Protein AF-0000000085014571 (afdb_homodimer)

Structure (mmCIF, N/CA/C/O backbone):
data_AF-0000000085014571-model_v1
#
loop_
_entity.id
_entity.type
_entity.pdbx_description
1 polymer 'Zn-finger containing protein'
#
loop_
_atom_site.group_PDB
_atom_site.id
_atom_site.type_symbol
_atom_site.label_atom_id
_atom_site.label_alt_id
_atom_site.label_comp_id
_atom_site.label_asym_id
_atom_site.label_entity_id
_atom_site.label_seq_id
_atom_site.pdbx_PDB_ins_code
_atom_site.Cartn_x
_atom_site.Cartn_y
_atom_site.Cartn_z
_atom_site.occupancy
_atom_site.B_iso_or_equiv
_atom_site.auth_seq_id
_atom_site.auth_comp_id
_atom_site.auth_asym_id
_atom_site.auth_atom_id
_atom_site.pdbx_PDB_model_num
ATOM 1 N N . MET A 1 1 ? -4.617 31 4.676 1 80.19 1 MET A N 1
ATOM 2 C CA . MET A 1 1 ? -5.039 31.078 6.07 1 80.19 1 MET A CA 1
ATOM 3 C C . MET A 1 1 ? -3.904 31.578 6.957 1 80.19 1 MET A C 1
ATOM 5 O O . MET A 1 1 ? -2.738 31.266 6.723 1 80.19 1 MET A O 1
ATOM 9 N N . HIS A 1 2 ? -4.285 32.562 7.785 1 85.5 2 HIS A N 1
ATOM 10 C CA . HIS A 1 2 ? -3.314 33.125 8.703 1 85.5 2 HIS A CA 1
ATOM 11 C C . HIS A 1 2 ? -3.594 32.719 10.141 1 85.5 2 HIS A C 1
ATOM 13 O O . HIS A 1 2 ? -4.707 32.312 10.469 1 85.5 2 HIS A O 1
ATOM 19 N N . PHE A 1 3 ? -2.506 32.719 10.914 1 83.25 3 PHE A N 1
ATOM 20 C CA . PHE A 1 3 ? -2.652 32.531 12.359 1 83.25 3 PHE A CA 1
ATOM 21 C C . PHE A 1 3 ? -1.867 33.594 13.117 1 83.25 3 PHE A C 1
ATOM 23 O O . PHE A 1 3 ? -0.828 34.062 12.648 1 83.25 3 PHE A O 1
ATOM 30 N N . PRO A 1 4 ? -2.443 34 14.234 1 86.88 4 PRO A N 1
ATOM 31 C CA . PRO A 1 4 ? -1.786 35.031 15.008 1 86.88 4 PRO A CA 1
ATOM 32 C C . PRO A 1 4 ? -0.644 34.531 15.875 1 86.88 4 PRO A C 1
ATOM 34 O O . PRO A 1 4 ? -0.719 33.406 16.391 1 86.88 4 PRO A O 1
ATOM 37 N N . THR A 1 5 ? 0.357 35.281 15.883 1 88.62 5 THR A N 1
ATOM 38 C CA . THR A 1 5 ? 1.439 35.062 16.844 1 88.62 5 THR A CA 1
ATOM 39 C C . THR A 1 5 ? 1.825 36.375 17.516 1 88.62 5 THR A C 1
ATOM 41 O O . THR A 1 5 ? 1.489 37.469 17.047 1 88.62 5 THR A O 1
ATOM 44 N N . ILE A 1 6 ? 2.361 36.25 18.719 1 90.88 6 ILE A N 1
ATOM 45 C CA . ILE A 1 6 ? 2.801 37.406 19.438 1 90.88 6 ILE A CA 1
ATOM 46 C C . ILE A 1 6 ? 4.312 37.562 19.312 1 90.88 6 ILE A C 1
ATOM 48 O O . ILE A 1 6 ? 5.066 36.625 19.609 1 90.88 6 ILE A O 1
ATOM 52 N N . CYS A 1 7 ? 4.766 38.75 18.828 1 94.56 7 CYS A N 1
ATOM 53 C CA . CYS A 1 7 ? 6.195 39 18.719 1 94.56 7 CYS A CA 1
ATOM 54 C C . CYS A 1 7 ? 6.852 39.031 20.094 1 94.56 7 CYS A C 1
ATOM 56 O O . CYS A 1 7 ? 6.418 39.75 20.984 1 94.56 7 CYS A O 1
ATOM 58 N N . PRO A 1 8 ? 7.855 38.25 20.266 1 90 8 PRO A N 1
ATOM 59 C CA . PRO A 1 8 ? 8.5 38.219 21.578 1 90 8 PRO A CA 1
ATOM 60 C C . PRO A 1 8 ? 9.242 39.5 21.906 1 90 8 PRO A C 1
ATOM 62 O O . PRO A 1 8 ? 9.469 39.812 23.078 1 90 8 PRO A O 1
ATOM 65 N N . ALA A 1 9 ? 9.594 40.25 20.922 1 90.12 9 ALA A N 1
ATOM 66 C CA . ALA A 1 9 ? 10.391 41.469 21.125 1 90.12 9 ALA A CA 1
ATOM 67 C C . ALA A 1 9 ? 9.5 42.656 21.516 1 90.12 9 ALA A C 1
ATOM 69 O O . ALA A 1 9 ? 9.836 43.406 22.422 1 90.12 9 ALA A O 1
ATOM 70 N N . CYS A 1 10 ? 8.398 42.844 20.828 1 95.88 10 CYS A N 1
ATOM 71 C CA . CYS A 1 10 ? 7.613 44.062 21.062 1 95.88 10 CYS A CA 1
ATOM 72 C C . CYS A 1 10 ? 6.199 43.719 21.516 1 95.88 10 CYS A C 1
ATOM 74 O O . CYS A 1 10 ? 5.363 44.594 21.688 1 95.88 10 CYS A O 1
ATOM 76 N N . ALA A 1 11 ? 5.754 42.469 21.641 1 93.06 11 ALA A N 1
ATOM 77 C CA . ALA A 1 11 ? 4.5 41.969 22.172 1 93.06 11 ALA A CA 1
ATOM 78 C C . ALA A 1 11 ? 3.328 42.281 21.25 1 93.06 11 ALA A C 1
ATOM 80 O O . ALA A 1 11 ? 2.168 42.094 21.625 1 93.06 11 ALA A O 1
ATOM 81 N N . ARG A 1 12 ? 3.641 42.656 20.094 1 94.56 12 ARG A N 1
ATOM 82 C CA . ARG A 1 12 ? 2.576 42.906 19.125 1 94.56 12 ARG A CA 1
ATOM 83 C C . ARG A 1 12 ? 2.131 41.625 18.438 1 94.56 12 ARG A C 1
ATOM 85 O O . ARG A 1 12 ? 2.918 40.688 18.312 1 94.56 12 ARG A O 1
ATOM 92 N N . GLU A 1 13 ? 0.881 41.625 18.016 1 93.81 13 GLU A N 1
ATOM 93 C CA . GLU A 1 13 ? 0.346 40.5 17.266 1 93.81 13 GLU A CA 1
ATOM 94 C C . GLU A 1 13 ? 0.789 40.531 15.805 1 93.81 13 GLU A C 1
ATOM 96 O O . GLU A 1 13 ? 0.758 41.594 15.172 1 93.81 13 GLU A O 1
ATOM 101 N N . VAL A 1 14 ? 1.353 39.469 15.344 1 92.69 14 VAL A N 1
ATOM 102 C CA . VAL A 1 14 ? 1.786 39.312 13.953 1 92.69 14 VAL A CA 1
ATOM 103 C C . VAL A 1 14 ? 0.983 38.219 13.281 1 92.69 14 VAL A C 1
ATOM 105 O O . VAL A 1 14 ? 0.826 37.125 13.836 1 92.69 14 VAL A O 1
ATOM 108 N N . GLN A 1 15 ? 0.456 38.531 12.117 1 91.31 15 GLN A N 1
ATOM 109 C CA . GLN A 1 15 ? -0.26 37.531 11.352 1 91.31 15 GLN A CA 1
ATOM 110 C C . GLN A 1 15 ? 0.695 36.719 10.461 1 91.31 15 GLN A C 1
ATOM 112 O O . GLN A 1 15 ? 1.41 37.312 9.641 1 91.31 15 GLN A O 1
ATOM 117 N N . VAL A 1 16 ? 0.658 35.469 10.688 1 90.38 16 VAL A N 1
ATOM 118 C CA . VAL A 1 16 ? 1.544 34.594 9.922 1 90.38 16 VAL A CA 1
ATOM 119 C C . VAL A 1 16 ? 0.718 33.656 9.047 1 90.38 16 VAL A C 1
ATOM 121 O O . VAL A 1 16 ? -0.306 33.125 9.484 1 90.38 16 VAL A O 1
ATOM 124 N N . GLU A 1 17 ? 1.143 33.5 7.824 1 88.31 17 GLU A N 1
ATOM 125 C CA . GLU A 1 17 ? 0.46 32.594 6.906 1 88.31 17 GLU A CA 1
ATOM 126 C C . GLU A 1 17 ? 0.907 31.141 7.121 1 88.31 17 GLU A C 1
ATOM 128 O O . GLU A 1 17 ? 2.096 30.875 7.305 1 88.31 17 GLU A O 1
ATOM 133 N N . PHE A 1 18 ? -0.144 30.266 7.148 1 85.88 18 PHE A N 1
ATOM 134 C CA . PHE A 1 18 ? 0.221 28.844 7.207 1 85.88 18 PHE A CA 1
ATOM 135 C C . PHE A 1 18 ? 1.041 28.453 5.988 1 85.88 18 PHE A C 1
ATOM 137 O O . PHE A 1 18 ? 0.762 28.891 4.871 1 85.88 18 PHE A O 1
ATOM 144 N N . ALA A 1 19 ? 2.078 27.703 6.289 1 86.75 19 ALA A N 1
ATOM 145 C CA . ALA A 1 19 ? 2.924 27.156 5.234 1 86.75 19 ALA A CA 1
ATOM 146 C C . ALA A 1 19 ? 2.914 25.625 5.262 1 86.75 19 ALA A C 1
ATOM 148 O O . ALA A 1 19 ? 2.27 25.016 6.121 1 86.75 19 ALA A O 1
ATOM 149 N N . ASP A 1 20 ? 3.494 25.047 4.23 1 88.62 20 ASP A N 1
ATOM 150 C CA . ASP A 1 20 ? 3.619 23.594 4.191 1 88.62 20 ASP A CA 1
ATOM 151 C C . ASP A 1 20 ? 4.438 23.094 5.375 1 88.62 20 ASP A C 1
ATOM 153 O O . ASP A 1 20 ? 4.234 21.953 5.836 1 88.62 20 ASP A O 1
ATOM 157 N N . SER A 1 21 ? 5.219 23.953 5.855 1 89 21 SER A N 1
ATOM 158 C CA . SER A 1 21 ? 6.047 23.609 7.004 1 89 21 SER A CA 1
ATOM 159 C C . SER A 1 21 ? 5.383 24.031 8.312 1 89 21 SER A C 1
ATOM 161 O O . SER A 1 21 ? 4.652 25.016 8.359 1 89 21 SER A O 1
ATOM 163 N N . ALA A 1 22 ? 5.668 23.234 9.344 1 89.88 22 ALA A N 1
ATOM 164 C CA . ALA A 1 22 ? 5.219 23.578 10.688 1 89.88 22 ALA A CA 1
ATOM 165 C C . ALA A 1 22 ? 6.172 24.578 11.344 1 89.88 22 ALA A C 1
ATOM 167 O O . ALA A 1 22 ? 5.918 25.062 12.445 1 89.88 22 ALA A O 1
ATOM 168 N N . VAL A 1 23 ? 7.246 24.859 10.672 1 92.25 23 VAL A N 1
ATOM 169 C CA . VAL A 1 23 ? 8.242 25.812 11.141 1 92.25 23 VAL A CA 1
ATOM 170 C C . VAL A 1 23 ? 8.125 27.125 10.359 1 92.25 23 VAL A C 1
ATOM 172 O O . VAL A 1 23 ? 8.266 27.125 9.141 1 92.25 23 VAL A O 1
ATOM 175 N N . HIS A 1 24 ? 7.828 28.172 11.102 1 93.62 24 HIS A N 1
ATOM 176 C CA . HIS A 1 24 ? 7.621 29.469 10.469 1 93.62 24 HIS A CA 1
ATOM 177 C C . HIS A 1 24 ? 8.648 30.484 10.953 1 93.62 24 HIS A C 1
ATOM 179 O O . HIS A 1 24 ? 8.625 30.891 12.125 1 93.62 24 HIS A O 1
ATOM 185 N N . ASP A 1 25 ? 9.477 30.891 9.961 1 93.75 25 ASP A N 1
ATOM 186 C CA . ASP A 1 25 ? 10.367 32.031 10.25 1 93.75 25 ASP A CA 1
ATOM 187 C C . ASP A 1 25 ? 9.633 33.344 10.125 1 93.75 25 ASP A C 1
ATOM 189 O O . ASP A 1 25 ? 9.109 33.688 9.055 1 93.75 25 ASP A O 1
ATOM 193 N N . VAL A 1 26 ? 9.633 34.094 11.211 1 95 26 VAL A N 1
ATOM 194 C CA . VAL A 1 26 ? 8.797 35.312 11.227 1 95 26 VAL A CA 1
ATOM 195 C C . VAL A 1 26 ? 9.664 36.531 11.477 1 95 26 VAL A C 1
ATOM 197 O O . VAL A 1 26 ? 10.562 36.5 12.32 1 95 26 VAL A O 1
ATOM 200 N N . VAL A 1 27 ? 9.492 37.531 10.664 1 94.88 27 VAL A N 1
ATOM 201 C CA . VAL A 1 27 ? 10.023 38.875 10.922 1 94.88 27 VAL A CA 1
ATOM 202 C C . VAL A 1 27 ? 8.883 39.812 11.289 1 94.88 27 VAL A C 1
ATOM 204 O O . VAL A 1 27 ? 7.965 40.031 10.5 1 94.88 27 VAL A O 1
ATOM 207 N N . CYS A 1 28 ? 8.984 40.344 12.445 1 95.56 28 CYS A N 1
ATOM 208 C CA . CYS A 1 28 ? 7.941 41.25 12.898 1 95.56 28 CYS A CA 1
ATOM 209 C C . CYS A 1 28 ? 7.938 42.531 12.078 1 95.56 28 CYS A C 1
ATOM 211 O O . CYS A 1 28 ? 8.961 43.219 11.977 1 95.56 28 CYS A O 1
ATOM 213 N N . PRO A 1 29 ? 6.836 42.844 11.586 1 95.12 29 PRO A N 1
ATOM 214 C CA . PRO A 1 29 ? 6.789 44.062 10.789 1 95.12 29 PRO A CA 1
ATOM 215 C C . PRO A 1 29 ? 6.852 45.344 11.641 1 95.12 29 PRO A C 1
ATOM 217 O O . PRO A 1 29 ? 7.148 46.438 11.125 1 95.12 29 PRO A O 1
ATOM 220 N N . CYS A 1 30 ? 6.602 45.25 12.852 1 93.5 30 CYS A N 1
ATOM 221 C CA . CYS A 1 30 ? 6.559 46.375 13.742 1 93.5 30 CYS A CA 1
ATOM 222 C C . CYS A 1 30 ? 7.957 46.75 14.219 1 93.5 30 CYS A C 1
ATOM 224 O O . CYS A 1 30 ? 8.336 47.938 14.188 1 93.5 30 CYS A O 1
ATOM 226 N N . CYS A 1 31 ? 8.734 45.812 14.648 1 95.5 31 CYS A N 1
ATOM 227 C CA . CYS A 1 31 ? 10.008 46.125 15.281 1 95.5 31 CYS A CA 1
ATOM 228 C C . CYS A 1 31 ? 11.164 45.531 14.508 1 95.5 31 CYS A C 1
ATOM 230 O O . CYS A 1 31 ? 12.328 45.781 14.812 1 95.5 31 CYS A O 1
ATOM 232 N N . GLY A 1 32 ? 10.898 44.719 13.547 1 94.25 32 GLY A N 1
ATOM 233 C CA . GLY A 1 32 ? 11.953 44.062 12.781 1 94.25 32 GLY A CA 1
ATOM 234 C C . GLY A 1 32 ? 12.547 42.844 13.469 1 94.25 32 GLY A C 1
ATOM 235 O O . GLY A 1 32 ? 13.43 42.188 12.93 1 94.25 32 GLY A O 1
ATOM 236 N N . GLY A 1 33 ? 12 42.5 14.617 1 92.81 33 GLY A N 1
ATOM 237 C CA . GLY A 1 33 ? 12.477 41.344 15.359 1 92.81 33 GLY A CA 1
ATOM 238 C C . GLY A 1 33 ? 12.219 40.031 14.641 1 92.81 33 GLY A C 1
ATOM 239 O O . GLY A 1 33 ? 11.188 39.844 13.984 1 92.81 33 GLY A O 1
ATOM 240 N N . ARG A 1 34 ? 13.25 39.062 14.812 1 93.88 34 ARG A N 1
ATOM 241 C CA . ARG A 1 34 ? 13.141 37.75 14.18 1 93.88 34 ARG A CA 1
ATOM 242 C C . ARG A 1 34 ? 12.844 36.656 15.211 1 93.88 34 ARG A C 1
ATOM 244 O O . ARG A 1 34 ? 13.406 36.656 16.297 1 93.88 34 ARG A O 1
ATOM 251 N N . TYR A 1 35 ? 11.898 35.844 14.922 1 93.38 35 TYR A N 1
ATOM 252 C CA . TYR A 1 35 ? 11.602 34.688 15.758 1 93.38 35 TYR A CA 1
ATOM 253 C C . TYR A 1 35 ? 11.047 33.562 14.922 1 93.38 35 TYR A C 1
ATOM 255 O O . TYR A 1 35 ? 10.789 33.719 13.727 1 93.38 35 TYR A O 1
ATOM 263 N N . VAL A 1 36 ? 11.039 32.344 15.516 1 93.62 36 VAL A N 1
ATOM 264 C CA . VAL A 1 36 ? 10.547 31.156 14.836 1 93.62 36 VAL A CA 1
ATOM 265 C C . VAL A 1 36 ? 9.336 30.594 15.578 1 93.62 36 VAL A C 1
ATOM 267 O O . VAL A 1 36 ? 9.312 30.578 16.812 1 93.62 36 VAL A O 1
ATOM 270 N N . VAL A 1 37 ? 8.305 30.312 14.82 1 91.88 37 VAL A N 1
ATOM 271 C CA . VAL A 1 37 ? 7.117 29.703 15.414 1 91.88 37 VAL A CA 1
ATOM 272 C C . VAL A 1 37 ? 7.012 28.25 14.977 1 91.88 37 VAL A C 1
ATOM 274 O O . VAL A 1 37 ? 6.996 27.953 13.781 1 91.88 37 VAL A O 1
ATOM 277 N N . TYR A 1 38 ? 6.996 27.344 15.945 1 87.62 38 TYR A N 1
ATOM 278 C CA . TYR A 1 38 ? 6.715 25.938 15.727 1 87.62 38 TYR A CA 1
ATOM 279 C C . TYR A 1 38 ? 5.246 25.625 16 1 87.62 38 TYR A C 1
ATOM 281 O O . TYR A 1 38 ? 4.785 25.734 17.141 1 87.62 38 TYR A O 1
ATOM 289 N N . VAL A 1 39 ? 4.578 25.266 14.953 1 87.44 39 VAL A N 1
ATOM 290 C CA . VAL A 1 39 ? 3.154 25 15.117 1 87.44 39 VAL A CA 1
ATOM 291 C C . VAL A 1 39 ? 2.928 23.5 15.273 1 87.44 39 VAL A C 1
ATOM 293 O O . VAL A 1 39 ? 3.146 22.734 14.344 1 87.44 39 VAL A O 1
ATOM 296 N N . ARG A 1 40 ? 2.508 23.094 16.438 1 83.44 40 ARG A N 1
ATOM 297 C CA . ARG A 1 40 ? 2.186 21.688 16.672 1 83.44 40 ARG A CA 1
ATOM 298 C C . ARG A 1 40 ? 0.829 21.328 16.078 1 83.44 40 ARG A C 1
ATOM 300 O O . ARG A 1 40 ? -0.165 21.234 16.797 1 83.44 40 ARG A O 1
ATOM 307 N N . LYS A 1 41 ? 0.802 21.203 14.875 1 87.19 41 LYS A N 1
ATOM 308 C CA . LYS A 1 41 ? -0.356 20.828 14.062 1 87.19 41 LYS A CA 1
ATOM 309 C C . LYS A 1 41 ? 0.067 20.062 12.82 1 87.19 41 LYS A C 1
ATOM 311 O O . LYS A 1 41 ? 0.983 20.469 12.109 1 87.19 41 LYS A O 1
ATOM 316 N N . HIS A 1 42 ? -0.613 19.016 12.609 1 89.81 42 HIS A N 1
ATOM 317 C CA . HIS A 1 42 ? -0.255 18.188 11.453 1 89.81 42 HIS A CA 1
ATOM 318 C C . HIS A 1 42 ? -0.934 18.703 10.188 1 89.81 42 HIS A C 1
ATOM 320 O O . HIS A 1 42 ? -1.955 19.391 10.266 1 89.81 42 HIS A O 1
ATOM 326 N N . LYS A 1 43 ? -0.345 18.359 9.164 1 91.38 43 LYS A N 1
ATOM 327 C CA . LYS A 1 43 ? -0.789 18.875 7.875 1 91.38 43 LYS A CA 1
ATOM 328 C C . LYS A 1 43 ? -2.26 18.562 7.629 1 91.38 43 LYS A C 1
ATOM 330 O O . LYS A 1 43 ? -2.998 19.391 7.086 1 91.38 43 LYS A O 1
ATOM 335 N N . PHE A 1 44 ? -2.719 17.344 7.965 1 94.56 44 PHE A N 1
ATOM 336 C CA . PHE A 1 44 ? -4.109 16.984 7.711 1 94.56 44 PHE A CA 1
ATOM 337 C C . PHE A 1 44 ? -5.051 17.875 8.531 1 94.56 44 PHE A C 1
ATOM 339 O O . PHE A 1 44 ? -6.141 18.219 8.07 1 94.56 44 PHE A O 1
ATOM 346 N N . GLU A 1 45 ? -4.641 18.312 9.641 1 90.81 45 GLU A N 1
ATOM 347 C CA . GLU A 1 45 ? -5.434 19.203 10.484 1 90.81 45 GLU A CA 1
ATOM 348 C C . GLU A 1 45 ? -5.527 20.609 9.875 1 90.81 45 GLU A C 1
ATOM 350 O O . GLU A 1 45 ? -6.605 21.203 9.852 1 90.81 45 GLU A O 1
ATOM 355 N N . VAL A 1 46 ? -4.383 21.047 9.445 1 89.75 46 VAL A N 1
ATOM 356 C CA . VAL A 1 46 ? -4.34 22.359 8.812 1 89.75 46 VAL A CA 1
ATOM 357 C C . VAL A 1 46 ? -5.254 22.375 7.59 1 89.75 46 VAL A C 1
ATOM 359 O O . VAL A 1 46 ? -6.051 23.297 7.414 1 89.75 46 VAL A O 1
ATOM 362 N N . LEU A 1 47 ? -5.152 21.344 6.797 1 93.75 47 LEU A N 1
ATOM 363 C CA . LEU A 1 47 ? -5.953 21.25 5.578 1 93.75 47 LEU A CA 1
ATOM 364 C C . LEU A 1 47 ? -7.438 21.172 5.91 1 93.75 47 LEU A C 1
ATOM 366 O O . LEU A 1 47 ? -8.266 21.781 5.219 1 93.75 47 LEU A O 1
ATOM 370 N N . PHE A 1 48 ? -7.754 20.469 6.918 1 92.62 48 PHE A N 1
ATOM 371 C CA . PHE A 1 48 ? -9.156 20.375 7.297 1 92.62 48 PHE A CA 1
ATOM 372 C C . PHE A 1 48 ? -9.688 21.719 7.754 1 92.62 48 PHE A C 1
ATOM 374 O O . PHE A 1 48 ? -10.805 22.109 7.406 1 92.62 48 PHE A O 1
ATOM 381 N N . ASP A 1 49 ? -8.906 22.422 8.492 1 88 49 ASP A N 1
ATOM 382 C CA . ASP A 1 49 ? -9.281 23.766 8.922 1 88 49 ASP A CA 1
ATOM 383 C C . ASP A 1 49 ? -9.461 24.688 7.723 1 88 49 ASP A C 1
ATOM 385 O O . ASP A 1 49 ? -10.398 25.5 7.691 1 88 49 ASP A O 1
ATOM 389 N N . LEU A 1 50 ? -8.547 24.594 6.809 1 89.44 50 LEU A N 1
ATOM 390 C CA . LEU A 1 50 ? -8.641 25.391 5.59 1 89.44 50 LEU A CA 1
ATOM 391 C C . LEU A 1 50 ? -9.922 25.062 4.832 1 89.44 50 LEU A C 1
ATOM 393 O O . LEU A 1 50 ? -10.586 25.969 4.301 1 89.44 50 LEU A O 1
ATOM 397 N N . GLY A 1 51 ? -10.211 23.781 4.754 1 92.12 51 GLY A N 1
ATOM 398 C CA . GLY A 1 51 ? -11.469 23.391 4.141 1 92.12 51 GLY A CA 1
ATOM 399 C C . GLY A 1 51 ? -12.68 23.953 4.844 1 92.12 51 GLY A C 1
ATOM 400 O O . GLY A 1 51 ? -13.617 24.422 4.191 1 92.12 51 GLY A O 1
ATOM 401 N N . THR A 1 52 ? -12.641 23.938 6.109 1 89.44 52 THR A N 1
ATOM 402 C CA . THR A 1 52 ? -13.734 24.469 6.902 1 89.44 52 THR A CA 1
ATOM 403 C C . THR A 1 52 ? -13.891 25.969 6.668 1 89.44 52 THR A C 1
ATOM 405 O O . THR A 1 52 ?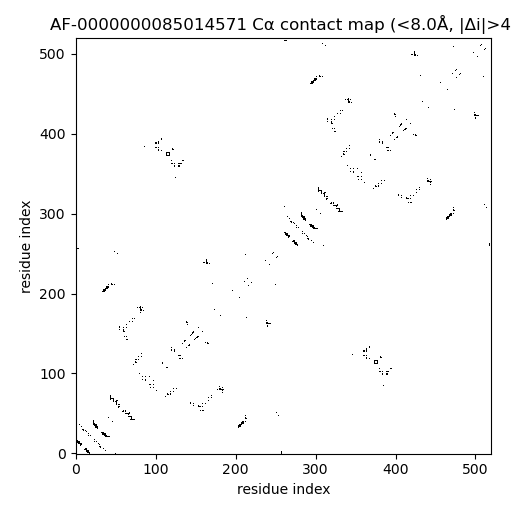 -15.008 26.469 6.492 1 89.44 52 THR A O 1
ATOM 408 N N . LYS A 1 53 ? -12.836 26.625 6.652 1 87.06 53 LYS A N 1
ATOM 409 C CA . LYS A 1 53 ? -12.867 28.062 6.375 1 87.06 53 LYS A CA 1
ATOM 410 C C . LYS A 1 53 ? -13.43 28.344 4.98 1 87.06 53 LYS A C 1
ATOM 412 O O . LYS A 1 53 ? -14.266 29.234 4.809 1 87.06 53 LYS A O 1
ATOM 417 N N . ALA A 1 54 ? -12.906 27.625 4.043 1 91.69 54 ALA A N 1
ATOM 418 C CA . ALA A 1 54 ? -13.391 27.781 2.674 1 91.69 54 ALA A CA 1
ATOM 419 C C . ALA A 1 54 ? -14.898 27.531 2.596 1 91.69 54 ALA A C 1
ATOM 421 O O . ALA A 1 54 ? -15.617 28.266 1.906 1 91.69 54 ALA A O 1
ATOM 422 N N . LEU A 1 55 ? -15.305 26.531 3.301 1 89.56 55 LEU A N 1
ATOM 423 C CA . LEU A 1 55 ? -16.734 26.203 3.332 1 89.56 55 LEU A CA 1
ATOM 424 C C . LEU A 1 55 ? -17.531 27.375 3.908 1 89.56 55 LEU A C 1
ATOM 426 O O . LEU A 1 55 ? -18.531 27.797 3.318 1 89.56 55 LEU A O 1
ATOM 430 N N . LEU A 1 56 ? -17.125 27.938 4.98 1 86.94 56 LEU A N 1
ATOM 431 C CA . LEU A 1 56 ? -17.797 29.047 5.656 1 86.94 56 LEU A CA 1
ATOM 432 C C . LEU A 1 56 ? -17.781 30.297 4.797 1 86.94 56 LEU A C 1
ATOM 434 O O . LEU A 1 56 ? -18.734 31.078 4.82 1 86.94 56 LEU A O 1
ATOM 438 N N . ASP A 1 57 ? -16.75 30.453 3.979 1 89.06 57 ASP A N 1
ATOM 439 C CA . ASP A 1 57 ? -16.594 31.641 3.135 1 89.06 57 ASP A CA 1
ATOM 440 C C . ASP A 1 57 ? -17.297 31.453 1.789 1 89.06 57 ASP A C 1
ATOM 442 O O . ASP A 1 57 ? -17.312 32.375 0.958 1 89.06 57 ASP A O 1
ATOM 446 N N . GLY A 1 58 ? -17.766 30.281 1.497 1 89.06 58 GLY A N 1
ATOM 447 C CA . GLY A 1 58 ? -18.578 30.047 0.307 1 89.06 58 GLY A CA 1
ATOM 448 C C . GLY A 1 58 ? -17.766 29.5 -0.854 1 89.06 58 GLY A C 1
ATOM 449 O O . GLY A 1 58 ? -18.25 29.453 -1.988 1 89.06 58 GLY A O 1
ATOM 450 N N . TYR A 1 59 ? -16.578 29.141 -0.577 1 93.81 59 TYR A N 1
ATOM 451 C CA . TYR A 1 59 ? -15.742 28.531 -1.607 1 93.81 59 TYR A CA 1
ATOM 452 C C . TYR A 1 59 ? -15.867 27.016 -1.605 1 93.81 59 TYR A C 1
ATOM 454 O O . TYR A 1 59 ? -14.992 26.312 -1.095 1 93.81 59 TYR A O 1
ATOM 462 N N . ALA A 1 60 ? -16.859 26.531 -2.299 1 94.75 60 ALA A N 1
ATOM 463 C CA . ALA A 1 60 ? -17.266 25.141 -2.211 1 94.75 60 ALA A CA 1
ATOM 464 C C . ALA A 1 60 ? -16.203 24.219 -2.797 1 94.75 60 ALA A C 1
ATOM 466 O O . ALA A 1 60 ? -15.836 23.219 -2.18 1 94.75 60 ALA A O 1
ATOM 467 N N . ARG A 1 61 ? -15.711 24.578 -3.957 1 97.06 61 ARG A N 1
ATOM 468 C CA . ARG A 1 61 ? -14.734 23.719 -4.613 1 97.06 61 ARG A CA 1
ATOM 469 C C . ARG A 1 61 ? -13.438 23.656 -3.816 1 97.06 61 ARG A C 1
ATOM 471 O O . ARG A 1 61 ? -12.852 22.578 -3.656 1 97.06 61 ARG A O 1
ATOM 478 N N . GLU A 1 62 ? -13.109 24.797 -3.352 1 95.69 62 GLU A N 1
ATOM 479 C CA . GLU A 1 62 ? -11.914 24.844 -2.516 1 95.69 62 GLU A CA 1
ATOM 480 C C . GLU A 1 62 ? -12.094 24.031 -1.24 1 95.69 62 GLU A C 1
ATOM 482 O O . GLU A 1 62 ? -11.164 23.359 -0.795 1 95.69 62 GLU A O 1
ATOM 487 N N . ALA A 1 63 ? -13.219 24.078 -0.656 1 96.25 63 ALA A N 1
ATOM 488 C CA . ALA A 1 63 ? -13.508 23.312 0.55 1 96.25 63 ALA A CA 1
ATOM 489 C C . ALA A 1 63 ? -13.367 21.812 0.291 1 96.25 63 ALA A C 1
ATOM 491 O O . ALA A 1 63 ? -12.664 21.109 1.023 1 96.25 63 ALA A O 1
ATOM 492 N N . VAL A 1 64 ? -13.961 21.391 -0.772 1 98.06 64 VAL A N 1
ATOM 493 C CA . VAL A 1 64 ? -13.938 19.969 -1.108 1 98.06 64 VAL A CA 1
ATOM 494 C C . VAL A 1 64 ? -12.492 19.531 -1.362 1 98.06 64 VAL A C 1
ATOM 496 O O . VAL A 1 64 ? -12.062 18.484 -0.865 1 98.06 64 VAL A O 1
ATOM 499 N N . ALA A 1 65 ? -11.781 20.359 -2.086 1 97.56 65 ALA A N 1
ATOM 500 C CA . ALA A 1 65 ? -10.391 20.047 -2.379 1 97.56 65 ALA A CA 1
ATOM 501 C C . ALA A 1 65 ? -9.57 19.938 -1.095 1 97.56 65 ALA A C 1
ATOM 503 O O . ALA A 1 65 ? -8.758 19.016 -0.943 1 97.56 65 ALA A O 1
ATOM 504 N N . SER A 1 66 ? -9.812 20.797 -0.192 1 96.81 66 SER A N 1
ATOM 505 C CA . SER A 1 66 ? -9.07 20.828 1.061 1 96.81 66 SER A CA 1
ATOM 506 C C . SER A 1 66 ? -9.43 19.641 1.944 1 96.81 66 SER A C 1
ATOM 508 O O . SER A 1 66 ? -8.547 19.031 2.557 1 96.81 66 SER A O 1
ATOM 510 N N . PHE A 1 67 ? -10.68 19.281 2.014 1 97.12 67 PHE A N 1
ATOM 511 C CA . PHE A 1 67 ? -11.094 18.141 2.805 1 97.12 67 PHE A CA 1
ATOM 512 C C . PHE A 1 67 ? -10.508 16.844 2.238 1 97.12 67 PHE A C 1
ATOM 514 O O . PHE A 1 67 ? -10.07 15.977 2.99 1 97.12 67 PHE A O 1
ATOM 521 N N . ALA A 1 68 ? -10.523 16.766 0.913 1 97.44 68 ALA A N 1
ATOM 522 C CA . ALA A 1 68 ? -9.93 15.602 0.263 1 97.44 68 ALA A CA 1
ATOM 523 C C . ALA A 1 68 ? -8.445 15.484 0.574 1 97.44 68 ALA A C 1
ATOM 525 O O . ALA A 1 68 ? -7.949 14.406 0.895 1 97.44 68 ALA A O 1
ATOM 526 N N . ALA A 1 69 ? -7.805 16.609 0.498 1 96.75 69 ALA A N 1
ATOM 527 C CA . ALA A 1 69 ? -6.375 16.641 0.8 1 96.75 69 ALA A CA 1
ATOM 528 C C . ALA A 1 69 ? -6.113 16.297 2.264 1 96.75 69 ALA A C 1
ATOM 530 O O . ALA A 1 69 ? -5.133 15.625 2.58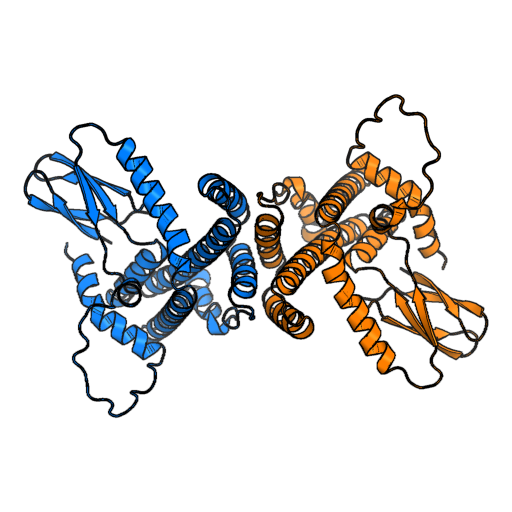2 1 96.75 69 ALA A O 1
ATOM 531 N N . ALA A 1 70 ? -6.945 16.734 3.135 1 96.44 70 ALA A N 1
ATOM 532 C CA . ALA A 1 70 ? -6.824 16.422 4.555 1 96.44 70 ALA A CA 1
ATOM 533 C C . ALA A 1 70 ? -6.898 14.914 4.797 1 96.44 70 ALA A C 1
ATOM 535 O O . ALA A 1 70 ? -6.094 14.359 5.555 1 96.44 70 ALA A O 1
ATOM 536 N N . LEU A 1 71 ? -7.816 14.289 4.137 1 97.19 71 LEU A N 1
ATOM 537 C CA . LEU A 1 71 ? -7.98 12.852 4.289 1 97.19 71 LEU A CA 1
ATOM 538 C C . LEU A 1 71 ? -6.746 12.102 3.793 1 97.19 71 LEU A C 1
ATOM 540 O O . LEU A 1 71 ? -6.27 11.18 4.449 1 97.19 71 LEU A O 1
ATOM 544 N N . GLU A 1 72 ? -6.219 12.516 2.695 1 96.62 72 GLU A N 1
ATOM 545 C CA . GLU A 1 72 ? -5.027 11.891 2.129 1 96.62 72 GLU A CA 1
ATOM 546 C C . GLU A 1 72 ? -3.826 12.047 3.059 1 96.62 72 GLU A C 1
ATOM 548 O O . GLU A 1 72 ? -3.082 11.094 3.285 1 96.62 72 GLU A O 1
ATOM 553 N N . ARG A 1 73 ? -3.684 13.227 3.58 1 96.81 73 ARG A N 1
ATOM 554 C CA . ARG A 1 73 ? -2.572 13.477 4.496 1 96.81 73 ARG A CA 1
ATOM 555 C C . ARG A 1 73 ? -2.754 12.703 5.797 1 96.81 73 ARG A C 1
ATOM 557 O O . ARG A 1 73 ? -1.775 12.266 6.41 1 96.81 73 ARG A O 1
ATOM 564 N N . PHE A 1 74 ? -3.98 12.516 6.18 1 97.19 74 PHE A N 1
ATOM 565 C CA . PHE A 1 74 ? -4.223 11.719 7.375 1 97.19 74 PHE A CA 1
ATOM 566 C C . PHE A 1 74 ? -3.834 10.266 7.145 1 97.19 74 PHE A C 1
ATOM 568 O O . PHE A 1 74 ? -3.285 9.609 8.031 1 97.19 74 PHE A O 1
ATOM 575 N N . PHE A 1 75 ? -4.137 9.734 5.996 1 97.75 75 PHE A N 1
ATOM 576 C CA . PHE A 1 75 ? -3.729 8.375 5.672 1 97.75 75 PHE A CA 1
ATOM 577 C C . PHE A 1 75 ? -2.213 8.227 5.75 1 97.75 75 PHE A C 1
ATOM 579 O O . PHE A 1 75 ? -1.706 7.23 6.266 1 97.75 75 PHE A O 1
ATOM 586 N N . GLU A 1 76 ? -1.519 9.219 5.25 1 97.25 76 GLU A N 1
ATOM 587 C CA . GLU A 1 76 ? -0.067 9.219 5.402 1 97.25 76 GLU A CA 1
ATOM 588 C C . GLU A 1 76 ? 0.334 9.211 6.875 1 97.25 76 GLU A C 1
ATOM 590 O O . GLU A 1 76 ? 1.215 8.445 7.277 1 97.25 76 GLU A O 1
ATOM 595 N N . PHE A 1 77 ? -0.29 10.07 7.68 1 96.81 77 PHE A N 1
ATOM 596 C CA . PHE A 1 77 ? -0.039 10.133 9.109 1 96.81 77 PHE A CA 1
ATOM 597 C C . PHE A 1 77 ? -0.262 8.773 9.766 1 96.81 77 PHE A C 1
ATOM 599 O O . PHE A 1 77 ? 0.548 8.336 10.586 1 96.81 77 PHE A O 1
ATOM 606 N N . TYR A 1 78 ? -1.366 8.125 9.383 1 97.94 78 TYR A N 1
ATOM 607 C CA . TYR A 1 78 ? -1.721 6.828 9.938 1 97.94 78 TYR A CA 1
ATOM 608 C C . TYR A 1 78 ? -0.649 5.789 9.625 1 97.94 78 TYR A C 1
ATOM 610 O O . TYR A 1 78 ? -0.194 5.07 10.516 1 97.94 78 TYR A O 1
ATOM 618 N N . VAL A 1 79 ? -0.198 5.715 8.398 1 98.38 79 VAL A N 1
ATOM 619 C CA . VAL A 1 79 ? 0.802 4.746 7.957 1 98.38 79 VAL A CA 1
ATOM 620 C C . VAL A 1 79 ? 2.119 4.996 8.688 1 98.38 79 VAL A C 1
ATOM 622 O O . VAL A 1 79 ? 2.756 4.055 9.172 1 98.38 79 VAL A O 1
ATOM 625 N N . ARG A 1 80 ? 2.463 6.277 8.805 1 97.19 80 ARG A N 1
ATOM 626 C CA . ARG A 1 80 ? 3.699 6.633 9.492 1 97.19 80 ARG A CA 1
ATOM 627 C C . ARG A 1 80 ? 3.643 6.234 10.961 1 97.19 80 ARG A C 1
ATOM 629 O O . ARG A 1 80 ? 4.602 5.676 11.5 1 97.19 80 ARG A O 1
ATOM 636 N N . ALA A 1 81 ? 2.51 6.527 11.57 1 96 81 ALA A N 1
ATOM 637 C CA . ALA A 1 81 ? 2.33 6.184 12.977 1 96 81 ALA A CA 1
ATOM 638 C C . ALA A 1 81 ? 2.488 4.68 13.195 1 96 81 ALA A C 1
ATOM 640 O O . ALA A 1 81 ? 3.211 4.25 14.102 1 96 81 ALA A O 1
ATOM 641 N N . TYR A 1 82 ? 1.853 3.916 12.367 1 97.62 82 TYR A N 1
ATOM 642 C CA . TYR A 1 82 ? 1.899 2.467 12.523 1 97.62 82 TYR A CA 1
ATOM 643 C C . TYR A 1 82 ? 3.303 1.934 12.258 1 97.62 82 TYR A C 1
ATOM 645 O O . TYR A 1 82 ? 3.805 1.091 13.008 1 97.62 82 TYR A O 1
ATOM 653 N N . ALA A 1 83 ? 3.943 2.402 11.156 1 97.44 83 ALA A N 1
ATOM 654 C CA . ALA A 1 83 ? 5.273 1.92 10.797 1 97.44 83 ALA A CA 1
ATOM 655 C C . ALA A 1 83 ? 6.277 2.199 11.914 1 97.44 83 ALA A C 1
ATOM 657 O O . ALA A 1 83 ? 7.074 1.326 12.273 1 97.44 83 ALA A O 1
ATOM 658 N N . LEU A 1 84 ? 6.207 3.346 12.453 1 94.75 84 LEU A N 1
ATOM 659 C CA . LEU A 1 84 ? 7.145 3.723 13.508 1 94.75 84 LEU A CA 1
ATOM 660 C C . LEU A 1 84 ? 6.805 3.027 14.82 1 94.75 84 LEU A C 1
ATOM 662 O O . LEU A 1 84 ? 7.695 2.686 15.594 1 94.75 84 LEU A O 1
ATOM 666 N N . GLU A 1 85 ? 5.488 2.869 15.07 1 93.06 85 GLU A N 1
ATOM 667 C CA . GLU A 1 85 ? 5.051 2.078 16.219 1 93.06 85 GLU A CA 1
ATOM 668 C C . GLU A 1 85 ? 5.637 0.67 16.172 1 93.06 85 GLU A C 1
ATOM 670 O O . GLU A 1 85 ? 6.145 0.171 17.172 1 93.06 85 GLU A O 1
ATOM 675 N N . ARG A 1 86 ? 5.57 0.103 15.023 1 93.56 86 ARG A N 1
ATOM 676 C CA . ARG A 1 86 ? 6.086 -1.249 14.836 1 93.56 86 ARG A CA 1
ATOM 677 C C . ARG A 1 86 ? 7.598 -1.292 15.039 1 93.56 86 ARG A C 1
ATOM 679 O O . ARG A 1 86 ? 8.117 -2.225 15.648 1 93.56 86 ARG A O 1
ATOM 686 N N . ALA A 1 87 ? 8.281 -0.316 14.492 1 91.62 87 ALA A N 1
ATOM 687 C CA . ALA A 1 87 ? 9.734 -0.245 14.656 1 91.62 87 ALA A CA 1
ATOM 688 C C . ALA A 1 87 ? 10.109 -0.111 16.125 1 91.62 87 ALA A C 1
ATOM 690 O O . ALA A 1 87 ? 11.055 -0.751 16.594 1 91.62 87 ALA A O 1
ATOM 691 N N . ALA A 1 88 ? 9.367 0.66 16.812 1 90.12 88 ALA A N 1
ATOM 692 C CA . ALA A 1 88 ? 9.625 0.858 18.234 1 90.12 88 ALA A CA 1
ATOM 693 C C . ALA A 1 88 ? 9.43 -0.441 19.016 1 90.12 88 ALA A C 1
ATOM 695 O O . ALA A 1 88 ? 10.227 -0.768 19.891 1 90.12 88 ALA A O 1
ATOM 696 N N . ARG A 1 89 ? 8.414 -1.16 18.672 1 87.62 89 ARG A N 1
ATOM 697 C CA . ARG A 1 89 ? 8.109 -2.414 19.359 1 87.62 89 ARG A CA 1
ATOM 698 C C . ARG A 1 89 ? 9.195 -3.449 19.109 1 87.62 89 ARG A C 1
ATOM 700 O O . ARG A 1 89 ? 9.453 -4.305 19.953 1 87.62 89 ARG A O 1
ATOM 707 N N . ARG A 1 90 ? 9.867 -3.312 18 1 88.12 90 ARG A N 1
ATOM 708 C CA . ARG A 1 90 ? 10.93 -4.254 17.656 1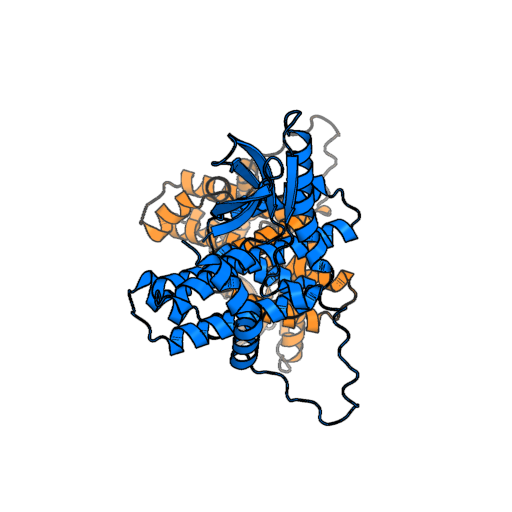 88.12 90 ARG A CA 1
ATOM 709 C C . ARG A 1 90 ? 12.266 -3.82 18.25 1 88.12 90 ARG A C 1
ATOM 711 O O . ARG A 1 90 ? 13.273 -4.504 18.078 1 88.12 90 ARG A O 1
ATOM 718 N N . GLY A 1 91 ? 12.305 -2.688 18.906 1 85.06 91 GLY A N 1
ATOM 719 C CA . GLY A 1 91 ? 13.516 -2.197 19.547 1 85.06 91 GLY A CA 1
ATOM 720 C C . GLY A 1 91 ? 14.492 -1.561 18.594 1 85.06 91 GLY A C 1
ATOM 721 O O . GLY A 1 91 ? 15.695 -1.541 18.844 1 85.06 91 GLY A O 1
ATOM 722 N N . GLY A 1 92 ? 14 -1.16 17.547 1 82.94 92 GLY A N 1
ATOM 723 C CA . GLY A 1 92 ? 14.867 -0.531 16.562 1 82.94 92 GLY A CA 1
ATOM 724 C C . GLY A 1 92 ? 15.172 0.92 16.875 1 82.94 92 GLY A C 1
ATOM 725 O O . GLY A 1 92 ? 14.523 1.524 17.734 1 82.94 92 GLY A O 1
ATOM 726 N N . ASP A 1 93 ? 16.234 1.4 16.188 1 88.44 93 ASP A N 1
ATOM 727 C CA . ASP A 1 93 ? 16.594 2.811 16.297 1 88.44 93 ASP A CA 1
ATOM 728 C C . ASP A 1 93 ? 15.578 3.693 15.57 1 88.44 93 ASP A C 1
ATOM 730 O O . ASP A 1 93 ? 15.234 3.432 14.414 1 88.44 93 ASP A O 1
ATOM 734 N N . PHE A 1 94 ? 15.148 4.703 16.219 1 89.25 94 PHE A N 1
ATOM 735 C CA . PHE A 1 94 ? 14.117 5.574 15.664 1 89.25 94 PHE A CA 1
ATOM 736 C C . PHE A 1 94 ? 14.594 6.242 14.383 1 89.25 94 PHE A C 1
ATOM 738 O O . PHE A 1 94 ? 13.859 6.297 13.391 1 89.25 94 PHE A O 1
ATOM 745 N N . GLY A 1 95 ? 15.758 6.801 14.406 1 88.06 95 GLY A N 1
ATOM 746 C CA . GLY A 1 95 ? 16.312 7.469 13.242 1 88.06 95 GLY A CA 1
ATOM 747 C C . GLY A 1 95 ? 16.422 6.566 12.031 1 88.06 95 GLY A C 1
ATOM 748 O O . GLY A 1 95 ? 16.109 6.977 10.914 1 88.06 95 GLY A O 1
ATOM 749 N N . GLU A 1 96 ? 16.875 5.355 12.289 1 92.56 96 GLU A N 1
ATOM 750 C CA . GLU A 1 96 ? 17 4.383 11.203 1 92.56 96 GLU A CA 1
ATOM 751 C C . GLU A 1 96 ? 15.625 4 10.648 1 92.56 96 GLU A C 1
ATOM 753 O O . GLU A 1 96 ? 15.453 3.895 9.43 1 92.56 96 GLU A O 1
ATOM 758 N N . ALA A 1 97 ? 14.695 3.826 11.586 1 93.25 97 ALA A N 1
ATOM 759 C CA . ALA A 1 97 ? 13.328 3.492 11.18 1 93.25 97 ALA A CA 1
ATOM 760 C C . ALA A 1 97 ? 12.711 4.613 10.352 1 93.25 97 ALA A C 1
ATOM 762 O O . ALA A 1 97 ? 12.078 4.359 9.328 1 93.25 97 ALA A O 1
ATOM 763 N N . LEU A 1 98 ? 12.938 5.805 10.773 1 93.81 98 LEU A N 1
ATOM 764 C CA . LEU A 1 98 ? 12.406 6.969 10.07 1 93.81 98 LEU A CA 1
ATOM 765 C C . LEU A 1 98 ? 13.031 7.094 8.68 1 93.81 98 LEU A C 1
ATOM 767 O O . LEU A 1 98 ? 12.336 7.383 7.707 1 93.81 98 LEU A O 1
ATOM 771 N N . ALA A 1 99 ? 14.312 6.91 8.578 1 95.69 99 ALA A N 1
ATOM 772 C CA . ALA A 1 99 ? 15.016 6.996 7.301 1 95.69 99 ALA A CA 1
ATOM 773 C C . ALA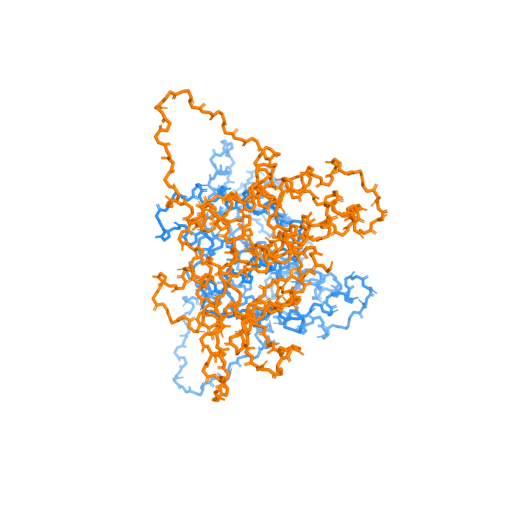 A 1 99 ? 14.484 5.961 6.312 1 95.69 99 ALA A C 1
ATOM 775 O O . ALA A 1 99 ? 14.258 6.27 5.141 1 95.69 99 ALA A O 1
ATOM 776 N N . ALA A 1 100 ? 14.328 4.758 6.801 1 97.31 100 ALA A N 1
ATOM 777 C CA . ALA A 1 100 ? 13.797 3.693 5.957 1 97.31 100 ALA A CA 1
ATOM 778 C C . ALA A 1 100 ? 12.367 4.012 5.512 1 97.31 100 ALA A C 1
ATOM 780 O O . ALA A 1 100 ? 12.008 3.781 4.355 1 97.31 100 ALA A O 1
ATOM 781 N N . LEU A 1 101 ? 11.578 4.496 6.438 1 97.62 101 LEU A N 1
ATOM 782 C CA . LEU A 1 101 ? 10.203 4.871 6.137 1 97.62 101 LEU A CA 1
ATOM 783 C C . LEU A 1 101 ? 10.156 5.988 5.102 1 97.62 101 LEU A C 1
ATOM 785 O O . LEU A 1 101 ? 9.375 5.93 4.148 1 97.62 101 LEU A O 1
ATOM 789 N N . ASP A 1 102 ? 10.977 7.016 5.25 1 96.81 102 ASP A N 1
ATOM 790 C CA . ASP A 1 102 ? 11.031 8.125 4.309 1 96.81 102 ASP A CA 1
ATOM 791 C C . ASP A 1 102 ? 11.453 7.652 2.918 1 96.81 102 ASP A C 1
ATOM 793 O O . ASP A 1 102 ? 10.891 8.094 1.911 1 96.81 102 ASP A O 1
ATOM 797 N N . ALA A 1 103 ? 12.461 6.812 2.918 1 97.75 103 ALA A N 1
ATOM 798 C CA . ALA A 1 103 ? 12.906 6.258 1.645 1 97.75 103 ALA A CA 1
ATOM 799 C C . ALA A 1 103 ? 11.797 5.449 0.975 1 97.75 103 ALA A C 1
ATOM 801 O O . ALA A 1 103 ? 11.625 5.512 -0.245 1 97.75 103 ALA A O 1
ATOM 802 N N . THR A 1 104 ? 11.07 4.711 1.736 1 98.31 104 THR A N 1
ATOM 803 C CA . THR A 1 104 ? 9.945 3.941 1.217 1 98.31 104 THR A CA 1
ATOM 804 C C . THR A 1 104 ? 8.844 4.867 0.697 1 98.31 104 THR A C 1
ATOM 806 O O . THR A 1 104 ? 8.297 4.641 -0.383 1 98.31 104 THR A O 1
ATOM 809 N N . TRP A 1 105 ? 8.562 5.906 1.446 1 97.56 105 TRP A N 1
ATOM 810 C CA . TRP A 1 105 ? 7.492 6.836 1.104 1 97.56 105 TRP A CA 1
ATOM 811 C C . TRP A 1 105 ? 7.77 7.52 -0.232 1 97.56 105 TRP A C 1
ATOM 813 O O . TRP A 1 105 ? 6.84 7.859 -0.967 1 97.56 105 TRP A O 1
ATOM 823 N N . ARG A 1 106 ? 9.016 7.711 -0.619 1 96.56 106 ARG A N 1
ATOM 824 C CA . ARG A 1 106 ? 9.383 8.344 -1.884 1 96.56 106 ARG A CA 1
ATOM 825 C C . ARG A 1 106 ? 8.828 7.555 -3.066 1 96.56 106 ARG A C 1
ATOM 827 O O . ARG A 1 106 ? 8.531 8.133 -4.117 1 96.56 106 ARG A O 1
ATOM 834 N N . HIS A 1 107 ? 8.641 6.254 -2.854 1 96.25 107 HIS A N 1
ATOM 835 C CA . HIS A 1 107 ? 8.141 5.41 -3.93 1 96.25 107 HIS A CA 1
ATOM 836 C C . HIS A 1 107 ? 6.633 5.566 -4.098 1 96.25 107 HIS A C 1
ATOM 838 O O . HIS A 1 107 ? 6.07 5.145 -5.109 1 96.25 107 HIS A O 1
ATOM 844 N N . VAL A 1 108 ? 5.949 6.203 -3.086 1 96.62 108 VAL A N 1
ATOM 845 C CA . VAL A 1 108 ? 4.488 6.199 -3.137 1 96.62 108 VAL A CA 1
ATOM 846 C C . VAL A 1 108 ? 3.967 7.633 -3.051 1 96.62 108 VAL A C 1
ATOM 848 O O . VAL A 1 108 ? 2.793 7.887 -3.33 1 96.62 108 VAL A O 1
ATOM 851 N N . ALA A 1 109 ? 4.742 8.609 -2.807 1 94.88 109 ALA A N 1
ATOM 852 C CA . ALA A 1 109 ? 4.352 9.969 -2.441 1 94.88 109 ALA A CA 1
ATOM 853 C C . ALA A 1 109 ? 3.541 10.625 -3.557 1 94.88 109 ALA A C 1
ATOM 855 O O . ALA A 1 109 ? 2.572 11.344 -3.289 1 94.88 109 ALA A O 1
ATOM 856 N N . SER A 1 110 ? 3.854 10.336 -4.777 1 92.69 110 SER A N 1
ATOM 857 C CA . SER A 1 110 ? 3.25 11.047 -5.898 1 92.69 110 SER A CA 1
ATOM 858 C C . SER A 1 110 ? 2.002 10.328 -6.402 1 92.69 110 SER A C 1
ATOM 860 O O . SER A 1 110 ? 1.312 10.82 -7.297 1 92.69 110 SER A O 1
ATOM 862 N N . GLN A 1 111 ? 1.706 9.18 -5.867 1 93.38 111 GLN A N 1
ATOM 863 C CA . GLN A 1 111 ? 0.594 8.367 -6.355 1 93.38 111 GLN A CA 1
ATOM 864 C C . GLN A 1 111 ? -0.391 8.055 -5.234 1 93.38 111 GLN A C 1
ATOM 866 O O . GLN A 1 111 ? -0.173 7.133 -4.449 1 93.38 111 GLN A O 1
ATOM 871 N N . SER A 1 112 ? -1.54 8.727 -5.273 1 94.19 112 SER A N 1
ATOM 872 C CA . SER A 1 112 ? -2.531 8.594 -4.211 1 94.19 112 SER A CA 1
ATOM 873 C C . SER A 1 112 ? -3.037 7.16 -4.098 1 94.19 112 SER A C 1
ATOM 875 O O . SER A 1 112 ? -3.289 6.672 -2.994 1 94.19 112 SER A O 1
ATOM 877 N N . GLU A 1 113 ? -3.131 6.445 -5.242 1 95.19 113 GLU A N 1
ATOM 878 C CA . GLU A 1 113 ? -3.584 5.055 -5.219 1 95.19 113 GLU A CA 1
ATOM 879 C C . GLU A 1 113 ? -2.592 4.164 -4.477 1 95.19 113 GLU A C 1
ATOM 881 O O . GLU A 1 113 ? -2.994 3.256 -3.746 1 95.19 113 GLU A O 1
ATOM 886 N N . ARG A 1 114 ? -1.291 4.391 -4.625 1 97.5 114 ARG A N 1
ATOM 887 C CA . ARG A 1 114 ? -0.284 3.637 -3.887 1 97.5 114 ARG A CA 1
ATOM 888 C C . ARG A 1 114 ? -0.387 3.908 -2.389 1 97.5 114 ARG A C 1
ATOM 890 O O . ARG A 1 114 ? -0.231 2.994 -1.575 1 97.5 114 ARG A O 1
ATOM 897 N N . GLN A 1 115 ? -0.667 5.125 -2.088 1 97.81 115 GLN A N 1
ATOM 898 C CA . GLN A 1 115 ? -0.824 5.484 -0.683 1 97.81 115 GLN A CA 1
ATOM 899 C C . GLN A 1 115 ? -2.012 4.758 -0.06 1 97.81 115 GLN A C 1
ATOM 901 O O . GLN A 1 115 ? -1.938 4.301 1.083 1 97.81 115 GLN A O 1
ATOM 906 N N . LEU A 1 116 ? -3.07 4.641 -0.796 1 97.38 116 LEU A N 1
ATOM 907 C CA . LEU A 1 116 ? -4.242 3.912 -0.319 1 97.38 116 LEU A CA 1
ATOM 908 C C . LEU A 1 116 ? -3.91 2.439 -0.094 1 97.38 116 LEU A C 1
ATOM 910 O O . LEU A 1 116 ? -4.395 1.83 0.862 1 97.38 116 LEU A O 1
ATOM 914 N N . GLY A 1 117 ? -3.08 1.89 -1.004 1 98.19 117 GLY A N 1
ATOM 915 C CA . GLY A 1 117 ? -2.629 0.522 -0.801 1 98.19 117 GLY A CA 1
ATOM 916 C C . GLY A 1 117 ? -1.832 0.341 0.477 1 98.19 117 GLY A C 1
ATOM 917 O O . GLY A 1 117 ? -2.045 -0.622 1.217 1 98.19 117 GLY A O 1
ATOM 918 N N . MET A 1 118 ? -0.958 1.275 0.706 1 98.5 118 MET A N 1
ATOM 919 C CA . MET A 1 118 ? -0.172 1.241 1.936 1 98.5 118 MET A CA 1
ATOM 920 C C . MET A 1 118 ? -1.077 1.29 3.162 1 98.5 118 MET A C 1
ATOM 922 O O . MET A 1 118 ? -0.872 0.543 4.121 1 98.5 118 MET A O 1
ATOM 926 N N . LEU A 1 119 ? -2.064 2.186 3.064 1 98.56 119 LEU A N 1
ATOM 927 C CA . LEU A 1 119 ? -2.992 2.34 4.18 1 98.56 119 LEU A CA 1
ATOM 928 C C . LEU A 1 119 ? -3.766 1.05 4.422 1 98.56 119 LEU A C 1
ATOM 930 O O . LEU A 1 119 ? -4.012 0.676 5.574 1 98.56 119 LEU A O 1
ATOM 934 N N . ALA A 1 120 ? -4.168 0.397 3.383 1 98.62 120 ALA A N 1
ATOM 935 C CA . ALA A 1 120 ? -4.934 -0.839 3.506 1 98.62 120 ALA A CA 1
ATOM 936 C C . ALA A 1 120 ? -4.168 -1.886 4.305 1 98.62 120 ALA A C 1
ATOM 938 O O . ALA A 1 120 ? -4.715 -2.5 5.223 1 98.62 120 ALA A O 1
ATOM 939 N N . LEU A 1 121 ? -2.91 -2.031 3.957 1 98.69 121 LEU A N 1
ATOM 940 C CA . LEU A 1 121 ? -2.115 -3.025 4.672 1 98.69 121 LEU A CA 1
ATOM 941 C C . LEU A 1 121 ? -1.839 -2.574 6.102 1 98.69 121 LEU A C 1
ATOM 943 O O . LEU A 1 121 ? -1.903 -3.377 7.035 1 98.69 121 LEU A O 1
ATOM 947 N N . ALA A 1 122 ? -1.506 -1.279 6.277 1 98.62 122 ALA A N 1
ATOM 948 C CA . ALA A 1 122 ? -1.231 -0.757 7.613 1 98.62 122 ALA A CA 1
ATOM 949 C C . ALA A 1 122 ? -2.412 -1.002 8.547 1 98.62 122 ALA A C 1
ATOM 951 O O . ALA A 1 122 ? -2.23 -1.465 9.68 1 98.62 122 ALA A O 1
ATOM 952 N N . TYR A 1 123 ? -3.568 -0.688 8.062 1 98.5 123 TYR A N 1
ATOM 953 C CA . TYR A 1 123 ? -4.766 -0.848 8.875 1 98.5 123 TYR A CA 1
ATOM 954 C C . TYR A 1 123 ? -5.008 -2.314 9.211 1 98.5 123 TYR A C 1
ATOM 956 O O . TYR A 1 123 ? -5.285 -2.658 10.359 1 98.5 123 TYR A O 1
ATOM 964 N N . LEU A 1 124 ? -4.91 -3.178 8.227 1 98.25 124 LEU A N 1
ATOM 965 C CA . LEU A 1 124 ? -5.109 -4.609 8.438 1 98.25 124 LEU A CA 1
ATOM 966 C C . LEU A 1 124 ? -4.156 -5.137 9.508 1 98.25 124 LEU A C 1
ATOM 968 O O . LEU A 1 124 ? -4.586 -5.809 10.453 1 98.25 124 LEU A O 1
ATOM 972 N N . LEU A 1 125 ? -2.904 -4.777 9.359 1 97.31 125 LEU A N 1
ATOM 973 C CA . LEU A 1 125 ? -1.889 -5.328 10.25 1 97.31 125 LEU A CA 1
ATOM 974 C C . LEU A 1 125 ? -2.035 -4.758 11.656 1 97.31 125 LEU A C 1
ATOM 976 O O . LEU A 1 125 ? -1.779 -5.457 12.641 1 97.31 125 LEU A O 1
ATOM 980 N N . ARG A 1 126 ? -2.436 -3.527 11.742 1 96.81 126 ARG A N 1
ATOM 981 C CA . ARG A 1 126 ? -2.506 -2.895 13.055 1 96.81 126 ARG A CA 1
ATOM 982 C C . ARG A 1 126 ? -3.775 -3.303 13.797 1 96.81 126 ARG A C 1
ATOM 984 O O . ARG A 1 126 ? -3.738 -3.588 14.992 1 96.81 126 ARG A O 1
ATOM 991 N N . GLU A 1 127 ? -4.891 -3.273 13.062 1 96.38 127 GLU A N 1
ATOM 992 C CA . GLU A 1 127 ? -6.188 -3.459 13.703 1 96.38 127 GLU A CA 1
ATOM 993 C C . GLU A 1 127 ? -6.641 -4.91 13.625 1 96.38 127 GLU A C 1
ATOM 995 O O . GLU A 1 127 ? -7.566 -5.32 14.328 1 96.38 127 GLU A O 1
ATOM 1000 N N . GLY A 1 128 ? -6.07 -5.691 12.734 1 94.75 128 GLY A N 1
ATOM 1001 C CA . GLY A 1 128 ? -6.449 -7.09 12.586 1 94.75 128 GLY A CA 1
ATOM 1002 C C . GLY A 1 128 ? -7.742 -7.277 11.82 1 94.75 128 GLY A C 1
ATOM 1003 O O . GLY A 1 128 ? -8.352 -8.352 11.867 1 94.75 128 GLY A O 1
ATOM 1004 N N . ARG A 1 129 ? -8.203 -6.25 11.195 1 96 129 ARG A N 1
ATOM 1005 C CA . ARG A 1 129 ? -9.422 -6.324 10.398 1 96 129 ARG A CA 1
ATOM 1006 C C . ARG A 1 129 ? -9.297 -5.512 9.117 1 96 129 ARG A C 1
ATOM 1008 O O . ARG A 1 129 ? -8.438 -4.637 9.016 1 96 129 ARG A O 1
ATOM 1015 N N . ALA A 1 130 ? -10.141 -5.773 8.125 1 97.75 130 ALA A N 1
ATOM 1016 C CA . ALA A 1 130 ? -10.117 -5.105 6.828 1 97.75 130 ALA A CA 1
ATOM 1017 C C . ALA A 1 130 ? -10.586 -3.658 6.945 1 97.75 130 ALA A C 1
ATOM 1019 O O . ALA A 1 130 ? -11.492 -3.357 7.73 1 97.75 130 ALA A O 1
ATOM 1020 N N . PRO A 1 131 ? -9.992 -2.805 6.195 1 97.94 131 PRO A N 1
ATOM 1021 C CA . PRO A 1 131 ? -10.484 -1.425 6.164 1 97.94 131 PRO A CA 1
ATOM 1022 C C . PRO A 1 131 ? -11.789 -1.278 5.383 1 97.94 131 PRO A C 1
ATOM 1024 O O . PRO A 1 131 ? -11.766 -0.948 4.195 1 97.94 131 PRO A O 1
ATOM 1027 N N . ASP A 1 132 ? -12.844 -1.305 6.023 1 95.38 132 ASP A N 1
ATOM 1028 C CA . ASP A 1 132 ? -14.172 -1.286 5.402 1 95.38 132 ASP A CA 1
ATOM 1029 C C . ASP A 1 132 ? -14.5 0.104 4.863 1 95.38 132 ASP A C 1
ATOM 1031 O O . ASP A 1 132 ? -15.469 0.269 4.113 1 95.38 132 ASP A O 1
ATOM 1035 N N . PHE A 1 133 ? -13.664 1.075 5.238 1 96.06 133 PHE A N 1
ATOM 1036 C CA . PHE A 1 133 ? -13.906 2.459 4.848 1 96.06 133 PHE A CA 1
ATOM 1037 C C . PHE A 1 133 ? -13.25 2.766 3.506 1 96.06 133 PHE A C 1
ATOM 1039 O O . PHE A 1 133 ? -13.406 3.865 2.971 1 96.06 133 PHE A O 1
ATOM 1046 N N . LEU A 1 134 ? -12.523 1.807 2.893 1 96.69 134 LEU A N 1
ATOM 1047 C CA . LEU A 1 134 ? -11.828 2.057 1.637 1 96.69 134 LEU A CA 1
ATOM 1048 C C . LEU A 1 134 ? -12.742 1.795 0.444 1 96.69 134 LEU A C 1
ATOM 1050 O O . LEU A 1 134 ? -12.289 1.292 -0.589 1 96.69 134 LEU A O 1
ATOM 1054 N N . THR A 1 135 ? -13.984 2.059 0.53 1 94.94 135 THR A N 1
ATOM 1055 C CA . THR A 1 135 ? -14.938 2.008 -0.58 1 94.94 135 THR A CA 1
ATOM 1056 C C . THR A 1 135 ? -15.195 3.404 -1.136 1 94.94 135 THR A C 1
ATOM 1058 O O . THR A 1 135 ? -15.078 4.398 -0.414 1 94.94 135 THR A O 1
ATOM 1061 N N . PRO A 1 136 ? -15.547 3.449 -2.439 1 92.69 136 PRO A N 1
ATOM 1062 C CA . PRO A 1 136 ? -15.875 4.758 -3.014 1 92.69 136 PRO A CA 1
ATOM 1063 C C . PRO A 1 136 ? -16.969 5.488 -2.234 1 92.69 136 PRO A C 1
ATOM 1065 O O . PRO A 1 136 ? -16.875 6.703 -2.031 1 92.69 136 PRO A O 1
ATOM 1068 N N . LYS A 1 137 ? -17.906 4.781 -1.758 1 92.69 137 LYS A N 1
ATOM 1069 C CA . LYS A 1 137 ? -19 5.363 -1.007 1 92.69 137 LYS A CA 1
ATOM 1070 C C . LYS A 1 137 ? -18.531 5.926 0.328 1 92.69 137 LYS A C 1
ATOM 1072 O O . LYS A 1 137 ? -18.859 7.062 0.682 1 92.69 137 LYS A O 1
ATOM 1077 N N . ALA A 1 138 ? -17.734 5.188 1.033 1 93.25 138 ALA A N 1
ATOM 1078 C CA . ALA A 1 138 ? -17.266 5.598 2.352 1 93.25 138 ALA A CA 1
ATOM 1079 C C . ALA A 1 138 ? -16.297 6.77 2.244 1 93.25 138 ALA A C 1
ATOM 1081 O O . ALA A 1 138 ? -16.281 7.656 3.102 1 93.25 138 ALA A O 1
ATOM 1082 N N . LEU A 1 139 ? -15.531 6.867 1.157 1 94.75 139 LEU A N 1
ATOM 1083 C CA . LEU A 1 139 ? -14.516 7.898 0.973 1 94.75 139 LEU A CA 1
ATOM 1084 C C . LEU A 1 139 ? -15.109 9.125 0.281 1 94.75 139 LEU A C 1
ATOM 1086 O O . LEU A 1 139 ? -14.5 10.195 0.278 1 94.75 139 LEU A O 1
ATOM 1090 N N . GLY A 1 140 ? -16.281 8.984 -0.296 1 94.06 140 GLY A N 1
ATOM 1091 C CA . GLY A 1 140 ? -16.875 10.055 -1.08 1 94.06 140 GLY A CA 1
ATOM 1092 C C . GLY A 1 140 ? -16.094 10.383 -2.334 1 94.06 140 GLY A C 1
ATOM 1093 O O . GLY A 1 140 ? -16.047 11.539 -2.766 1 94.06 140 GLY A O 1
ATOM 1094 N N . SER A 1 141 ? -15.438 9.391 -2.914 1 93.75 141 SER A N 1
ATOM 1095 C CA . SER A 1 141 ? -14.5 9.633 -4.008 1 93.75 141 SER A CA 1
ATOM 1096 C C . SER A 1 141 ? -15.227 10.086 -5.27 1 93.75 141 SER A C 1
ATOM 1098 O O . SER A 1 141 ? -14.711 10.898 -6.035 1 93.75 141 SER A O 1
ATOM 1100 N N . ASP A 1 142 ? -16.406 9.562 -5.5 1 94.56 142 ASP A N 1
ATOM 1101 C CA . ASP A 1 142 ? -17.172 9.984 -6.676 1 94.56 142 ASP A CA 1
ATOM 1102 C C . ASP A 1 142 ? -17.516 11.469 -6.602 1 94.56 142 ASP A C 1
ATOM 1104 O O . ASP A 1 142 ? -17.375 12.195 -7.586 1 94.56 142 ASP A O 1
ATOM 1108 N N . PHE A 1 143 ? -18.016 11.867 -5.461 1 96.88 143 PHE A N 1
ATOM 1109 C CA . PHE A 1 143 ? -18.359 13.273 -5.254 1 96.88 143 PHE A CA 1
ATOM 1110 C C . PHE A 1 143 ? -17.125 14.156 -5.438 1 96.88 143 PHE A C 1
ATOM 1112 O O . PHE A 1 143 ? -17.188 15.156 -6.16 1 96.88 143 PHE A O 1
ATOM 1119 N N . ARG A 1 144 ? -16.094 13.781 -4.836 1 96.25 144 ARG A N 1
ATOM 1120 C CA . ARG A 1 144 ? -14.836 14.531 -4.922 1 96.25 144 ARG A CA 1
ATOM 1121 C C . ARG A 1 144 ? -14.375 14.664 -6.371 1 96.25 144 ARG A C 1
ATOM 1123 O O . ARG A 1 144 ? -14.031 15.758 -6.82 1 96.25 144 ARG A O 1
ATOM 1130 N N . ASN A 1 145 ? -14.422 13.594 -7.113 1 94.62 145 ASN A N 1
ATOM 1131 C CA . ASN A 1 145 ? -13.992 13.594 -8.508 1 94.62 145 ASN A CA 1
ATOM 1132 C C . ASN A 1 145 ? -14.883 14.477 -9.375 1 94.62 145 ASN A C 1
ATOM 1134 O O . ASN A 1 145 ? -14.398 15.172 -10.273 1 94.62 145 ASN A O 1
ATOM 1138 N N . ARG A 1 146 ? -16.141 14.43 -9.109 1 96.44 146 ARG A N 1
ATOM 1139 C CA . ARG A 1 146 ? -17.062 15.281 -9.836 1 96.44 146 ARG A CA 1
ATOM 1140 C C . ARG A 1 146 ? -16.75 16.75 -9.609 1 96.44 146 ARG A C 1
ATOM 1142 O O . ARG A 1 146 ? -16.797 17.547 -10.555 1 96.44 146 ARG A O 1
ATOM 1149 N N . VAL A 1 147 ? -16.406 17.062 -8.422 1 97.19 147 VAL A N 1
ATOM 1150 C CA . VAL A 1 147 ? -16.203 18.453 -8.062 1 97.19 147 VAL A CA 1
ATOM 1151 C C . VAL A 1 147 ? -14.836 18.922 -8.57 1 97.19 147 VAL A C 1
ATOM 1153 O O . VAL A 1 147 ? -14.734 19.953 -9.242 1 97.19 147 VAL A O 1
ATOM 1156 N N . ILE A 1 148 ? -13.828 18.203 -8.352 1 95.31 148 ILE A N 1
ATOM 1157 C CA . ILE A 1 148 ? -12.445 18.625 -8.586 1 95.31 148 ILE A CA 1
ATOM 1158 C C . ILE A 1 148 ? -12.078 18.375 -10.047 1 95.31 148 ILE A C 1
ATOM 1160 O O . ILE A 1 148 ? -11.422 19.219 -10.672 1 95.31 148 ILE A O 1
ATOM 1164 N N . HIS A 1 149 ? -12.492 17.312 -10.688 1 92.75 149 HIS A N 1
ATOM 1165 C CA . HIS A 1 149 ? -12 16.906 -12.008 1 92.75 149 HIS A CA 1
ATOM 1166 C C . HIS A 1 149 ? -13.016 17.234 -13.094 1 92.75 149 HIS A C 1
ATOM 1168 O O . HIS A 1 149 ? -12.641 17.547 -14.227 1 92.75 149 HIS A O 1
ATOM 1174 N N . ARG A 1 150 ? -14.344 17.25 -12.734 1 94.88 150 ARG A N 1
ATOM 1175 C CA . ARG A 1 150 ? -15.359 17.406 -13.773 1 94.88 150 ARG A CA 1
ATOM 1176 C C . ARG A 1 150 ? -16.031 18.766 -13.688 1 94.88 150 ARG A C 1
ATOM 1178 O O . ARG A 1 150 ? -17 19.047 -14.398 1 94.88 150 ARG A O 1
ATOM 1185 N N . GLY A 1 151 ? -15.648 19.516 -12.695 1 94.31 151 GLY A N 1
ATOM 1186 C CA . GLY A 1 151 ? -16.078 20.906 -12.633 1 94.31 151 GLY A CA 1
ATOM 1187 C C . GLY A 1 151 ? -17.484 21.078 -12.062 1 94.31 151 GLY A C 1
ATOM 1188 O O . GLY A 1 151 ? -18.094 22.141 -12.188 1 94.31 151 GLY A O 1
ATOM 1189 N N . TYR A 1 152 ? -17.938 20.031 -11.406 1 96.44 152 TYR A N 1
ATOM 1190 C CA . TYR A 1 152 ? -19.25 20.109 -10.75 1 96.44 152 TYR A CA 1
ATOM 1191 C C . TYR A 1 152 ? -19.25 21.172 -9.656 1 96.44 152 TYR A C 1
ATOM 1193 O O . TYR A 1 152 ? -18.281 21.297 -8.898 1 96.44 152 TYR A O 1
ATOM 1201 N N . LEU A 1 153 ? -20.266 21.969 -9.664 1 96.62 153 LEU A N 1
ATOM 1202 C CA . LEU A 1 153 ? -20.469 22.984 -8.633 1 96.62 153 LEU A CA 1
ATOM 1203 C C . LEU A 1 153 ? -21.469 22.484 -7.586 1 96.62 153 LEU A C 1
ATOM 1205 O O . LEU A 1 153 ? -22.688 22.578 -7.793 1 96.62 153 LEU A O 1
ATOM 1209 N N . PRO A 1 154 ? -20.922 22.094 -6.465 1 97 154 PRO A N 1
ATOM 1210 C CA . PRO A 1 154 ? -21.812 21.484 -5.48 1 97 154 PRO A CA 1
ATOM 1211 C C . PRO A 1 154 ? -22.578 22.516 -4.652 1 97 154 PRO A C 1
ATOM 1213 O O . PRO A 1 154 ? -22.109 23.641 -4.48 1 97 154 PRO A O 1
ATOM 1216 N N . ARG A 1 155 ? -23.766 22.047 -4.227 1 94.12 155 ARG A N 1
ATOM 1217 C CA . ARG A 1 155 ? -24.484 22.812 -3.223 1 94.12 155 ARG A CA 1
ATOM 1218 C C . ARG A 1 155 ? -23.781 22.734 -1.869 1 94.12 155 ARG A C 1
ATOM 1220 O O . ARG A 1 155 ? -23.062 21.781 -1.587 1 94.12 155 ARG A O 1
ATOM 1227 N N . ARG A 1 156 ? -24.016 23.688 -1.021 1 91.56 156 ARG A N 1
ATOM 1228 C CA . ARG A 1 156 ? -23.391 23.766 0.297 1 91.56 156 ARG A CA 1
ATOM 1229 C C . ARG A 1 156 ? -23.672 22.516 1.108 1 91.56 156 ARG A C 1
ATOM 1231 O O . ARG A 1 156 ? -22.781 21.984 1.771 1 91.56 156 ARG A O 1
ATOM 1238 N N . GLU A 1 157 ? -24.844 22.016 1.055 1 91.88 157 GLU A N 1
ATOM 1239 C CA . GLU A 1 157 ? -25.234 20.844 1.833 1 91.88 157 GLU A CA 1
ATOM 1240 C C . GLU A 1 157 ? -24.438 19.625 1.429 1 91.88 157 GLU A C 1
ATOM 1242 O O . GLU A 1 157 ? -24.125 18.766 2.268 1 91.88 157 GLU A O 1
ATOM 1247 N N . GLU A 1 158 ? -24.125 19.547 0.181 1 95.69 158 GLU A N 1
ATOM 1248 C CA . GLU A 1 158 ? -23.312 18.453 -0.309 1 95.69 158 GLU A CA 1
ATOM 1249 C C . GLU A 1 158 ? -21.906 18.516 0.25 1 95.69 158 GLU A C 1
ATOM 1251 O O . GLU A 1 158 ? -21.328 17.5 0.631 1 95.69 158 GLU A O 1
ATOM 1256 N N . VAL A 1 159 ? -21.422 19.719 0.302 1 95.56 159 VAL A N 1
ATOM 1257 C CA . VAL A 1 159 ? -20.062 19.922 0.812 1 95.56 159 VAL A CA 1
ATOM 1258 C C . VAL A 1 159 ? -20.031 19.625 2.309 1 95.56 159 VAL A C 1
ATO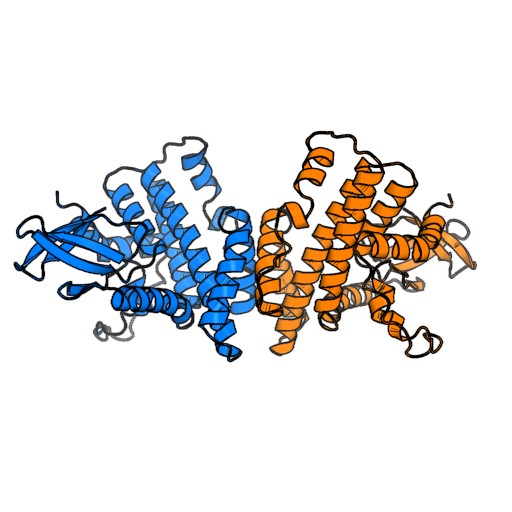M 1260 O O . VAL A 1 159 ? -19.094 18.984 2.799 1 95.56 159 VAL A O 1
ATOM 1263 N N . GLU A 1 160 ? -21.047 20.031 2.984 1 91.75 160 GLU A N 1
ATOM 1264 C CA . GLU A 1 160 ? -21.156 19.781 4.418 1 91.75 160 GLU A CA 1
ATOM 1265 C C . GLU A 1 160 ? -21.219 18.281 4.703 1 91.75 160 GLU A C 1
ATOM 1267 O O . GLU A 1 160 ? -20.609 17.781 5.648 1 91.75 160 GLU A O 1
ATOM 1272 N N . ALA A 1 161 ? -21.984 17.609 3.92 1 92.81 161 ALA A N 1
ATOM 1273 C CA . ALA A 1 161 ? -22.094 16.172 4.078 1 92.81 161 ALA A CA 1
ATOM 1274 C C . ALA A 1 161 ? -20.75 15.484 3.838 1 92.81 161 ALA A C 1
ATOM 1276 O O . ALA A 1 161 ? -20.391 14.547 4.555 1 92.81 161 ALA A O 1
ATOM 1277 N N . TYR A 1 162 ? -20.078 15.945 2.824 1 95.62 162 TYR A N 1
ATOM 1278 C CA . TYR A 1 162 ? -18.75 15.414 2.529 1 95.62 162 TYR A CA 1
ATOM 1279 C C . TYR A 1 162 ? -17.781 15.711 3.668 1 95.62 162 TYR A C 1
ATOM 1281 O O . TYR A 1 162 ? -17.031 14.828 4.098 1 95.62 162 TYR A O 1
ATOM 1289 N N . ALA A 1 163 ? -17.828 16.922 4.141 1 93 163 ALA A N 1
ATOM 1290 C CA . ALA A 1 163 ? -16.969 17.312 5.258 1 93 163 ALA A CA 1
ATOM 1291 C C . ALA A 1 163 ? -17.234 16.453 6.484 1 93 163 ALA A C 1
ATOM 1293 O O . ALA A 1 163 ? -16.297 16 7.145 1 93 163 ALA A O 1
ATOM 1294 N N . ALA A 1 164 ? -18.453 16.219 6.746 1 91.69 164 ALA A N 1
ATOM 1295 C CA . ALA A 1 164 ? -18.844 15.406 7.895 1 91.69 164 ALA A CA 1
ATOM 1296 C C . ALA A 1 164 ? -18.312 13.977 7.766 1 91.69 164 ALA A C 1
ATOM 1298 O O . ALA A 1 164 ? -17.859 13.383 8.75 1 91.69 164 ALA A O 1
ATOM 1299 N N . ARG A 1 165 ? -18.391 13.484 6.621 1 92.81 165 ARG A N 1
ATOM 1300 C CA . ARG A 1 165 ? -17.906 12.133 6.352 1 92.81 165 ARG A CA 1
ATOM 1301 C C . ARG A 1 165 ? -16.406 12.039 6.57 1 92.81 165 ARG A C 1
ATOM 1303 O O . ARG A 1 165 ? -15.922 11.109 7.219 1 92.81 165 ARG A O 1
ATOM 1310 N N . VAL A 1 166 ? -15.68 12.984 6 1 94.56 166 VAL A N 1
ATOM 1311 C CA . VAL A 1 166 ? -14.227 13.008 6.133 1 94.56 166 VAL A CA 1
ATOM 1312 C C . VAL A 1 166 ? -13.836 13.18 7.602 1 94.56 166 VAL A C 1
ATOM 1314 O O . VAL A 1 166 ? -12.969 12.477 8.109 1 94.56 166 VAL A O 1
ATOM 1317 N N . PHE A 1 167 ? -14.539 14.047 8.273 1 91.31 167 PHE A N 1
ATOM 1318 C CA . PHE A 1 167 ? -14.281 14.305 9.68 1 91.31 167 PHE A CA 1
ATOM 1319 C C . PHE A 1 167 ? -14.492 13.039 10.508 1 91.31 167 PHE A C 1
ATOM 1321 O O . PHE A 1 167 ? -13.641 12.672 11.32 1 91.31 167 PHE A O 1
ATOM 1328 N N . ALA A 1 168 ? -15.578 12.422 10.312 1 90.56 168 ALA A N 1
ATOM 1329 C CA . ALA A 1 168 ? -15.922 11.227 11.086 1 90.56 168 ALA A CA 1
ATOM 1330 C C . ALA A 1 168 ? -14.898 10.117 10.867 1 90.56 168 ALA A C 1
ATOM 1332 O O . ALA A 1 168 ? -14.523 9.414 11.812 1 90.56 168 ALA A O 1
ATOM 1333 N N . LEU A 1 169 ? -14.484 9.977 9.695 1 94.19 169 LEU A N 1
ATOM 1334 C CA . LEU A 1 169 ? -13.516 8.93 9.383 1 94.19 169 LEU A CA 1
ATOM 1335 C C . LEU A 1 169 ? -12.172 9.211 10.047 1 94.19 169 LEU A C 1
ATOM 1337 O O . LEU A 1 169 ? -11.586 8.328 10.68 1 94.19 169 LEU A O 1
ATOM 1341 N N . ILE A 1 170 ? -11.68 10.438 9.898 1 94.31 170 ILE A N 1
ATOM 1342 C CA . ILE A 1 170 ? -10.406 10.812 10.516 1 94.31 170 ILE A CA 1
ATOM 1343 C C . ILE A 1 170 ? -10.492 10.641 12.031 1 94.31 170 ILE A C 1
ATOM 1345 O O . ILE A 1 170 ? -9.586 10.086 12.648 1 94.31 170 ILE A O 1
ATOM 1349 N N . ASP A 1 171 ? -11.609 11.039 12.531 1 90 171 ASP A N 1
ATOM 1350 C CA . ASP A 1 171 ? -11.812 10.938 13.977 1 90 171 ASP A CA 1
ATOM 1351 C C . ASP A 1 171 ? -11.805 9.484 14.438 1 90 171 ASP A C 1
ATOM 1353 O O . ASP A 1 171 ? -11.164 9.148 15.43 1 90 171 ASP A O 1
ATOM 1357 N N . ARG A 1 172 ? -12.5 8.711 13.789 1 91.38 172 ARG A N 1
ATOM 1358 C CA . ARG A 1 172 ? -12.547 7.285 14.102 1 91.38 172 ARG A CA 1
ATOM 1359 C C . ARG A 1 172 ? -11.148 6.672 14.062 1 91.38 172 ARG A C 1
ATOM 1361 O O . ARG A 1 172 ? -10.734 5.996 15.008 1 91.38 172 ARG A O 1
ATOM 1368 N N . LEU A 1 173 ? -10.438 6.898 13.039 1 95.75 173 LEU A N 1
ATOM 1369 C CA . LEU A 1 173 ? -9.133 6.277 12.844 1 95.75 173 LEU A CA 1
ATOM 1370 C C . LEU A 1 173 ? -8.117 6.824 13.836 1 95.75 173 LEU A C 1
ATOM 1372 O O . LEU A 1 173 ? -7.227 6.098 14.281 1 95.75 173 LEU A O 1
ATOM 1376 N N . LEU A 1 174 ? -8.25 8.086 14.164 1 91.75 174 LEU A N 1
ATOM 1377 C CA . LEU A 1 174 ? -7.406 8.648 15.219 1 91.75 174 LEU A CA 1
ATOM 1378 C C . LEU A 1 174 ? -7.684 7.973 16.547 1 91.75 174 LEU A C 1
ATOM 1380 O O . LEU A 1 174 ? -6.754 7.688 17.312 1 91.75 174 LEU A O 1
ATOM 1384 N N . GLY A 1 175 ? -8.977 7.805 16.766 1 90.31 175 GLY A N 1
ATOM 1385 C CA . GLY A 1 175 ? -9.352 7.086 17.984 1 90.31 175 GLY A CA 1
ATOM 1386 C C . GLY A 1 175 ? -8.781 5.68 18.031 1 90.31 175 GLY A C 1
ATOM 1387 O O . GLY A 1 175 ? -8.273 5.258 19.078 1 90.31 175 GLY A O 1
ATOM 1388 N N . GLU A 1 176 ? -8.812 5.008 16.969 1 93.75 176 GLU A N 1
ATOM 1389 C CA . GLU A 1 176 ? -8.273 3.654 16.891 1 93.75 176 GLU A CA 1
ATOM 1390 C C . GLU A 1 176 ? -6.758 3.65 17.062 1 93.75 176 GLU A C 1
ATOM 1392 O O . GLU A 1 176 ? -6.207 2.75 17.703 1 93.75 176 GLU A O 1
ATOM 1397 N N . LEU A 1 177 ? -6.055 4.613 16.516 1 93.75 177 LEU A N 1
ATOM 1398 C CA . LEU A 1 177 ? -4.605 4.727 16.641 1 93.75 177 LEU A CA 1
ATOM 1399 C C . LEU A 1 177 ? -4.195 4.922 18.094 1 93.75 177 LEU A C 1
ATOM 1401 O O . LEU A 1 177 ? -3.172 4.391 18.547 1 93.75 177 LEU A O 1
ATOM 1405 N N . GLY A 1 178 ? -5.012 5.766 18.828 1 89.94 178 GLY A N 1
ATOM 1406 C CA . GLY A 1 178 ? -4.73 6.012 20.234 1 89.94 178 GLY A CA 1
ATOM 1407 C C . GLY A 1 178 ? -3.311 6.488 20.484 1 89.94 178 GLY A C 1
ATOM 1408 O O . GLY A 1 178 ? -2.855 7.449 19.859 1 89.94 178 GLY A O 1
ATOM 1409 N N . GLU A 1 179 ? -2.568 5.77 21.281 1 85.44 179 GLU A N 1
ATOM 1410 C CA . GLU A 1 179 ? -1.207 6.141 21.656 1 85.44 179 GLU A CA 1
ATOM 1411 C C . GLU A 1 179 ? -0.243 5.949 20.484 1 85.44 179 GLU A C 1
ATOM 1413 O O . GLU A 1 179 ? 0.848 6.523 20.469 1 85.44 179 GLU A O 1
ATOM 1418 N N . GLY A 1 180 ? -0.714 5.199 19.516 1 89.81 180 GLY A N 1
ATOM 1419 C CA . GLY A 1 180 ? 0.13 4.984 18.359 1 89.81 180 GLY A CA 1
ATOM 1420 C C . GLY A 1 180 ? 0.414 6.254 17.578 1 89.81 180 GLY A C 1
ATOM 1421 O O . GLY A 1 180 ? 1.423 6.348 16.875 1 89.81 180 GLY A O 1
ATOM 1422 N N . ALA A 1 181 ? -0.469 7.246 17.75 1 90.88 181 ALA A N 1
ATOM 1423 C CA . ALA A 1 181 ? -0.319 8.523 17.062 1 90.88 181 ALA A CA 1
ATOM 1424 C C . ALA A 1 181 ? 0.953 9.242 17.5 1 90.88 181 ALA A C 1
ATOM 1426 O O . ALA A 1 181 ? 1.536 10.008 16.734 1 90.88 181 ALA A O 1
ATOM 1427 N N . ALA A 1 182 ? 1.434 8.914 18.672 1 86.44 182 ALA A N 1
ATOM 1428 C CA . ALA A 1 182 ? 2.594 9.586 19.25 1 86.44 182 ALA A CA 1
ATOM 1429 C C . ALA A 1 182 ? 3.85 9.312 18.422 1 86.44 182 ALA A C 1
ATOM 1431 O O . ALA A 1 182 ? 4.754 10.156 18.375 1 86.44 182 ALA A O 1
ATOM 1432 N N . HIS A 1 183 ? 3.863 8.195 17.797 1 88.62 183 HIS A N 1
ATOM 1433 C CA . HIS A 1 183 ? 5.039 7.824 17.016 1 88.62 183 HIS A CA 1
ATOM 1434 C C . HIS A 1 183 ? 5.211 8.734 15.812 1 88.62 183 HIS A C 1
ATOM 1436 O O . HIS A 1 183 ? 6.336 9.094 15.453 1 88.62 183 HIS A O 1
ATOM 1442 N N . ALA A 1 184 ? 4.113 9.094 15.227 1 90.12 184 ALA A N 1
ATOM 1443 C CA . ALA A 1 184 ? 4.168 10.055 14.133 1 90.12 184 ALA A CA 1
ATOM 1444 C C . ALA A 1 184 ? 4.414 11.469 14.656 1 90.12 184 ALA A C 1
ATOM 1446 O O . ALA A 1 184 ? 5.098 12.266 14.016 1 90.12 184 ALA A O 1
ATOM 1447 N N . GLU A 1 185 ? 3.898 11.734 15.812 1 86.38 185 GLU A N 1
ATOM 1448 C CA . GLU A 1 185 ? 4.074 13.047 16.422 1 86.38 185 GLU A CA 1
ATOM 1449 C C . GLU A 1 185 ? 5.531 13.281 16.812 1 86.38 185 GLU A C 1
ATOM 1451 O O . GLU A 1 185 ? 6.023 14.406 16.75 1 86.38 185 GLU A O 1
ATOM 1456 N N . LEU A 1 186 ? 6.188 12.211 17.172 1 87.06 186 LEU A N 1
ATOM 1457 C CA . LEU A 1 186 ? 7.594 12.297 17.562 1 87.06 186 LEU A CA 1
ATOM 1458 C C . LEU A 1 186 ? 8.445 12.766 16.391 1 87.06 186 LEU A C 1
ATOM 1460 O O . LEU A 1 186 ? 9.445 13.461 16.578 1 87.06 186 LEU A O 1
ATOM 1464 N N . VAL A 1 187 ? 8.047 12.422 15.219 1 89.12 187 VAL A N 1
ATOM 1465 C CA . VAL A 1 187 ? 8.773 12.852 14.031 1 89.12 187 VAL A CA 1
ATOM 1466 C C . VAL A 1 187 ? 8.781 14.375 13.953 1 89.12 187 VAL A C 1
ATOM 1468 O O . VAL A 1 187 ? 9.82 14.984 13.672 1 89.12 187 VAL A O 1
ATOM 1471 N N . GLN A 1 188 ? 7.637 14.984 14.18 1 87 188 GLN A N 1
ATOM 1472 C CA . GLN A 1 188 ? 7.523 16.438 14.164 1 87 188 GLN A CA 1
ATOM 1473 C C . GLN A 1 188 ? 8.391 17.062 15.25 1 87 188 GLN A C 1
ATOM 1475 O O . GLN A 1 188 ? 9.086 18.062 14.992 1 87 188 GLN A O 1
ATOM 1480 N N . GLU A 1 189 ? 8.367 16.438 16.391 1 83.81 189 GLU A N 1
ATOM 1481 C CA . GLU A 1 189 ? 9.172 16.953 17.5 1 83.81 189 GLU A CA 1
ATOM 1482 C C . GLU A 1 189 ? 10.656 16.891 17.172 1 83.81 189 GLU A C 1
ATOM 1484 O O . GLU A 1 189 ? 11.414 17.797 17.516 1 83.81 189 GLU A O 1
ATOM 1489 N N . GLU A 1 190 ? 11.023 15.828 16.547 1 82.19 190 GLU A N 1
ATOM 1490 C CA . GLU A 1 190 ? 12.422 15.695 16.141 1 82.19 190 GLU A CA 1
ATOM 1491 C C . GLU A 1 190 ? 12.805 16.766 15.117 1 82.19 190 GLU A C 1
ATOM 1493 O O . GLU A 1 190 ? 13.914 17.281 15.148 1 82.19 190 GLU A O 1
ATOM 1498 N N . THR A 1 191 ? 11.906 17.016 14.219 1 87.25 191 THR A N 1
ATOM 1499 C CA . THR A 1 191 ? 12.141 18.062 13.234 1 87.25 191 THR A CA 1
ATOM 1500 C C . THR A 1 191 ? 12.297 19.422 13.914 1 87.25 191 THR A C 1
ATOM 1502 O O . THR A 1 191 ? 13.172 20.219 13.539 1 87.25 191 THR A O 1
ATOM 1505 N N . PHE A 1 192 ? 11.445 19.672 14.891 1 85.94 192 PHE A N 1
ATOM 1506 C CA . PHE A 1 192 ? 11.531 20.906 15.656 1 85.94 192 PHE A CA 1
ATOM 1507 C C . PHE A 1 192 ? 12.875 21 16.375 1 85.94 192 PHE A C 1
ATOM 1509 O O . PHE A 1 192 ? 13.539 22.047 16.312 1 85.94 192 PHE A O 1
ATOM 1516 N N . ALA A 1 193 ? 13.25 19.891 16.953 1 84.56 193 ALA A N 1
ATOM 1517 C CA . ALA A 1 193 ? 14.5 19.859 17.719 1 84.56 193 ALA A CA 1
ATOM 1518 C C . ALA A 1 193 ? 15.695 20.125 16.812 1 84.56 193 ALA A C 1
ATOM 1520 O O . ALA A 1 193 ? 16.609 20.875 17.172 1 84.56 193 ALA A O 1
ATOM 1521 N N . ALA A 1 194 ? 15.672 19.516 15.719 1 86.56 194 ALA A N 1
ATOM 1522 C CA . ALA A 1 194 ? 16.766 19.688 14.766 1 86.56 194 ALA A CA 1
ATOM 1523 C C . ALA A 1 194 ? 16.859 21.125 14.289 1 86.56 194 ALA A C 1
ATOM 1525 O O . ALA A 1 194 ? 17.969 21.672 14.164 1 86.56 194 ALA A O 1
ATOM 1526 N N . HIS A 1 195 ? 15.734 21.734 14.023 1 90.38 195 HIS A N 1
ATOM 1527 C CA . HIS A 1 195 ? 15.727 23.125 13.586 1 90.38 195 HIS A CA 1
ATOM 1528 C C . HIS A 1 195 ? 16.156 24.062 14.711 1 90.38 195 HIS A C 1
ATOM 1530 O O . HIS A 1 195 ? 16.906 25.016 14.484 1 90.38 195 HIS A O 1
ATOM 1536 N N . LEU A 1 196 ? 15.656 23.766 15.852 1 86.38 196 LEU A N 1
ATOM 1537 C CA . LEU A 1 196 ? 15.984 24.562 17.031 1 86.38 196 LEU A CA 1
ATOM 1538 C C . LEU A 1 196 ? 17.484 24.625 17.25 1 86.38 196 LEU A C 1
ATOM 1540 O O . LEU A 1 196 ? 18.031 25.672 17.625 1 86.38 196 LEU A O 1
ATOM 1544 N N . ALA A 1 197 ? 18.141 23.531 16.969 1 87 197 ALA A N 1
ATOM 1545 C CA . ALA A 1 197 ? 19.578 23.406 17.172 1 87 197 ALA A CA 1
ATOM 1546 C C . ALA A 1 197 ? 20.344 24.297 16.188 1 87 197 ALA A C 1
ATOM 1548 O O . ALA A 1 197 ? 21.5 24.641 16.438 1 87 197 ALA A O 1
ATOM 1549 N N . THR A 1 198 ? 19.703 24.688 15.133 1 90.56 198 THR A N 1
ATOM 1550 C CA . THR A 1 198 ? 20.391 25.438 14.102 1 90.56 198 THR A CA 1
ATOM 1551 C C . THR A 1 198 ? 20.094 26.938 14.227 1 90.56 198 THR A C 1
ATOM 1553 O O . THR A 1 198 ? 20.656 27.75 13.492 1 90.56 198 THR A O 1
ATOM 1556 N N . LEU A 1 199 ? 19.203 27.297 15.156 1 88.69 199 LEU A N 1
ATOM 1557 C CA . LEU A 1 199 ? 18.766 28.672 15.258 1 88.69 199 LEU A CA 1
ATOM 1558 C C . LEU A 1 199 ? 19.922 29.578 15.68 1 88.69 199 LEU A C 1
ATOM 1560 O O . LEU A 1 199 ? 20.688 29.234 16.594 1 88.69 199 LEU A O 1
ATOM 1564 N N . PRO A 1 200 ? 20.141 30.641 14.891 1 88.25 200 PRO A N 1
ATOM 1565 C CA . PRO A 1 200 ? 21.172 31.594 15.32 1 88.25 200 PRO A CA 1
ATOM 1566 C C . PRO A 1 200 ? 20.906 32.156 16.719 1 88.25 200 PRO A C 1
ATOM 1568 O O . PRO A 1 200 ? 19.781 32.062 17.219 1 88.25 200 PRO A O 1
ATOM 1571 N N . GLU A 1 201 ? 22.016 32.656 17.266 1 82.94 201 GLU A N 1
ATOM 1572 C CA . GLU A 1 201 ? 21.875 33.312 18.562 1 82.94 201 GLU A CA 1
ATOM 1573 C C . GLU A 1 201 ? 20.938 34.531 18.484 1 82.94 201 GLU A C 1
ATOM 1575 O O . GLU A 1 201 ? 20.938 35.25 17.484 1 82.94 201 GLU A O 1
ATOM 1580 N N . GLY A 1 202 ? 20.047 34.719 19.438 1 79.75 202 GLY A N 1
ATOM 1581 C CA . GLY A 1 202 ? 19.203 35.906 19.5 1 79.75 202 GLY A CA 1
ATOM 1582 C C . GLY A 1 202 ? 17.812 35.656 18.938 1 79.75 202 GLY A C 1
ATOM 1583 O O . GLY A 1 202 ? 16.906 36.5 19.109 1 79.75 202 GLY A O 1
ATOM 1584 N N . VAL A 1 203 ? 17.688 34.562 18.125 1 89.19 203 VAL A N 1
ATOM 1585 C CA . VAL A 1 203 ? 16.375 34.25 17.578 1 89.19 203 VAL A CA 1
ATOM 1586 C C . VAL A 1 203 ? 15.555 33.469 18.594 1 89.19 203 VAL A C 1
ATOM 1588 O O . VAL A 1 203 ? 16.016 32.438 19.094 1 89.19 203 VAL A O 1
ATOM 1591 N N . THR A 1 204 ? 14.375 33.969 18.922 1 90.75 204 THR A N 1
ATOM 1592 C CA . THR A 1 204 ? 13.5 33.344 19.891 1 90.75 204 THR A CA 1
ATOM 1593 C C . THR A 1 204 ? 12.625 32.281 19.219 1 90.75 204 THR A C 1
ATOM 1595 O O . THR A 1 204 ? 12.109 32.5 18.125 1 90.75 204 THR A O 1
ATOM 1598 N N . ALA A 1 205 ? 12.531 31.109 19.859 1 90.5 205 ALA A N 1
ATOM 1599 C CA . ALA A 1 205 ? 11.648 30.031 19.391 1 90.5 205 ALA A CA 1
ATOM 1600 C C . ALA A 1 205 ? 10.352 30.016 20.188 1 90.5 205 ALA A C 1
ATOM 1602 O O . ALA A 1 205 ? 10.367 30.109 21.422 1 90.5 205 ALA A O 1
ATOM 1603 N N . ILE A 1 206 ? 9.242 30 19.422 1 89.25 206 ILE A N 1
ATOM 1604 C CA . ILE A 1 206 ? 7.926 29.938 20.047 1 89.25 206 ILE A CA 1
ATOM 1605 C C . ILE A 1 206 ? 7.211 28.656 19.594 1 89.25 206 ILE A C 1
ATOM 1607 O O . ILE A 1 206 ? 7.207 28.328 18.406 1 89.25 206 ILE A O 1
ATOM 1611 N N . PHE A 1 207 ? 6.691 27.906 20.609 1 85.12 207 PHE A N 1
ATOM 1612 C CA . PHE A 1 207 ? 5.887 26.734 20.312 1 85.12 207 PHE A CA 1
ATOM 1613 C C . PHE A 1 207 ? 4.402 27.031 20.5 1 85.12 207 PHE A C 1
ATOM 1615 O O . PHE A 1 207 ? 4.004 27.562 21.531 1 85.12 207 PHE A O 1
ATOM 1622 N N . GLU A 1 208 ? 3.713 26.797 19.484 1 79.12 208 GLU A N 1
ATOM 1623 C CA . GLU A 1 208 ? 2.271 27.016 19.531 1 79.12 208 GLU A CA 1
ATOM 1624 C C . GLU A 1 208 ? 1.504 25.703 19.406 1 79.12 208 GLU A C 1
ATOM 1626 O O . GLU A 1 208 ? 1.764 24.922 18.484 1 79.12 208 GLU A O 1
ATOM 1631 N N . GLU A 1 209 ? 0.688 25.453 20.469 1 73.12 209 GLU A N 1
ATOM 1632 C CA . GLU A 1 209 ? -0.241 24.328 20.375 1 73.12 209 GLU A CA 1
ATOM 1633 C C . GLU A 1 209 ? -1.556 24.75 19.734 1 73.12 209 GLU A C 1
ATOM 1635 O O . GLU A 1 209 ? -2.188 25.719 20.172 1 73.12 209 GLU A O 1
ATOM 1640 N N . HIS A 1 210 ? -1.737 24.375 18.609 1 61.94 210 HIS A N 1
ATOM 1641 C CA . HIS A 1 210 ? -2.973 24.797 17.953 1 61.94 210 HIS A CA 1
ATOM 1642 C C . HIS A 1 210 ? -4.105 23.812 18.234 1 61.94 210 HIS A C 1
ATOM 1644 O O . HIS A 1 210 ? -3.949 22.609 18.031 1 61.94 210 HIS A O 1
ATOM 1650 N N . PRO A 1 211 ? -5.168 24.438 18.969 1 57 211 PRO A N 1
ATOM 1651 C CA . PRO A 1 211 ? -6.328 23.578 19.188 1 57 211 PRO A CA 1
ATOM 1652 C C . PRO A 1 211 ? -6.965 23.078 17.891 1 57 211 PRO A C 1
ATOM 1654 O O . PRO A 1 211 ? -7.086 23.859 16.922 1 57 211 PRO A O 1
ATOM 1657 N N . GLY A 1 212 ? -6.613 21.984 17.375 1 57.91 212 GLY A N 1
ATOM 1658 C CA . GLY A 1 212 ? -7.262 21.562 16.141 1 57.91 212 GLY A CA 1
ATOM 1659 C C . GLY A 1 212 ? -8.492 20.703 16.375 1 57.91 212 GLY A C 1
ATOM 1660 O O . GLY A 1 212 ? -8.82 20.391 17.531 1 57.91 212 GLY A O 1
ATOM 1661 N N . MET A 1 213 ? -9.344 20.672 15.297 1 55.66 213 MET A N 1
ATOM 1662 C CA . MET A 1 213 ? -10.602 19.938 15.352 1 55.66 213 MET A CA 1
ATOM 1663 C C . MET A 1 213 ? -10.391 18.531 15.898 1 55.66 213 MET A C 1
ATOM 1665 O O . MET A 1 213 ? -11.273 17.984 16.562 1 55.66 213 MET A O 1
ATOM 1669 N N . PHE A 1 214 ? -9.219 18.031 15.734 1 65.38 214 PHE A N 1
ATOM 1670 C CA . PHE A 1 214 ? -9 16.625 16.094 1 65.38 214 PHE A CA 1
ATOM 1671 C C . PHE A 1 214 ? -8.266 16.516 17.422 1 65.38 214 PHE A C 1
ATOM 1673 O O . PHE A 1 214 ? -8.367 15.492 18.109 1 65.38 214 PHE A O 1
ATOM 1680 N N . ARG A 1 215 ? -7.445 17.453 17.844 1 54.91 215 ARG A N 1
ATOM 1681 C CA . ARG A 1 215 ? -6.578 17.359 19.016 1 54.91 215 ARG A CA 1
ATOM 1682 C C . ARG A 1 215 ? -7.395 17.328 20.312 1 54.91 215 ARG A C 1
ATOM 1684 O O . ARG A 1 215 ? -7.008 16.672 21.281 1 54.91 215 ARG A O 1
ATOM 1691 N N . ALA A 1 216 ? -8.516 18.078 20.391 1 45.06 216 ALA A N 1
ATOM 1692 C CA . ALA A 1 216 ? -9.195 18.172 21.672 1 45.06 216 ALA A CA 1
ATOM 1693 C C . ALA A 1 216 ? -9.562 16.797 22.203 1 45.06 216 ALA A C 1
ATOM 1695 O O . ALA A 1 216 ? -9.547 16.578 23.422 1 45.06 216 ALA A O 1
ATOM 1696 N N . ARG A 1 217 ? -9.93 15.992 21.344 1 43.91 217 ARG A N 1
ATOM 1697 C CA . ARG A 1 217 ? -10.359 14.695 21.859 1 43.91 217 ARG A CA 1
ATOM 1698 C C . ARG A 1 217 ? -9.188 13.906 22.438 1 43.91 217 ARG A C 1
ATOM 1700 O O . ARG A 1 217 ? -9.344 13.172 23.406 1 43.91 217 ARG A O 1
ATOM 1707 N N . ARG A 1 218 ? -8.133 14.016 21.812 1 43.88 218 ARG A N 1
ATOM 1708 C CA . ARG A 1 218 ? -7.012 13.195 22.25 1 43.88 218 ARG A CA 1
ATOM 1709 C C . ARG A 1 218 ? -6.434 13.711 23.562 1 43.88 218 ARG A C 1
ATOM 1711 O O . ARG A 1 218 ? -5.984 12.922 24.391 1 43.88 218 ARG A O 1
ATOM 1718 N N . PHE A 1 219 ? -6.383 15.094 23.656 1 41 219 PHE A N 1
ATOM 1719 C CA . PHE A 1 219 ? -5.816 15.68 24.859 1 41 219 PHE A CA 1
ATOM 1720 C C . PHE A 1 219 ? -6.918 16.203 25.781 1 41 219 PHE A C 1
ATOM 1722 O O . PHE A 1 219 ? -6.641 16.688 26.875 1 41 219 PHE A O 1
ATOM 1729 N N . GLY A 1 220 ? -8.109 16.328 25.266 1 38.38 220 GLY A N 1
ATOM 1730 C CA . GLY A 1 220 ? -9.18 16.875 26.078 1 38.38 220 GLY A CA 1
ATOM 1731 C C . GLY A 1 220 ? -9.562 15.992 27.25 1 38.38 220 GLY A C 1
ATOM 1732 O O . GLY A 1 220 ? -10.703 15.539 27.344 1 38.38 220 GLY A O 1
ATOM 1733 N N . GLY A 1 221 ? -8.82 15.164 27.703 1 34.97 221 GLY A N 1
ATOM 1734 C CA . GLY A 1 221 ? -9.188 14.594 29 1 34.97 221 GLY A CA 1
ATOM 1735 C C . GLY A 1 221 ? -9.594 15.633 30.016 1 34.97 221 GLY A C 1
ATOM 1736 O O . GLY A 1 221 ? -10.398 15.359 30.906 1 34.97 221 GLY A O 1
ATOM 1737 N N . THR A 1 222 ? -8.781 16.688 30.234 1 33.19 222 THR A N 1
ATOM 1738 C CA . THR A 1 222 ? -8.961 17.344 31.516 1 33.19 222 THR A CA 1
ATOM 1739 C C . THR A 1 222 ? -10.156 18.297 31.484 1 33.19 222 THR A C 1
ATOM 1741 O O . THR A 1 222 ? -10.297 19.156 32.375 1 33.19 222 THR A O 1
ATOM 1744 N N . LEU A 1 223 ? -10.82 18.703 30.438 1 31.7 223 LEU A N 1
ATOM 1745 C CA . LEU A 1 223 ? -12 19.453 30.859 1 31.7 223 LEU A CA 1
ATOM 1746 C C . LEU A 1 223 ? -12.898 18.594 31.75 1 31.7 223 LEU A C 1
ATOM 1748 O O . LEU A 1 223 ? -13.211 17.453 31.391 1 31.7 223 LEU A O 1
ATOM 1752 N N . LYS A 1 224 ? -12.914 18.828 33 1 31.78 224 LYS A N 1
ATOM 1753 C CA . LYS A 1 224 ? -13.859 18.375 34.031 1 31.78 224 LYS A CA 1
ATOM 1754 C C . LYS A 1 224 ? -15.242 18.156 33.438 1 31.78 224 LYS A C 1
ATOM 1756 O O . LYS A 1 224 ? -15.938 19.109 33.094 1 31.78 224 LYS A O 1
ATOM 1761 N N . GLU A 1 225 ? -15.562 17.266 32.656 1 30.95 225 GLU A N 1
ATOM 1762 C CA . GLU A 1 225 ? -16.984 16.969 32.562 1 30.95 225 GLU A CA 1
ATOM 1763 C C . GLU A 1 225 ? -17.672 17.078 33.938 1 30.95 225 GLU A C 1
ATOM 1765 O O . GLU A 1 225 ? -17.297 16.391 34.875 1 30.95 225 GLU A O 1
ATOM 1770 N N . LYS A 1 226 ? -18.125 18.203 34.281 1 32.84 226 LYS A N 1
ATOM 1771 C CA . LYS A 1 226 ? -19.141 18.094 35.344 1 32.84 226 LYS A CA 1
ATOM 1772 C C . LYS A 1 226 ? -19.844 16.75 35.281 1 32.84 226 LYS A C 1
ATOM 1774 O O . LYS A 1 226 ? -20.188 16.266 34.219 1 32.84 226 LYS A O 1
ATOM 1779 N N . ALA A 1 227 ? -19.812 15.891 36.25 1 31.92 227 ALA A N 1
ATOM 1780 C CA . ALA A 1 227 ? -20.578 14.688 36.562 1 31.92 227 ALA A CA 1
ATOM 1781 C C . ALA A 1 227 ? -22 14.773 36.031 1 31.92 227 ALA A C 1
ATOM 1783 O O . ALA A 1 227 ? -22.844 15.477 36.594 1 31.92 227 ALA A O 1
ATOM 1784 N N . VAL A 1 228 ? -22.203 14.992 34.75 1 32.03 228 VAL A N 1
ATOM 1785 C CA . VAL A 1 228 ? -23.641 14.797 34.562 1 32.03 228 VAL A CA 1
ATOM 1786 C C . VAL A 1 228 ? -24.047 13.445 35.156 1 32.03 228 VAL A C 1
ATOM 1788 O O . VAL A 1 228 ? -23.344 12.453 35 1 32.03 228 VAL A O 1
ATOM 1791 N N . PRO A 1 229 ? -24.938 13.414 36.062 1 33.16 229 PRO A N 1
ATOM 1792 C CA . PRO A 1 229 ? -25.438 12.172 36.625 1 33.16 229 PRO A CA 1
ATOM 1793 C C . PRO A 1 229 ? -25.641 11.07 35.594 1 33.16 229 PRO A C 1
ATOM 1795 O O . PRO A 1 229 ? -25.844 11.367 34.406 1 33.16 229 PRO A O 1
ATOM 1798 N N . PRO A 1 230 ? -25.328 9.773 35.812 1 34.66 230 PRO A N 1
ATOM 1799 C CA . PRO A 1 230 ? -25.516 8.539 35.062 1 34.66 230 PRO A CA 1
ATOM 1800 C C . PRO A 1 230 ? -26.781 8.555 34.219 1 34.66 230 PRO A C 1
ATOM 1802 O O . PRO A 1 230 ? -27.219 7.508 33.719 1 34.66 230 PRO A O 1
ATOM 1805 N N . GLY A 1 231 ? -27.547 9.633 34.125 1 32.44 231 GLY A N 1
ATOM 1806 C CA . GLY A 1 231 ? -28.781 9.281 33.438 1 32.44 231 GLY A CA 1
ATOM 1807 C C . GLY A 1 231 ? -28.562 8.766 32.031 1 32.44 231 GLY A C 1
ATOM 1808 O O . GLY A 1 231 ? -27.438 8.5 31.641 1 32.44 231 GLY A O 1
ATOM 1809 N N . LYS A 1 232 ? -29.516 9.266 30.922 1 35.03 232 LYS A N 1
ATOM 1810 C CA . LYS A 1 232 ? -29.859 8.68 29.625 1 35.03 232 LYS A CA 1
ATOM 1811 C C . LYS A 1 232 ? -28.703 8.766 28.656 1 35.03 232 LYS A C 1
ATOM 1813 O O . LYS A 1 232 ? -28.031 9.797 28.562 1 35.03 232 LYS A O 1
ATOM 1818 N N . THR A 1 233 ? -27.953 7.652 28.266 1 36.28 233 THR A N 1
ATOM 1819 C CA . THR A 1 233 ? -27 7.281 27.219 1 36.28 233 THR A CA 1
ATOM 1820 C C . THR A 1 233 ? -27.203 8.133 25.969 1 36.28 233 THR A C 1
ATOM 1822 O O . THR A 1 233 ? -28.203 7.996 25.281 1 36.28 233 THR A O 1
ATOM 1825 N N . ALA A 1 234 ? -26.844 9.352 25.953 1 42.25 234 ALA A N 1
ATOM 1826 C CA . ALA A 1 234 ? -27.047 10.141 24.734 1 42.25 234 ALA A CA 1
ATOM 1827 C C . ALA A 1 234 ? -26.625 9.359 23.5 1 42.25 234 ALA A C 1
ATOM 1829 O O . ALA A 1 234 ? -25.625 8.641 23.531 1 42.25 234 ALA A O 1
ATOM 1830 N N . PRO A 1 235 ? -27.516 9.07 22.516 1 49.28 235 PRO A N 1
ATOM 1831 C CA . PRO A 1 235 ? -27.203 8.32 21.312 1 49.28 235 PRO A CA 1
ATOM 1832 C C . PRO A 1 235 ? -25.953 8.828 20.594 1 49.28 235 PRO A C 1
ATOM 1834 O O . PRO A 1 235 ? -25.609 10.008 20.703 1 49.28 235 PRO A O 1
ATOM 1837 N N . PRO A 1 236 ? -25.031 7.969 20.266 1 55.53 236 PRO A N 1
ATOM 1838 C CA . PRO A 1 236 ? -23.812 8.312 19.516 1 55.53 236 PRO A CA 1
ATOM 1839 C C . PRO A 1 236 ? -24.062 9.273 18.359 1 55.53 236 PRO A C 1
ATOM 1841 O O . PRO A 1 236 ? -25.078 9.148 17.672 1 55.53 236 PRO A O 1
ATOM 1844 N N . LEU A 1 237 ? -23.438 10.422 18.406 1 59.25 237 LEU A N 1
ATOM 1845 C CA . LEU A 1 237 ? -23.594 11.414 17.359 1 59.25 237 LEU A CA 1
ATOM 1846 C C . LEU A 1 237 ? -23.312 10.805 15.984 1 59.25 237 LEU A C 1
ATOM 1848 O O . LEU A 1 237 ? -22.406 9.992 15.836 1 59.25 237 LEU A O 1
ATOM 1852 N N . ASN A 1 238 ? -24.266 11.008 15 1 61.78 238 ASN A N 1
ATOM 1853 C CA . ASN A 1 238 ? -23.922 10.641 13.633 1 61.78 238 ASN A CA 1
ATOM 1854 C C . ASN A 1 238 ? -22.828 11.555 13.062 1 61.78 238 ASN A C 1
ATOM 1856 O O . ASN A 1 238 ? -22.406 12.5 13.727 1 61.78 238 ASN A O 1
ATOM 1860 N N . ASP A 1 239 ? -22.344 11.336 11.953 1 59.41 239 ASP A N 1
ATOM 1861 C CA . ASP A 1 239 ? -21.219 12.047 11.352 1 59.41 239 ASP A CA 1
ATOM 1862 C C . ASP A 1 239 ? -21.516 13.547 11.242 1 59.41 239 ASP A C 1
ATOM 1864 O O . ASP A 1 239 ? -20.656 14.367 11.555 1 59.41 239 ASP A O 1
ATOM 1868 N N . ALA A 1 240 ? -22.656 13.859 10.812 1 63.25 240 ALA A N 1
ATOM 1869 C CA . ALA A 1 240 ? -23.047 15.25 10.633 1 63.25 240 ALA A CA 1
ATOM 1870 C C . ALA A 1 240 ? -23.062 15.992 11.961 1 63.25 240 ALA A C 1
ATOM 1872 O O . ALA A 1 240 ? -22.594 17.125 12.055 1 63.25 240 ALA A O 1
ATOM 1873 N N . GLN A 1 241 ? -23.578 15.328 12.883 1 61.31 241 GLN A N 1
ATOM 1874 C CA . GLN A 1 241 ? -23.672 15.922 14.219 1 61.31 241 GLN A CA 1
ATOM 1875 C C . GLN A 1 241 ? -22.281 16.125 14.828 1 61.31 241 GLN A C 1
ATOM 1877 O O . GLN A 1 241 ? -22.016 17.172 15.422 1 61.31 241 GLN A O 1
ATOM 1882 N N . ALA A 1 242 ? -21.531 15.156 14.594 1 58.66 242 ALA A N 1
ATOM 1883 C CA . ALA A 1 242 ? -20.172 15.242 15.117 1 58.66 242 ALA A CA 1
ATOM 1884 C C . ALA A 1 242 ? -19.406 16.391 14.469 1 58.66 242 ALA A C 1
ATOM 1886 O O . ALA A 1 242 ? -18.719 17.156 15.156 1 58.66 242 ALA A O 1
ATOM 1887 N N . PHE A 1 243 ? -19.578 16.531 13.234 1 61.91 243 PHE A N 1
ATOM 1888 C CA . PHE A 1 243 ? -18.938 17.625 12.523 1 61.91 243 PHE A CA 1
ATOM 1889 C C . PHE A 1 243 ? -19.5 18.969 12.953 1 61.91 243 PHE A C 1
ATOM 1891 O O . PHE A 1 243 ? -18.766 19.922 13.172 1 61.91 243 PHE A O 1
ATOM 1898 N N . ALA A 1 244 ? -20.797 18.984 13 1 66.31 244 ALA A N 1
ATOM 1899 C CA . ALA A 1 244 ? -21.453 20.219 13.406 1 66.31 244 ALA A CA 1
ATOM 1900 C C . ALA A 1 244 ? -20.969 20.672 14.789 1 66.31 244 ALA A C 1
ATOM 1902 O O . ALA A 1 244 ? -20.719 21.859 15.016 1 66.31 244 ALA A O 1
ATOM 1903 N N . ARG A 1 245 ? -20.844 19.719 15.617 1 60.91 245 ARG A N 1
ATOM 1904 C CA . ARG A 1 245 ? -20.344 20.016 16.953 1 60.91 245 ARG A CA 1
ATOM 1905 C C . ARG A 1 245 ? -18.906 20.531 16.906 1 60.91 245 ARG A C 1
ATOM 1907 O O . ARG A 1 245 ? -18.578 21.516 17.562 1 60.91 245 ARG A O 1
ATOM 1914 N N . ALA A 1 246 ? -18.172 19.875 16.141 1 58.53 246 ALA A N 1
ATOM 1915 C CA . ALA A 1 246 ? -16.781 20.312 15.984 1 58.53 246 ALA A CA 1
ATOM 1916 C C . ALA A 1 246 ? -16.703 21.719 15.391 1 58.53 246 ALA A C 1
ATOM 1918 O O . ALA A 1 246 ? -15.906 22.531 15.82 1 58.53 246 ALA A O 1
ATOM 1919 N N . LEU A 1 247 ? -17.531 21.938 14.484 1 63.19 247 LEU A N 1
ATOM 1920 C CA . LEU A 1 247 ? -17.609 23.25 13.867 1 63.19 247 LEU A CA 1
ATOM 1921 C C . LEU A 1 247 ? -18.016 24.312 14.883 1 63.19 247 LEU A C 1
ATOM 1923 O O . LEU A 1 247 ? -17.453 25.422 14.898 1 63.19 247 LEU A O 1
ATOM 1927 N N . ALA A 1 248 ? -19.016 23.938 15.609 1 60.81 248 ALA A N 1
ATOM 1928 C CA . ALA A 1 248 ? -19.5 24.875 16.625 1 60.81 248 ALA A CA 1
ATOM 1929 C C . ALA A 1 248 ? -18.422 25.172 17.656 1 60.81 248 ALA A C 1
ATOM 1931 O O . ALA A 1 248 ? -18.297 26.297 18.125 1 60.81 248 ALA A O 1
ATOM 1932 N N . GLU A 1 249 ? -17.688 24.141 18.016 1 55.19 249 GLU A N 1
ATOM 1933 C CA . GLU A 1 249 ? -16.672 24.25 19.047 1 55.19 249 GLU A CA 1
ATOM 1934 C C . GLU A 1 249 ? -15.422 24.969 18.531 1 55.19 249 GLU A C 1
ATOM 1936 O O . GLU A 1 249 ? -14.812 25.766 19.234 1 55.19 249 GLU A O 1
ATOM 1941 N N . ARG A 1 250 ? -15.211 24.734 17.359 1 54.19 250 ARG A N 1
ATOM 1942 C CA . ARG A 1 250 ? -13.891 25.188 16.922 1 54.19 250 ARG A CA 1
ATOM 1943 C C . ARG A 1 250 ? -14.008 26.172 15.773 1 54.19 250 ARG A C 1
ATOM 1945 O O . ARG A 1 250 ? -13.016 26.812 15.398 1 54.19 250 ARG A O 1
ATOM 1952 N N . GLY A 1 251 ? -15.195 26.312 15.203 1 52.34 251 GLY A N 1
ATOM 1953 C CA . GLY A 1 251 ? -15.461 27.266 14.141 1 52.34 251 GLY A CA 1
ATOM 1954 C C . GLY A 1 251 ? -15.031 28.672 14.484 1 52.34 251 GLY A C 1
ATOM 1955 O O . GLY A 1 251 ? -14.305 29.312 13.719 1 52.34 251 GLY A O 1
ATOM 1956 N N . PRO A 1 252 ? -15.516 29.062 15.656 1 52.12 252 PRO A N 1
ATOM 1957 C CA . PRO A 1 252 ? -15.133 30.422 16.031 1 52.12 252 PRO A CA 1
ATOM 1958 C C . PRO A 1 252 ? -13.617 30.625 16.062 1 52.12 252 PRO A C 1
ATOM 1960 O O . PRO A 1 252 ? -13.125 31.703 15.742 1 52.12 252 PRO A O 1
ATOM 1963 N N . GLY A 1 253 ? -12.938 29.609 16.453 1 49.97 253 GLY A N 1
ATOM 1964 C CA . GLY A 1 253 ? -11.492 29.703 16.438 1 49.97 253 GLY A CA 1
ATOM 1965 C C . GLY A 1 253 ? -10.914 29.844 15.039 1 49.97 253 GLY A C 1
ATOM 1966 O O . GLY A 1 253 ? -9.836 30.406 14.852 1 49.97 253 GLY A O 1
ATOM 1967 N N . LEU A 1 254 ? -11.664 29.328 14.141 1 52.38 254 LEU A N 1
ATOM 1968 C CA . LEU A 1 254 ? -11.25 29.453 12.75 1 52.38 254 LEU A CA 1
ATOM 1969 C C . LEU A 1 254 ? -11.5 30.859 12.227 1 52.38 254 LEU A C 1
ATOM 1971 O O . LEU A 1 254 ? -10.852 31.297 11.273 1 52.38 254 LEU A O 1
ATOM 1975 N N . GLU A 1 255 ? -12.523 31.516 12.797 1 50.34 255 GLU A N 1
ATOM 1976 C CA . GLU A 1 255 ? -12.781 32.906 12.438 1 50.34 255 GLU A CA 1
ATOM 1977 C C . GLU A 1 255 ? -11.586 33.781 12.773 1 50.34 255 GLU A C 1
ATOM 1979 O O . GLU A 1 255 ? -11.352 34.812 12.117 1 50.34 255 GLU A O 1
ATOM 1984 N N . LEU A 1 256 ? -10.984 33.375 13.812 1 45.22 256 LEU A N 1
ATOM 1985 C CA . LEU A 1 256 ? -9.797 34.125 14.172 1 45.22 256 LEU A CA 1
ATOM 1986 C C . LEU A 1 256 ? -8.758 34.094 13.055 1 45.22 256 LEU A C 1
ATOM 1988 O O . LEU A 1 256 ? -7.859 34.938 12.992 1 45.22 256 LEU A O 1
ATOM 1992 N N . PHE A 1 257 ? -8.953 33.094 12.258 1 43.31 257 PHE A N 1
ATOM 1993 C CA . PHE A 1 257 ? -8.062 33.031 11.109 1 43.31 257 PHE A CA 1
ATOM 1994 C C . PHE A 1 257 ? -8.492 34 10.023 1 43.31 257 PHE A C 1
ATOM 1996 O O . PHE A 1 257 ? -7.797 34.188 9.016 1 43.31 257 PHE A O 1
ATOM 2003 N N . ARG A 1 258 ? -9.758 34.688 10.117 1 40.16 258 ARG A N 1
ATOM 2004 C CA . ARG A 1 258 ? -10.297 35.656 9.172 1 40.16 258 ARG A CA 1
ATOM 2005 C C . ARG A 1 258 ? -9.688 37.031 9.383 1 40.16 258 ARG A C 1
ATOM 2007 O O . ARG A 1 258 ? -9.758 37.875 8.508 1 40.16 258 ARG A O 1
ATOM 2014 N N . ARG A 1 259 ? -9.289 37.375 10.539 1 36.75 259 ARG A N 1
ATOM 2015 C CA . ARG A 1 259 ? -9.055 38.812 10.664 1 36.75 259 ARG A CA 1
ATOM 2016 C C . ARG A 1 259 ? -7.926 39.281 9.734 1 36.75 259 ARG A C 1
ATOM 2018 O O . ARG A 1 259 ? -6.824 38.719 9.773 1 36.75 259 ARG A O 1
ATOM 2025 N N . ARG A 1 260 ? -8.375 40.062 8.547 1 32.56 260 ARG A N 1
ATOM 2026 C CA . ARG A 1 260 ? -7.59 41.062 7.84 1 32.56 260 ARG A CA 1
ATOM 2027 C C . ARG A 1 260 ? -6.883 42 8.82 1 32.56 260 ARG A C 1
ATOM 2029 O O . ARG A 1 260 ? -7.469 42.406 9.828 1 32.56 260 ARG A O 1
ATOM 2036 N N . MET B 1 1 ? -1.241 -23.016 -22.406 1 80.19 1 MET B N 1
ATOM 2037 C CA . MET B 1 1 ? -0.213 -23.953 -21.984 1 80.19 1 MET B CA 1
ATOM 2038 C C . MET B 1 1 ? -0.841 -25.188 -21.344 1 80.19 1 MET B C 1
ATOM 2040 O O . MET B 1 1 ? -1.86 -25.094 -20.656 1 80.19 1 MET B O 1
ATOM 2044 N N . HIS B 1 2 ? -0.319 -26.328 -21.812 1 85.62 2 HIS B N 1
ATOM 2045 C CA . HIS B 1 2 ? -0.805 -27.594 -21.281 1 85.62 2 HIS B CA 1
ATOM 2046 C C . HIS B 1 2 ? 0.249 -28.281 -20.422 1 85.62 2 HIS B C 1
ATOM 2048 O O . HIS B 1 2 ? 1.437 -27.953 -20.516 1 85.62 2 HIS B O 1
ATOM 2054 N N . PHE B 1 3 ? -0.271 -29.094 -19.484 1 83.19 3 PHE B N 1
ATOM 2055 C CA . PHE B 1 3 ? 0.618 -29.953 -18.719 1 83.19 3 PHE B CA 1
ATOM 2056 C C . PHE B 1 3 ? 0.095 -31.391 -18.719 1 83.19 3 PHE B C 1
ATOM 2058 O O . PHE B 1 3 ? -1.116 -31.609 -18.75 1 83.19 3 PHE B O 1
ATOM 2065 N N . PRO B 1 4 ? 1.048 -32.312 -18.734 1 86.94 4 PRO B N 1
ATOM 2066 C CA . PRO B 1 4 ? 0.636 -33.719 -18.781 1 86.94 4 PRO B CA 1
ATOM 2067 C C . PRO B 1 4 ? 0.243 -34.25 -17.422 1 86.94 4 PRO B C 1
ATOM 2069 O O . PRO B 1 4 ? 0.831 -33.875 -16.406 1 86.94 4 PRO B O 1
ATOM 2072 N N . THR B 1 5 ? -0.779 -35 -17.469 1 88.75 5 THR B N 1
ATOM 2073 C CA . THR B 1 5 ? -1.15 -35.812 -16.297 1 88.75 5 THR B CA 1
ATOM 2074 C C . THR B 1 5 ? -1.429 -37.25 -16.703 1 88.75 5 THR B C 1
ATOM 2076 O O . THR B 1 5 ? -1.636 -37.531 -17.891 1 88.75 5 THR B O 1
ATOM 2079 N N . ILE B 1 6 ? -1.223 -38.125 -15.75 1 91.19 6 ILE B N 1
ATOM 2080 C CA . ILE B 1 6 ? -1.501 -39.531 -16.016 1 91.19 6 ILE B CA 1
ATOM 2081 C C . ILE B 1 6 ? -2.861 -39.906 -15.438 1 91.19 6 ILE B C 1
ATOM 2083 O O . ILE B 1 6 ? -3.125 -39.688 -14.258 1 91.19 6 ILE B O 1
ATOM 2087 N N . CYS B 1 7 ? -3.773 -40.469 -16.297 1 94.81 7 CYS B N 1
ATOM 2088 C CA . CYS B 1 7 ? -5.078 -40.906 -15.836 1 94.81 7 CYS B CA 1
ATOM 2089 C C . CYS B 1 7 ? -4.938 -42.062 -14.844 1 94.81 7 CYS B C 1
ATOM 2091 O O . CYS B 1 7 ? -4.305 -43.062 -15.148 1 94.81 7 CYS B O 1
ATOM 2093 N N . PRO B 1 8 ? -5.504 -41.938 -13.695 1 90.5 8 PRO B N 1
ATOM 2094 C CA . PRO B 1 8 ? -5.371 -43 -12.703 1 90.5 8 PRO B CA 1
ATOM 2095 C C . PRO B 1 8 ? -6.133 -44.25 -13.094 1 90.5 8 PRO B C 1
ATOM 2097 O O . PRO B 1 8 ? -5.805 -45.344 -12.625 1 90.5 8 PRO B O 1
ATOM 2100 N N . ALA B 1 9 ? -7.094 -44.156 -13.938 1 90.62 9 ALA B N 1
ATOM 2101 C CA . ALA B 1 9 ? -7.938 -45.281 -14.305 1 90.62 9 ALA B CA 1
ATOM 2102 C C . ALA B 1 9 ? -7.289 -46.125 -15.406 1 90.62 9 ALA B C 1
ATOM 2104 O O . ALA B 1 9 ? -7.297 -47.344 -15.344 1 90.62 9 ALA B O 1
ATOM 2105 N N . CYS B 1 10 ? -6.762 -45.469 -16.422 1 96.12 10 CYS B N 1
ATOM 2106 C CA . CYS B 1 10 ? -6.281 -46.25 -17.562 1 96.12 10 CYS B CA 1
ATOM 2107 C C . CYS B 1 10 ? -4.797 -46 -17.797 1 96.12 10 CYS B C 1
ATOM 2109 O O . CYS B 1 10 ? -4.223 -46.5 -18.766 1 96.12 10 CYS B O 1
ATOM 2111 N N . ALA B 1 11 ? -4.07 -45.156 -17.078 1 93.31 11 ALA B N 1
ATOM 2112 C CA . ALA B 1 11 ? -2.633 -44.906 -17.078 1 93.31 11 ALA B CA 1
ATOM 2113 C C . ALA B 1 11 ? -2.199 -44.188 -18.328 1 93.31 11 ALA B C 1
ATOM 2115 O O . ALA B 1 11 ? -1.003 -44.062 -18.609 1 93.31 11 ALA B O 1
ATOM 2116 N N . ARG B 1 12 ? -3.127 -43.656 -19.016 1 94.56 12 ARG B N 1
ATOM 2117 C CA . ARG B 1 12 ? -2.785 -42.875 -20.203 1 94.56 12 ARG B CA 1
ATOM 2118 C C . ARG B 1 12 ? -2.451 -41.438 -19.828 1 94.56 12 ARG B C 1
ATOM 2120 O O . ARG B 1 12 ? -2.957 -40.906 -18.844 1 94.56 12 ARG B O 1
ATOM 2127 N N . GLU B 1 13 ? -1.631 -40.844 -20.672 1 93.94 13 GLU B N 1
ATOM 2128 C CA . GLU B 1 13 ? -1.295 -39.438 -20.5 1 93.94 13 GLU B CA 1
ATOM 2129 C C . GLU B 1 13 ? -2.402 -38.531 -21.031 1 93.94 13 GLU B C 1
ATOM 2131 O O . GLU B 1 13 ? -2.936 -38.781 -22.109 1 93.94 13 GLU B O 1
ATOM 2136 N N . VAL B 1 14 ? -2.852 -37.625 -20.219 1 92.81 14 VAL B N 1
ATOM 2137 C CA . VAL B 1 14 ? -3.873 -36.656 -20.578 1 92.81 14 VAL B CA 1
ATOM 2138 C C . VAL B 1 14 ? -3.285 -35.25 -20.516 1 92.81 14 VAL B C 1
ATOM 2140 O O . VAL B 1 14 ? -2.613 -34.875 -19.547 1 92.81 14 VAL B O 1
ATOM 2143 N N . GLN B 1 15 ? -3.498 -34.5 -21.578 1 91.44 15 GLN B N 1
ATOM 2144 C CA . GLN B 1 15 ? -3.051 -33.125 -21.594 1 91.44 15 GLN B CA 1
ATOM 2145 C C . GLN B 1 15 ? -4.105 -32.188 -21 1 91.44 15 GLN B C 1
ATOM 2147 O O . GLN B 1 15 ? -5.25 -32.156 -21.453 1 91.44 15 GLN B O 1
ATOM 2152 N N . VAL B 1 16 ? -3.662 -31.5 -19.984 1 90.56 16 VAL B N 1
ATOM 2153 C CA . VAL B 1 16 ? -4.578 -30.609 -19.297 1 90.56 16 VAL B CA 1
ATOM 2154 C C . VAL B 1 16 ? -4.113 -29.156 -19.484 1 90.56 16 VAL B C 1
ATOM 2156 O O . VAL B 1 16 ? -2.92 -28.875 -19.391 1 90.56 16 VAL B O 1
ATOM 2159 N N . GLU B 1 17 ? -5.039 -28.297 -19.75 1 88.5 17 GLU B N 1
ATOM 2160 C CA . GLU B 1 17 ? -4.719 -26.875 -19.891 1 88.5 17 GLU B CA 1
ATOM 2161 C C . GLU B 1 17 ? -4.633 -26.188 -18.531 1 88.5 17 GLU B C 1
ATOM 2163 O O . GLU B 1 17 ? -5.465 -26.438 -17.656 1 88.5 17 GLU B O 1
ATOM 2168 N N . PHE B 1 18 ? -3.535 -25.375 -18.422 1 86.25 18 PHE B N 1
ATOM 2169 C CA . PHE B 1 18 ? -3.469 -24.578 -17.203 1 86.25 18 PHE B CA 1
ATOM 2170 C C . PHE B 1 18 ? -4.664 -23.641 -17.109 1 86.25 18 PHE B C 1
ATOM 2172 O O . PHE B 1 18 ? -5.098 -23.078 -18.109 1 86.25 18 PHE B O 1
ATOM 2179 N N . ALA B 1 19 ? -5.191 -23.609 -15.898 1 87.25 19 ALA B N 1
ATOM 2180 C CA . ALA B 1 19 ? -6.289 -22.688 -15.602 1 87.25 19 ALA B CA 1
ATOM 2181 C C . ALA B 1 19 ? -5.898 -21.719 -14.492 1 87.25 19 ALA B C 1
ATOM 2183 O O . ALA B 1 19 ? -4.785 -21.766 -13.969 1 87.25 19 ALA B O 1
ATOM 2184 N N . ASP B 1 20 ? -6.754 -20.734 -14.297 1 89.12 20 ASP B N 1
ATOM 2185 C CA . ASP B 1 20 ? -6.523 -19.781 -13.211 1 89.12 20 ASP B CA 1
ATOM 2186 C C . ASP B 1 20 ? -6.492 -20.484 -11.859 1 89.12 20 ASP B C 1
ATOM 2188 O O . ASP B 1 20 ? -5.82 -20.031 -10.93 1 89.12 20 ASP B O 1
ATOM 2192 N N . SER B 1 21 ? -7.113 -21.594 -11.852 1 89.38 21 SER B N 1
ATOM 2193 C CA . SER B 1 21 ? -7.148 -22.391 -10.625 1 89.38 21 SER B CA 1
ATOM 2194 C C . SER B 1 21 ? -6.039 -23.438 -10.617 1 89.38 21 SER B C 1
ATOM 2196 O O . SER B 1 21 ? -5.648 -23.953 -11.664 1 89.38 21 SER B O 1
ATOM 2198 N N . ALA B 1 22 ? -5.578 -23.719 -9.398 1 90.25 22 ALA B N 1
ATOM 2199 C CA . ALA B 1 22 ? -4.617 -24.812 -9.219 1 90.25 22 ALA B CA 1
ATOM 2200 C C . ALA B 1 22 ? -5.324 -26.156 -9.133 1 90.25 22 ALA B C 1
ATOM 2202 O O . ALA B 1 22 ? -4.672 -27.203 -9.062 1 90.25 22 ALA B O 1
ATOM 2203 N N . VAL B 1 23 ? -6.621 -26.125 -9.117 1 92.75 23 VAL B N 1
ATOM 2204 C CA . VAL B 1 23 ? -7.441 -27.328 -9.07 1 92.75 23 VAL B CA 1
ATOM 2205 C C . VAL B 1 23 ? -8.039 -27.594 -10.453 1 92.75 23 VAL B C 1
ATOM 2207 O O . VAL B 1 23 ? -8.781 -26.766 -10.984 1 92.75 23 VAL B O 1
ATOM 2210 N N . HIS B 1 24 ? -7.684 -28.75 -10.984 1 93.81 24 HIS B N 1
ATOM 2211 C CA . HIS B 1 24 ? -8.141 -29.094 -12.328 1 93.81 24 HIS B CA 1
ATOM 2212 C C . HIS B 1 24 ? -8.992 -30.359 -12.305 1 93.81 24 HIS B C 1
ATOM 2214 O O . HIS B 1 24 ? -8.484 -31.453 -12.031 1 93.81 24 HIS B O 1
ATOM 2220 N N . ASP B 1 25 ? -10.273 -30.109 -12.672 1 93.94 25 ASP B N 1
ATOM 2221 C CA . ASP B 1 25 ? -11.133 -31.281 -12.891 1 93.94 25 ASP B CA 1
ATOM 2222 C C . ASP B 1 25 ? -10.898 -31.875 -14.273 1 93.94 25 ASP B C 1
ATOM 2224 O O . ASP B 1 25 ? -11.086 -31.203 -15.289 1 93.94 25 ASP B O 1
ATOM 2228 N N . VAL B 1 26 ? -10.531 -33.156 -14.273 1 95.06 26 VAL B N 1
ATOM 2229 C CA . VAL B 1 26 ? -10.117 -33.75 -15.539 1 95.06 26 VAL B CA 1
ATOM 2230 C C . VAL B 1 26 ? -11 -34.969 -15.859 1 95.06 26 VAL B C 1
ATOM 2232 O O . VAL B 1 26 ? -11.312 -35.75 -14.984 1 95.06 26 VAL B O 1
ATOM 2235 N N . VAL B 1 27 ? -11.508 -35 -17.078 1 94.94 27 VAL B N 1
ATOM 2236 C CA . VAL B 1 27 ? -12.141 -36.188 -17.641 1 94.94 27 VAL B CA 1
ATOM 2237 C C . VAL B 1 27 ? -11.234 -36.781 -18.703 1 94.94 27 VAL B C 1
ATOM 2239 O O . VAL B 1 27 ? -10.914 -36.156 -19.703 1 94.94 27 VAL B O 1
ATOM 2242 N N . CYS B 1 28 ? -10.867 -38 -18.438 1 95.69 28 CYS B N 1
ATOM 2243 C CA . CYS B 1 28 ? -9.992 -38.656 -19.391 1 95.69 28 CYS B CA 1
ATOM 2244 C C . CYS B 1 28 ? -10.703 -38.906 -20.719 1 95.69 28 CYS B C 1
ATOM 2246 O O . CYS B 1 28 ? -11.766 -39.531 -20.734 1 95.69 28 CYS B O 1
ATOM 2248 N N . PRO B 1 29 ? -10.117 -38.5 -21.734 1 95.12 29 PRO B N 1
ATOM 2249 C CA . PRO B 1 29 ? -10.773 -38.719 -23.031 1 95.12 29 PRO B CA 1
ATOM 2250 C C . PRO B 1 29 ? -10.703 -40.188 -23.484 1 95.12 29 PRO B C 1
ATOM 2252 O O . PRO B 1 29 ? -11.461 -40.594 -24.359 1 95.12 29 PRO B O 1
ATOM 2255 N N . CYS B 1 30 ? -9.852 -40.906 -22.938 1 93.56 30 CYS B N 1
ATOM 2256 C CA . CYS B 1 30 ? -9.641 -42.281 -23.359 1 93.56 30 CYS B CA 1
ATOM 2257 C C . CYS B 1 30 ? -10.656 -43.219 -22.688 1 93.56 30 CYS B C 1
ATOM 2259 O O . CYS B 1 30 ? -11.266 -44.062 -23.359 1 93.56 30 CYS B O 1
ATOM 2261 N N . CYS B 1 31 ? -10.852 -43.094 -21.422 1 95.62 31 CYS B N 1
ATOM 2262 C CA . CYS B 1 31 ? -11.672 -44.062 -20.703 1 95.62 31 CYS B CA 1
ATOM 2263 C C . CYS B 1 31 ? -12.875 -43.406 -20.062 1 95.62 31 CYS B C 1
ATOM 2265 O O . CYS B 1 31 ? -13.75 -44.062 -19.516 1 95.62 31 CYS B O 1
ATOM 2267 N N . GLY B 1 32 ? -12.945 -42.094 -20.078 1 94.25 32 GLY B N 1
ATOM 2268 C CA . GLY B 1 32 ? -14.055 -41.406 -19.469 1 94.25 32 GLY B CA 1
ATOM 2269 C C . GLY B 1 32 ? -13.906 -41.219 -17.969 1 94.25 32 GLY B C 1
ATOM 2270 O O . GLY B 1 32 ? -14.758 -40.625 -17.312 1 94.25 32 GLY B O 1
ATOM 2271 N N . GLY B 1 33 ? -12.797 -41.688 -17.422 1 93 33 GLY B N 1
ATOM 2272 C CA . GLY B 1 33 ? -12.539 -41.562 -16 1 93 33 GLY B CA 1
ATOM 2273 C C . GLY B 1 33 ? -12.375 -40.125 -15.539 1 93 33 GLY B C 1
ATOM 2274 O O . GLY B 1 33 ? -11.812 -39.312 -16.25 1 93 33 GLY B O 1
ATOM 2275 N N . ARG B 1 34 ? -12.914 -39.875 -14.25 1 94.06 34 ARG B N 1
ATOM 2276 C CA . ARG B 1 34 ? -12.828 -38.531 -13.672 1 94.06 34 ARG B CA 1
ATOM 2277 C C . ARG B 1 34 ? -11.805 -38.469 -12.547 1 94.06 34 ARG B C 1
ATOM 2279 O O . ARG B 1 34 ? -11.727 -39.406 -11.734 1 94.06 34 ARG B O 1
ATOM 2286 N N . TYR B 1 35 ? -10.969 -37.5 -12.578 1 93.75 35 TYR B N 1
ATOM 2287 C CA . TYR B 1 35 ? -10.031 -37.25 -11.484 1 93.75 35 TYR B CA 1
ATOM 2288 C C . TYR B 1 35 ? -9.719 -35.781 -11.352 1 93.75 35 TYR B C 1
ATOM 2290 O O . TYR B 1 35 ? -10.133 -34.969 -12.18 1 93.75 35 TYR B O 1
ATOM 2298 N N . VAL B 1 36 ? -9.125 -35.406 -10.203 1 94.38 36 VAL B N 1
ATOM 2299 C CA . VAL B 1 36 ? -8.773 -34 -9.93 1 94.38 36 VAL B CA 1
ATOM 2300 C C . VAL B 1 36 ? -7.258 -33.875 -9.773 1 94.38 36 VAL B C 1
ATOM 2302 O O . VAL B 1 36 ? -6.617 -34.75 -9.164 1 94.38 36 VAL B O 1
ATOM 2305 N N . VAL B 1 37 ? -6.719 -32.906 -10.461 1 92.38 37 VAL B N 1
ATOM 2306 C CA . VAL B 1 37 ? -5.289 -32.656 -10.328 1 92.38 37 VAL B CA 1
ATOM 2307 C C . VAL B 1 37 ? -5.07 -31.359 -9.555 1 92.38 37 VAL B C 1
ATOM 2309 O O . VAL B 1 37 ? -5.59 -30.297 -9.93 1 92.38 37 VAL B O 1
ATOM 2312 N N . TYR B 1 38 ? -4.359 -31.453 -8.438 1 88.62 38 TYR B N 1
ATOM 2313 C CA . TYR B 1 38 ? -3.895 -30.297 -7.676 1 88.62 38 TYR B CA 1
ATOM 2314 C C . TYR B 1 38 ? -2.465 -29.938 -8.055 1 88.62 38 TYR B C 1
ATOM 2316 O O . TYR B 1 38 ? -1.534 -30.703 -7.801 1 88.62 38 TYR B O 1
ATOM 2324 N N . VAL B 1 39 ? -2.35 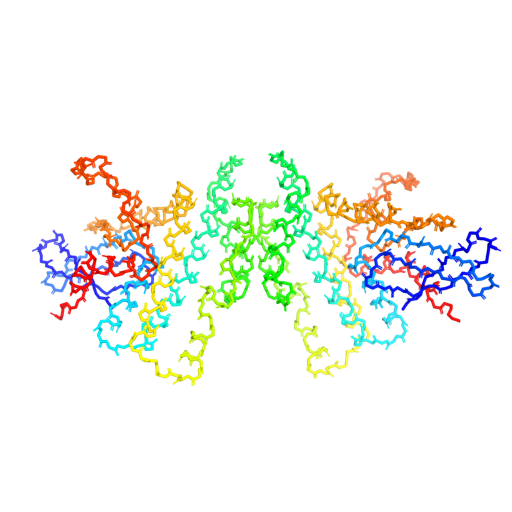-28.797 -8.664 1 87.88 39 VAL B N 1
ATOM 2325 C CA . VAL B 1 39 ? -1.021 -28.391 -9.102 1 87.88 39 VAL B CA 1
ATOM 2326 C C . VAL B 1 39 ? -0.395 -27.469 -8.062 1 87.88 39 VAL B C 1
ATOM 2328 O O . VAL B 1 39 ? -0.863 -26.344 -7.859 1 87.88 39 VAL B O 1
ATOM 2331 N N . ARG B 1 40 ? 0.63 -27.922 -7.406 1 84.25 40 ARG B N 1
ATOM 2332 C CA . ARG B 1 40 ? 1.354 -27.094 -6.445 1 84.25 40 ARG B CA 1
ATOM 2333 C C . ARG B 1 40 ? 2.271 -26.109 -7.152 1 84.25 40 ARG B C 1
ATOM 2335 O O . ARG B 1 40 ? 3.484 -26.312 -7.219 1 84.25 40 ARG B O 1
ATOM 2342 N N . LYS B 1 41 ? 1.73 -25.141 -7.672 1 87.38 41 LYS B N 1
ATOM 2343 C CA . LYS B 1 41 ? 2.377 -24.047 -8.383 1 87.38 41 LYS B CA 1
ATOM 2344 C C . LYS B 1 41 ? 1.582 -22.75 -8.234 1 87.38 41 LYS B C 1
ATOM 2346 O O . LYS B 1 41 ? 0.365 -22.75 -8.43 1 87.38 41 LYS B O 1
ATOM 2351 N N . HIS B 1 42 ? 2.285 -21.75 -7.926 1 90.12 42 HIS B N 1
ATOM 2352 C CA . HIS B 1 42 ? 1.601 -20.484 -7.73 1 90.12 42 HIS B CA 1
ATOM 2353 C C . HIS B 1 42 ? 1.405 -19.75 -9.055 1 90.12 42 HIS B C 1
ATOM 2355 O O . HIS B 1 42 ? 2.125 -20.016 -10.023 1 90.12 42 HIS B O 1
ATOM 2361 N N . LYS B 1 43 ? 0.489 -18.938 -9.023 1 91.56 43 LYS B N 1
ATOM 2362 C CA . LYS B 1 43 ? 0.087 -18.266 -10.25 1 91.56 43 LYS B CA 1
ATOM 2363 C C . LYS B 1 43 ? 1.264 -17.516 -10.875 1 91.56 43 LYS B C 1
ATOM 2365 O O . LYS B 1 43 ? 1.413 -17.5 -12.102 1 91.56 43 LYS B O 1
ATOM 2370 N N . PHE B 1 44 ? 2.1 -16.844 -10.062 1 94.62 44 PHE B N 1
ATOM 2371 C CA . PHE B 1 44 ? 3.215 -16.078 -10.625 1 94.62 44 PHE B CA 1
ATOM 2372 C C . PHE B 1 44 ? 4.199 -17.016 -11.32 1 94.62 44 PHE B C 1
ATOM 2374 O O . PHE B 1 44 ? 4.797 -16.656 -12.336 1 94.62 44 PHE B O 1
ATOM 2381 N N . GLU B 1 45 ? 4.309 -18.203 -10.891 1 90.94 45 GLU B N 1
ATOM 2382 C CA . GLU B 1 45 ? 5.18 -19.188 -11.508 1 90.94 45 GLU B CA 1
ATOM 2383 C C . GLU B 1 45 ? 4.621 -19.656 -12.852 1 90.94 45 GLU B C 1
ATOM 2385 O O . GLU B 1 45 ? 5.359 -19.766 -13.836 1 90.94 45 GLU B O 1
ATOM 2390 N N . VAL B 1 46 ? 3.344 -19.922 -12.805 1 89.81 46 VAL B N 1
ATOM 2391 C CA . VAL B 1 46 ? 2.68 -20.344 -14.031 1 89.81 46 VAL B CA 1
ATOM 2392 C C . VAL B 1 46 ? 2.822 -19.266 -15.102 1 89.81 46 VAL B C 1
ATOM 2394 O O . VAL B 1 46 ? 3.18 -19.547 -16.25 1 89.81 46 VAL B O 1
ATOM 2397 N N . LEU B 1 47 ? 2.582 -18.047 -14.703 1 93.75 47 LEU B N 1
ATOM 2398 C CA . LEU B 1 47 ? 2.662 -16.922 -15.625 1 93.75 47 LEU B CA 1
ATOM 2399 C C . LEU B 1 47 ? 4.082 -16.75 -16.156 1 93.75 47 LEU B C 1
ATOM 2401 O O . LEU B 1 47 ? 4.277 -16.453 -17.344 1 93.75 47 LEU B O 1
ATOM 2405 N N . PHE B 1 48 ? 5.02 -16.922 -15.312 1 92.56 48 PHE B N 1
ATOM 2406 C CA . PHE B 1 48 ? 6.402 -16.797 -15.758 1 92.56 48 PHE B CA 1
ATOM 2407 C C . PHE B 1 48 ? 6.75 -17.875 -16.766 1 92.56 48 PHE B C 1
ATOM 2409 O O . PHE B 1 48 ? 7.414 -17.609 -17.781 1 92.56 48 PHE B O 1
ATOM 2416 N N . ASP B 1 49 ? 6.297 -19.047 -16.516 1 88 49 ASP B N 1
ATOM 2417 C CA . ASP B 1 49 ? 6.496 -20.156 -17.453 1 88 49 ASP B CA 1
ATOM 2418 C C . ASP B 1 49 ? 5.828 -19.859 -18.797 1 88 49 ASP B C 1
ATOM 2420 O O . ASP B 1 49 ? 6.398 -20.141 -19.859 1 88 49 ASP B O 1
ATOM 2424 N N . LEU B 1 50 ? 4.633 -19.359 -18.719 1 89.31 50 LEU B N 1
ATOM 2425 C CA . LEU B 1 50 ? 3.914 -18.984 -19.938 1 89.31 50 LEU B CA 1
ATOM 2426 C C . LEU B 1 50 ? 4.676 -17.922 -20.703 1 89.31 50 LEU B C 1
ATOM 2428 O O . LEU B 1 50 ? 4.746 -17.984 -21.938 1 89.31 50 LEU B O 1
ATOM 2432 N N . GLY B 1 51 ? 5.18 -16.969 -19.969 1 92.06 51 GLY B N 1
ATOM 2433 C CA . GLY B 1 51 ? 6.012 -15.953 -20.609 1 92.06 51 GLY B CA 1
ATOM 2434 C C . GLY B 1 51 ? 7.238 -16.547 -21.297 1 92.06 51 GLY B C 1
ATOM 2435 O O . GLY B 1 51 ? 7.578 -16.156 -22.406 1 92.06 51 GLY B O 1
ATOM 2436 N N . THR B 1 52 ? 7.84 -17.438 -20.625 1 89.44 52 THR B N 1
ATOM 2437 C CA . THR B 1 52 ? 9.023 -18.094 -21.172 1 89.44 52 THR B CA 1
ATOM 2438 C C . THR B 1 52 ? 8.68 -18.875 -22.438 1 89.44 52 THR B C 1
ATOM 2440 O O . THR B 1 52 ? 9.398 -18.797 -23.438 1 89.44 52 THR B O 1
ATOM 2443 N N . LYS B 1 53 ? 7.637 -19.547 -22.391 1 87 53 LYS B N 1
ATOM 2444 C CA . LYS B 1 53 ? 7.18 -20.281 -23.578 1 87 53 LYS B CA 1
ATOM 2445 C C . LYS B 1 53 ? 6.879 -19.328 -24.734 1 87 53 LYS B C 1
ATOM 2447 O O . LYS B 1 53 ? 7.273 -19.594 -25.875 1 87 53 LYS B O 1
ATOM 2452 N N . ALA B 1 54 ? 6.148 -18.328 -24.422 1 91.62 54 ALA B N 1
ATOM 2453 C CA . ALA B 1 54 ? 5.828 -17.328 -25.453 1 91.62 54 ALA B CA 1
ATOM 2454 C C . ALA B 1 54 ? 7.098 -16.75 -26.062 1 91.62 54 ALA B C 1
ATOM 2456 O O . ALA B 1 54 ? 7.176 -16.562 -27.281 1 91.62 54 ALA B O 1
ATOM 2457 N N . LEU B 1 55 ? 8.039 -16.484 -25.203 1 89.56 55 LEU B N 1
ATOM 2458 C CA . LEU B 1 55 ? 9.312 -15.945 -25.672 1 89.56 55 LEU B CA 1
ATOM 2459 C C . LEU B 1 55 ? 9.992 -16.922 -26.625 1 89.56 55 LEU B C 1
ATOM 2461 O O . LEU B 1 55 ? 10.422 -16.531 -27.703 1 89.56 55 LEU B O 1
ATOM 2465 N N . LEU B 1 56 ? 10.039 -18.172 -26.297 1 86.81 56 LEU B N 1
ATOM 2466 C CA . LEU B 1 56 ? 10.688 -19.203 -27.094 1 86.81 56 LEU B CA 1
ATOM 2467 C C . LEU B 1 56 ? 9.938 -19.422 -28.406 1 86.81 56 LEU B C 1
ATOM 2469 O O . LEU B 1 56 ? 10.555 -19.734 -29.438 1 86.81 56 LEU B O 1
ATOM 2473 N N . ASP B 1 57 ? 8.617 -19.188 -28.406 1 89 57 ASP B N 1
ATOM 2474 C CA . ASP B 1 57 ? 7.789 -19.406 -29.578 1 89 57 ASP B CA 1
ATOM 2475 C C . ASP B 1 57 ? 7.738 -18.156 -30.453 1 89 57 ASP B C 1
ATOM 2477 O O . ASP B 1 57 ? 7.121 -18.156 -31.516 1 89 57 ASP B O 1
ATOM 2481 N N . GLY B 1 58 ? 8.281 -17.062 -30 1 89.19 58 GLY B N 1
ATOM 2482 C CA . GLY B 1 58 ? 8.406 -15.859 -30.812 1 89.19 58 GLY B CA 1
ATOM 2483 C C . GLY B 1 58 ? 7.285 -14.867 -30.594 1 89.19 58 GLY B C 1
ATOM 2484 O O . GLY B 1 58 ? 7.125 -13.914 -31.359 1 89.19 58 GLY B O 1
ATOM 2485 N N . TYR B 1 59 ? 6.531 -15.109 -29.594 1 93.75 59 TYR B N 1
ATOM 2486 C CA . TYR B 1 59 ? 5.457 -14.188 -29.25 1 93.75 59 TYR B CA 1
ATOM 2487 C C . TYR B 1 59 ? 5.926 -13.156 -28.234 1 93.75 59 TYR B C 1
ATOM 2489 O O . TYR B 1 59 ? 5.613 -13.273 -27.047 1 93.75 59 TYR B O 1
ATOM 2497 N N . ALA B 1 60 ? 6.531 -12.109 -28.719 1 94.56 60 ALA B N 1
ATOM 2498 C CA . ALA B 1 60 ? 7.25 -11.156 -27.875 1 94.56 60 ALA B CA 1
ATOM 2499 C C . ALA B 1 60 ? 6.289 -10.391 -26.969 1 94.56 60 ALA B C 1
ATOM 2501 O O . ALA B 1 60 ? 6.527 -10.258 -25.766 1 94.56 60 ALA B O 1
ATOM 2502 N N . ARG B 1 61 ? 5.207 -9.914 -27.547 1 96.94 61 ARG B N 1
ATOM 2503 C CA . ARG B 1 61 ? 4.27 -9.117 -26.766 1 96.94 61 ARG B CA 1
ATOM 2504 C C . ARG B 1 61 ? 3.6 -9.961 -25.688 1 96.94 61 ARG B C 1
ATOM 2506 O O . ARG B 1 61 ? 3.449 -9.508 -24.547 1 96.94 61 ARG B O 1
ATOM 2513 N N . GLU B 1 62 ? 3.293 -11.117 -26.109 1 95.62 62 GLU B N 1
ATOM 2514 C CA . GLU B 1 62 ? 2.699 -12.039 -25.141 1 95.62 62 GLU B CA 1
ATOM 2515 C C . GLU B 1 62 ? 3.682 -12.367 -24.016 1 95.62 62 GLU B C 1
ATOM 2517 O O . GLU B 1 62 ? 3.293 -12.461 -22.859 1 95.62 62 GLU B O 1
ATOM 2522 N N . ALA B 1 63 ? 4.887 -12.555 -24.344 1 96.12 63 ALA B N 1
ATOM 2523 C CA . ALA B 1 63 ? 5.914 -12.836 -23.344 1 96.12 63 ALA B CA 1
ATOM 2524 C C . ALA B 1 63 ? 6.023 -11.703 -22.328 1 96.12 63 ALA B C 1
ATOM 2526 O O . ALA B 1 63 ? 5.973 -11.938 -21.109 1 96.12 63 ALA B O 1
ATOM 2527 N N . VAL B 1 64 ? 6.094 -10.516 -22.844 1 98 64 VAL B N 1
ATOM 2528 C CA . VAL B 1 64 ? 6.242 -9.352 -21.969 1 98 64 VAL B CA 1
ATOM 2529 C C . VAL B 1 64 ? 5.023 -9.227 -21.062 1 98 64 VAL B C 1
ATOM 2531 O O . VAL B 1 64 ? 5.164 -9 -19.859 1 98 64 VAL B O 1
ATOM 2534 N N . ALA B 1 65 ? 3.877 -9.438 -21.656 1 97.56 65 ALA B N 1
ATOM 2535 C CA . ALA B 1 65 ? 2.648 -9.352 -20.875 1 97.56 65 ALA B CA 1
ATOM 2536 C C . ALA B 1 65 ? 2.639 -10.398 -19.75 1 97.56 65 ALA B C 1
ATOM 2538 O O . ALA B 1 65 ? 2.266 -10.102 -18.625 1 97.56 65 ALA B O 1
ATOM 2539 N N . SER B 1 66 ? 3.08 -11.555 -20.062 1 96.81 66 SER B N 1
ATOM 2540 C CA . SER B 1 66 ? 3.078 -12.648 -19.094 1 96.81 66 SER B CA 1
ATOM 2541 C C . SER B 1 66 ? 4.105 -12.414 -17.984 1 96.81 66 SER B C 1
ATOM 2543 O O . SER B 1 66 ? 3.832 -12.656 -16.812 1 96.81 66 SER B O 1
ATOM 2545 N N . PHE B 1 67 ? 5.27 -11.93 -18.328 1 97.06 67 PHE B N 1
ATOM 2546 C CA . PHE B 1 67 ? 6.289 -11.641 -17.328 1 97.06 67 PHE B CA 1
ATOM 2547 C C . PHE B 1 67 ? 5.828 -10.523 -16.391 1 97.06 67 PHE B C 1
ATOM 2549 O O . PHE B 1 67 ? 6.055 -10.594 -15.18 1 97.06 67 PHE B O 1
ATOM 2556 N N . ALA B 1 68 ? 5.188 -9.531 -17 1 97.38 68 ALA B N 1
ATOM 2557 C CA . ALA B 1 68 ? 4.656 -8.445 -16.188 1 97.38 68 ALA B CA 1
ATOM 2558 C C . ALA B 1 68 ? 3.6 -8.953 -15.211 1 97.38 68 ALA B C 1
ATOM 2560 O O . ALA B 1 68 ? 3.607 -8.586 -14.031 1 97.38 68 ALA B O 1
ATOM 2561 N N . ALA B 1 69 ? 2.766 -9.781 -15.727 1 96.81 69 ALA B N 1
ATOM 2562 C CA . ALA B 1 69 ? 1.721 -10.367 -14.891 1 96.81 69 ALA B CA 1
ATOM 2563 C C . ALA B 1 69 ? 2.32 -11.242 -13.797 1 96.81 69 ALA B C 1
ATOM 2565 O O . ALA B 1 69 ? 1.823 -11.266 -12.672 1 96.81 69 ALA B O 1
ATOM 2566 N N . ALA B 1 70 ? 3.34 -11.953 -14.086 1 96.38 70 ALA B N 1
ATOM 2567 C CA . ALA B 1 70 ? 4.027 -12.797 -13.109 1 96.38 70 ALA B CA 1
ATOM 2568 C C . ALA B 1 70 ? 4.566 -11.961 -11.953 1 96.38 70 ALA B C 1
ATOM 2570 O O . ALA B 1 70 ? 4.414 -12.328 -10.789 1 96.38 70 ALA B O 1
ATOM 2571 N N . LEU B 1 71 ? 5.156 -10.859 -12.297 1 97.12 71 LEU B N 1
ATOM 2572 C CA . LEU B 1 71 ? 5.715 -9.984 -11.273 1 97.12 71 LEU B CA 1
ATOM 2573 C C . LEU B 1 71 ? 4.617 -9.438 -10.367 1 97.12 71 LEU B C 1
ATOM 2575 O O . LEU B 1 71 ? 4.77 -9.414 -9.148 1 97.12 71 LEU B O 1
ATOM 2579 N N . GLU B 1 72 ? 3.535 -9.055 -10.93 1 96.62 72 GLU B N 1
ATOM 2580 C CA . GLU B 1 72 ? 2.408 -8.523 -10.172 1 96.62 72 GLU B CA 1
ATOM 2581 C C . GLU B 1 72 ? 1.837 -9.578 -9.227 1 96.62 72 GLU B C 1
ATOM 2583 O O . GLU B 1 72 ? 1.562 -9.297 -8.062 1 96.62 72 GLU B O 1
ATOM 2588 N N . ARG B 1 73 ? 1.699 -10.766 -9.734 1 96.81 73 ARG B N 1
ATOM 2589 C CA . ARG B 1 73 ? 1.174 -11.844 -8.914 1 96.81 73 ARG B CA 1
ATOM 2590 C C . ARG B 1 73 ? 2.162 -12.227 -7.816 1 96.81 73 ARG B C 1
ATOM 2592 O O . ARG B 1 73 ? 1.761 -12.617 -6.719 1 96.81 73 ARG B O 1
ATOM 2599 N N . PHE B 1 74 ? 3.424 -12.078 -8.117 1 97.19 74 PHE B N 1
ATOM 2600 C CA . PHE B 1 74 ? 4.414 -12.352 -7.086 1 97.19 74 PHE B CA 1
ATOM 2601 C C . PHE B 1 74 ? 4.324 -11.328 -5.961 1 97.19 74 PHE B C 1
ATOM 2603 O O . PHE B 1 74 ? 4.469 -11.672 -4.789 1 97.19 74 PHE B O 1
ATOM 2610 N N . PHE B 1 75 ? 4.109 -10.094 -6.305 1 97.75 75 PHE B N 1
ATOM 2611 C CA . PHE B 1 75 ? 3.936 -9.062 -5.285 1 97.75 75 PHE B CA 1
ATOM 2612 C C . PHE B 1 75 ? 2.748 -9.391 -4.383 1 97.75 75 PHE B C 1
ATOM 2614 O O . PHE B 1 75 ? 2.824 -9.227 -3.164 1 97.75 75 PHE B O 1
ATOM 2621 N N . GLU B 1 76 ? 1.692 -9.852 -4.984 1 97.25 76 GLU B N 1
ATOM 2622 C CA . GLU B 1 76 ? 0.561 -10.305 -4.184 1 97.25 76 GLU B CA 1
ATOM 2623 C C . GLU B 1 76 ? 0.965 -11.445 -3.256 1 97.25 76 GLU B C 1
ATOM 2625 O O . GLU B 1 76 ? 0.617 -11.445 -2.074 1 97.25 76 GLU B O 1
ATOM 2630 N N . PHE B 1 77 ? 1.678 -12.43 -3.793 1 96.88 77 PHE B N 1
ATOM 2631 C CA . PHE B 1 77 ? 2.17 -13.562 -3.016 1 96.88 77 PHE B CA 1
ATOM 2632 C C . PHE B 1 77 ? 3.008 -13.086 -1.835 1 96.88 77 PHE B C 1
ATOM 2634 O O . PHE B 1 77 ? 2.85 -13.578 -0.716 1 96.88 77 PHE B O 1
ATOM 2641 N N . TYR B 1 78 ? 3.895 -12.125 -2.109 1 98 78 TYR B N 1
ATOM 2642 C CA . TYR B 1 78 ? 4.777 -11.586 -1.082 1 98 78 TYR B CA 1
ATOM 2643 C C . TYR B 1 78 ? 3.98 -10.938 0.042 1 98 78 TYR B C 1
ATOM 2645 O O . TYR B 1 78 ? 4.219 -11.211 1.221 1 98 78 TYR B O 1
ATOM 2653 N N . VAL B 1 79 ? 3.006 -10.109 -0.284 1 98.38 79 VAL B N 1
ATOM 2654 C CA . VAL B 1 79 ? 2.184 -9.406 0.692 1 98.38 79 VAL B CA 1
ATOM 2655 C C . VAL B 1 79 ? 1.395 -10.406 1.529 1 98.38 79 VAL B C 1
ATOM 2657 O O . VAL B 1 79 ? 1.328 -10.289 2.756 1 98.38 79 VAL B O 1
ATOM 2660 N N . ARG B 1 80 ? 0.862 -11.406 0.849 1 97.38 80 ARG B N 1
ATOM 2661 C CA . ARG B 1 80 ? 0.09 -12.43 1.548 1 97.38 80 ARG B CA 1
ATOM 2662 C C . ARG B 1 80 ? 0.967 -13.211 2.521 1 97.38 80 ARG B C 1
ATOM 2664 O O . ARG B 1 80 ? 0.57 -13.453 3.662 1 97.38 80 ARG B O 1
ATOM 2671 N N . ALA B 1 81 ? 2.145 -13.562 2.041 1 96.25 81 ALA B N 1
ATOM 2672 C CA . ALA B 1 81 ? 3.08 -14.297 2.887 1 96.25 81 ALA B CA 1
ATOM 2673 C C . ALA B 1 81 ? 3.42 -13.508 4.148 1 96.25 81 ALA B C 1
ATOM 2675 O O . ALA B 1 81 ? 3.371 -14.047 5.258 1 96.25 81 ALA B O 1
ATOM 2676 N N . TYR B 1 82 ? 3.709 -12.258 3.971 1 97.69 82 TYR B N 1
ATOM 2677 C CA . TYR B 1 82 ? 4.094 -11.43 5.105 1 97.69 82 TYR B CA 1
ATOM 2678 C C . TYR B 1 82 ? 2.922 -11.227 6.059 1 97.69 82 TYR B C 1
ATOM 2680 O O . TYR B 1 82 ? 3.08 -11.328 7.277 1 97.69 82 TYR B O 1
ATOM 2688 N N . ALA B 1 83 ? 1.734 -10.898 5.504 1 97.5 83 ALA B N 1
ATOM 2689 C CA . ALA B 1 83 ? 0.563 -10.641 6.336 1 97.5 83 ALA B CA 1
ATOM 2690 C C . ALA B 1 83 ? 0.218 -11.867 7.188 1 97.5 83 ALA B C 1
ATOM 2692 O O . ALA B 1 83 ? -0.052 -11.742 8.383 1 97.5 83 ALA B O 1
ATOM 2693 N N . LEU B 1 84 ? 0.275 -12.992 6.605 1 95.25 84 LEU B N 1
ATOM 2694 C CA . LEU B 1 84 ? -0.069 -14.219 7.316 1 95.25 84 LEU B CA 1
ATOM 2695 C C . LEU B 1 84 ? 1.04 -14.609 8.289 1 95.25 84 LEU B C 1
ATOM 2697 O O . LEU B 1 84 ? 0.768 -15.156 9.359 1 95.25 84 LEU B O 1
ATOM 2701 N N . GLU B 1 85 ? 2.297 -14.375 7.867 1 93.5 85 GLU B N 1
ATOM 2702 C CA . GLU B 1 85 ? 3.426 -14.57 8.773 1 93.5 85 GLU B CA 1
ATOM 2703 C C . GLU B 1 85 ? 3.256 -13.75 10.047 1 93.5 85 GLU B C 1
ATOM 2705 O O . GLU B 1 85 ? 3.459 -14.266 11.148 1 93.5 85 GLU B O 1
ATOM 2710 N N . ARG B 1 86 ? 2.859 -12.547 9.859 1 93.81 86 ARG B N 1
ATOM 2711 C CA . ARG B 1 86 ? 2.66 -11.648 10.992 1 93.81 86 ARG B CA 1
ATOM 2712 C C . ARG B 1 86 ? 1.516 -12.133 11.875 1 93.81 86 ARG B C 1
ATOM 2714 O O . ARG B 1 86 ? 1.611 -12.078 13.109 1 93.81 86 ARG B O 1
ATOM 2721 N N . ALA B 1 87 ? 0.442 -12.539 11.258 1 92.19 87 ALA B N 1
ATOM 2722 C CA . ALA B 1 87 ? -0.698 -13.055 12.016 1 92.19 87 ALA B CA 1
ATOM 2723 C C . ALA B 1 87 ? -0.308 -14.289 12.828 1 92.19 87 ALA B C 1
ATOM 2725 O O . ALA B 1 87 ? -0.71 -14.43 13.984 1 92.19 87 ALA B O 1
ATOM 2726 N N . ALA B 1 88 ? 0.471 -15.102 12.234 1 90.69 88 ALA B N 1
ATOM 2727 C CA . ALA B 1 88 ? 0.925 -16.312 12.914 1 90.69 88 ALA B CA 1
ATOM 2728 C C . ALA B 1 88 ? 1.784 -15.969 14.125 1 90.69 88 ALA B C 1
ATOM 2730 O O . ALA B 1 88 ? 1.64 -16.578 15.188 1 90.69 88 ALA B O 1
ATOM 2731 N N . ARG B 1 89 ? 2.639 -15.016 13.969 1 87.88 89 ARG B N 1
ATOM 2732 C CA . ARG B 1 89 ? 3.529 -14.602 15.047 1 87.88 89 ARG B CA 1
ATOM 2733 C C . ARG B 1 89 ? 2.744 -14.016 16.219 1 87.88 89 ARG B C 1
ATOM 2735 O O . ARG B 1 89 ? 3.162 -14.125 17.375 1 87.88 89 ARG B O 1
ATOM 2742 N N . ARG B 1 90 ? 1.588 -13.477 15.922 1 88.56 90 ARG B N 1
ATOM 2743 C CA . ARG B 1 90 ? 0.756 -12.867 16.953 1 88.56 90 ARG B CA 1
ATOM 2744 C C . ARG B 1 90 ? -0.162 -13.898 17.594 1 88.56 90 ARG B C 1
ATOM 2746 O O . ARG B 1 90 ? -0.927 -13.578 18.5 1 88.56 90 ARG B O 1
ATOM 2753 N N . GLY B 1 91 ? -0.131 -15.125 17.125 1 85.62 91 GLY B N 1
ATOM 2754 C CA . GLY B 1 91 ? -0.929 -16.203 17.688 1 85.62 91 GLY B CA 1
ATOM 2755 C C . GLY B 1 91 ? -2.381 -16.156 17.25 1 85.62 91 GLY B C 1
ATOM 2756 O O . GLY B 1 91 ? -3.264 -16.641 17.969 1 85.62 91 GLY B O 1
ATOM 2757 N N . GLY B 1 92 ? -2.576 -15.555 16.203 1 83.75 92 GLY B N 1
ATOM 2758 C CA . GLY B 1 92 ? -3.941 -15.477 15.703 1 83.75 92 GLY B CA 1
ATOM 2759 C C . GLY B 1 92 ? -4.391 -16.734 14.977 1 83.75 92 GLY B C 1
ATOM 2760 O O . GLY B 1 92 ? -3.57 -17.578 14.641 1 83.75 92 GLY 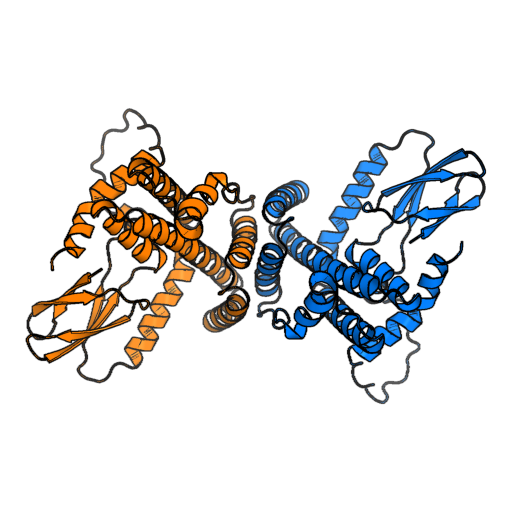B O 1
ATOM 2761 N N . ASP B 1 93 ? -5.727 -16.797 14.82 1 89.31 93 ASP B N 1
ATOM 2762 C CA . ASP B 1 93 ? -6.32 -17.891 14.047 1 89.31 93 ASP B CA 1
ATOM 2763 C C . ASP B 1 93 ? -6.055 -17.703 12.555 1 89.31 93 ASP B C 1
ATOM 2765 O O . ASP B 1 93 ? -6.281 -16.625 12 1 89.31 93 ASP B O 1
ATOM 2769 N N . PHE B 1 94 ? -5.617 -18.734 11.93 1 89.94 94 PHE B N 1
ATOM 2770 C CA . PHE B 1 94 ? -5.242 -18.672 10.523 1 89.94 94 PHE B CA 1
ATOM 2771 C C . PHE B 1 94 ? -6.441 -18.297 9.664 1 89.94 94 PHE B C 1
ATOM 2773 O O . PHE B 1 94 ? -6.336 -17.453 8.773 1 89.94 94 PHE B O 1
ATOM 2780 N N . GLY B 1 95 ? -7.535 -18.953 9.859 1 88.94 95 GLY B N 1
ATOM 2781 C CA . GLY B 1 95 ? -8.742 -18.703 9.086 1 88.94 95 GLY B CA 1
ATOM 2782 C C . GLY B 1 95 ? -9.219 -17.266 9.195 1 88.94 95 GLY B C 1
ATOM 2783 O O . GLY B 1 95 ? -9.617 -16.656 8.203 1 88.94 95 GLY B O 1
ATOM 2784 N N . GLU B 1 96 ? -9.172 -16.75 10.406 1 93.38 96 GLU B N 1
ATOM 2785 C CA . GLU B 1 96 ? -9.578 -15.367 10.641 1 93.38 96 GLU B CA 1
ATOM 2786 C C . GLU B 1 96 ? -8.633 -14.391 9.953 1 93.38 96 GLU B C 1
ATOM 2788 O O . GLU B 1 96 ? -9.07 -13.414 9.352 1 93.38 96 GLU B O 1
ATOM 2793 N N . ALA B 1 97 ? -7.34 -14.727 10.07 1 93.62 97 ALA B N 1
ATOM 2794 C CA . ALA B 1 97 ? -6.324 -13.891 9.43 1 93.62 97 ALA B CA 1
ATOM 2795 C C . ALA B 1 97 ? -6.496 -13.883 7.914 1 93.62 97 ALA B C 1
ATOM 2797 O O . ALA B 1 97 ? -6.418 -12.828 7.277 1 93.62 97 ALA B O 1
ATOM 2798 N N . LEU B 1 98 ? -6.758 -15.023 7.379 1 94.31 98 LEU B N 1
ATOM 2799 C CA . LEU B 1 98 ? -6.949 -15.156 5.941 1 94.31 98 LEU B CA 1
ATOM 2800 C C . LEU B 1 98 ? -8.195 -14.398 5.484 1 94.31 98 LEU B C 1
ATOM 2802 O O . LEU B 1 98 ? -8.172 -13.727 4.453 1 94.31 98 LEU B O 1
ATOM 2806 N N . ALA B 1 99 ? -9.258 -14.516 6.211 1 95.94 99 ALA B N 1
ATOM 2807 C CA . ALA B 1 99 ? -10.508 -13.82 5.879 1 95.94 99 ALA B CA 1
ATOM 2808 C C . ALA B 1 99 ? -10.305 -12.312 5.871 1 95.94 99 ALA B C 1
ATOM 2810 O O . ALA B 1 99 ? -10.773 -11.625 4.961 1 95.94 99 ALA B O 1
ATOM 2811 N N . ALA B 1 100 ? -9.648 -11.828 6.883 1 97.44 100 ALA B N 1
ATOM 2812 C CA . ALA B 1 100 ? -9.367 -10.398 6.965 1 97.44 100 ALA B CA 1
ATOM 2813 C C . ALA B 1 100 ? -8.477 -9.945 5.809 1 97.44 100 ALA B C 1
ATOM 2815 O O . ALA B 1 100 ? -8.695 -8.883 5.227 1 97.44 100 ALA B O 1
ATOM 2816 N N . LEU B 1 101 ? -7.484 -10.742 5.516 1 97.69 101 LEU B N 1
ATOM 2817 C CA . LEU B 1 101 ? -6.578 -10.445 4.41 1 97.69 101 LEU B CA 1
ATOM 2818 C C . LEU B 1 101 ? -7.328 -10.422 3.082 1 97.69 101 LEU B C 1
ATOM 2820 O O . LEU B 1 101 ? -7.141 -9.516 2.271 1 97.69 101 LEU B O 1
ATOM 2824 N N . ASP B 1 102 ? -8.188 -11.391 2.84 1 96.88 102 ASP B N 1
ATOM 2825 C CA . ASP B 1 102 ? -8.961 -11.461 1.607 1 96.88 102 ASP B CA 1
ATOM 2826 C C . ASP B 1 102 ? -9.898 -10.258 1.48 1 96.88 102 ASP B C 1
ATOM 2828 O O . ASP B 1 102 ? -10.039 -9.688 0.396 1 96.88 102 ASP B O 1
ATOM 2832 N N . ALA B 1 103 ? -10.539 -9.945 2.582 1 97.81 103 ALA B N 1
ATOM 2833 C CA . ALA B 1 103 ? -11.414 -8.781 2.584 1 97.81 103 ALA B CA 1
ATOM 2834 C C . ALA B 1 103 ? -10.633 -7.504 2.279 1 97.81 103 ALA B C 1
ATOM 2836 O O . ALA B 1 103 ? -11.117 -6.629 1.559 1 97.81 103 ALA B O 1
ATOM 2837 N N . THR B 1 104 ? -9.453 -7.391 2.82 1 98.31 104 THR B N 1
ATOM 2838 C CA . THR B 1 104 ? -8.594 -6.242 2.555 1 98.31 104 THR B CA 1
ATOM 2839 C C . THR B 1 104 ? -8.164 -6.215 1.091 1 98.31 104 THR B C 1
ATOM 2841 O O . THR B 1 104 ? -8.195 -5.16 0.451 1 98.31 104 THR B O 1
ATOM 2844 N N . TRP B 1 105 ? -7.809 -7.367 0.569 1 97.56 105 TRP B N 1
ATOM 2845 C CA . TRP B 1 105 ? -7.312 -7.473 -0.799 1 97.56 105 TRP B CA 1
ATOM 2846 C C . TRP B 1 105 ? -8.375 -7.031 -1.8 1 97.56 105 TRP B C 1
ATOM 2848 O O . TRP B 1 105 ? -8.047 -6.508 -2.867 1 97.56 105 TRP B O 1
ATOM 2858 N N . ARG B 1 106 ? -9.648 -7.176 -1.501 1 96.62 106 ARG B N 1
ATOM 2859 C CA . ARG B 1 106 ? -10.734 -6.77 -2.383 1 96.62 106 ARG B CA 1
ATOM 2860 C C . ARG B 1 106 ? -10.672 -5.277 -2.68 1 96.62 106 ARG B C 1
ATOM 2862 O O . ARG B 1 106 ? -11.094 -4.832 -3.75 1 96.62 106 ARG B O 1
ATOM 2869 N N . HIS B 1 107 ? -10.102 -4.535 -1.741 1 96.31 107 HIS B N 1
ATOM 2870 C CA . HIS B 1 107 ? -10.016 -3.088 -1.916 1 96.31 107 HIS B CA 1
ATOM 2871 C C . HIS B 1 107 ? -8.883 -2.713 -2.863 1 96.31 107 HIS B C 1
ATOM 2873 O O . HIS B 1 107 ? -8.812 -1.576 -3.34 1 96.31 107 HIS B O 1
ATOM 2879 N N . VAL B 1 108 ? -7.965 -3.691 -3.174 1 96.62 108 VAL B N 1
ATOM 2880 C CA . VAL B 1 108 ? -6.777 -3.307 -3.932 1 96.62 108 VAL B CA 1
ATOM 2881 C C . VAL B 1 108 ? -6.648 -4.188 -5.172 1 96.62 108 VAL B C 1
ATOM 2883 O O . VAL B 1 108 ? -5.871 -3.885 -6.078 1 96.62 108 VAL B O 1
ATOM 2886 N N . ALA B 1 109 ? -7.418 -5.184 -5.359 1 94.81 109 ALA B N 1
ATOM 2887 C CA . ALA B 1 109 ? -7.246 -6.25 -6.344 1 94.81 109 ALA B CA 1
ATOM 2888 C C . ALA B 1 109 ? -7.277 -5.695 -7.766 1 94.81 109 ALA B C 1
ATOM 2890 O O . ALA B 1 109 ? -6.516 -6.133 -8.625 1 94.81 109 ALA B O 1
ATOM 2891 N N . SER B 1 110 ? -8.062 -4.707 -8.008 1 92.69 110 SER B N 1
ATOM 2892 C CA . SER B 1 110 ? -8.289 -4.227 -9.367 1 92.69 110 SER B CA 1
ATOM 2893 C C . SER B 1 110 ? -7.32 -3.096 -9.719 1 92.69 110 SER B C 1
ATOM 2895 O O . SER B 1 110 ? -7.301 -2.617 -10.852 1 92.69 110 SER B O 1
ATOM 2897 N N . GLN B 1 111 ? -6.543 -2.643 -8.781 1 93.31 111 GLN B N 1
ATOM 2898 C CA . GLN B 1 111 ? -5.664 -1.496 -8.992 1 93.31 111 GLN B CA 1
ATOM 2899 C C . GLN B 1 111 ? -4.207 -1.86 -8.711 1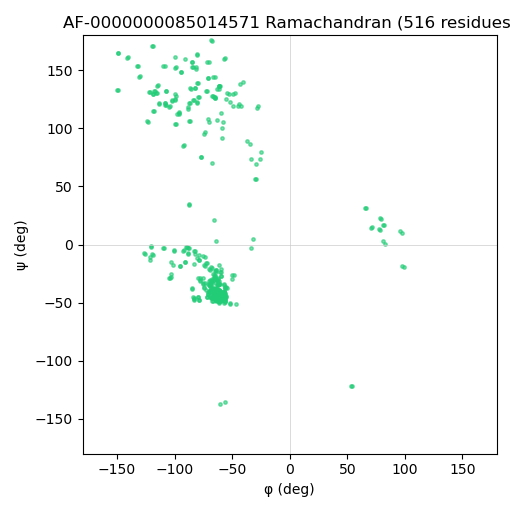 93.31 111 GLN B C 1
ATOM 2901 O O . GLN B 1 111 ? -3.771 -1.867 -7.562 1 93.31 111 GLN B O 1
ATOM 2906 N N . SER B 1 112 ? -3.428 -2.002 -9.789 1 94.12 112 SER B N 1
ATOM 2907 C CA . SER B 1 112 ? -2.041 -2.438 -9.68 1 94.12 112 SER B CA 1
ATOM 2908 C C . SER B 1 112 ? -1.218 -1.459 -8.852 1 94.12 112 SER B C 1
ATOM 2910 O O . SER B 1 112 ? -0.338 -1.869 -8.094 1 94.12 112 SER B O 1
ATOM 2912 N N . GLU B 1 113 ? -1.537 -0.138 -8.938 1 95.19 113 GLU B N 1
ATOM 2913 C CA . GLU B 1 113 ? -0.814 0.864 -8.164 1 95.19 113 GLU B CA 1
ATOM 2914 C C . GLU B 1 113 ? -1.058 0.684 -6.668 1 95.19 113 GLU B C 1
ATOM 2916 O O . GLU B 1 113 ? -0.142 0.851 -5.859 1 95.19 113 GLU B O 1
ATOM 2921 N N . ARG B 1 114 ? -2.277 0.328 -6.238 1 97.5 114 ARG B N 1
ATOM 2922 C CA . ARG B 1 114 ? -2.564 0.052 -4.832 1 97.5 114 ARG B CA 1
ATOM 2923 C C . ARG B 1 114 ? -1.797 -1.173 -4.348 1 97.5 114 ARG B C 1
ATOM 2925 O O . ARG B 1 114 ? -1.296 -1.192 -3.223 1 97.5 114 ARG B O 1
ATOM 2932 N N . GLN B 1 115 ? -1.714 -2.119 -5.219 1 97.88 115 GLN B N 1
ATOM 2933 C CA . GLN B 1 115 ? -0.968 -3.324 -4.871 1 97.88 115 GLN B CA 1
ATOM 2934 C C . GLN B 1 115 ? 0.508 -3.01 -4.641 1 97.88 115 GLN B C 1
ATOM 2936 O O . GLN B 1 115 ? 1.127 -3.547 -3.721 1 97.88 115 GLN B O 1
ATOM 2941 N N . LEU B 1 116 ? 1.062 -2.158 -5.445 1 97.38 116 LEU B N 1
ATOM 2942 C CA . LEU B 1 116 ? 2.449 -1.739 -5.281 1 97.38 116 LEU B CA 1
ATOM 2943 C C . LEU B 1 116 ? 2.645 -1.014 -3.953 1 97.38 116 LEU B C 1
ATOM 2945 O O . LEU B 1 116 ? 3.67 -1.187 -3.293 1 97.38 116 LEU B O 1
ATOM 2949 N N . GLY B 1 117 ? 1.627 -0.187 -3.59 1 98.25 117 GLY B N 1
ATOM 2950 C CA . GLY B 1 117 ? 1.682 0.459 -2.287 1 98.25 117 GLY B CA 1
ATOM 2951 C C . GLY B 1 117 ? 1.697 -0.526 -1.133 1 98.25 117 GLY B C 1
ATOM 2952 O O . GLY B 1 117 ? 2.475 -0.371 -0.188 1 98.25 117 GLY B O 1
ATOM 2953 N N . MET B 1 118 ? 0.867 -1.515 -1.254 1 98.5 118 MET B N 1
ATOM 2954 C CA . MET B 1 118 ? 0.83 -2.561 -0.235 1 98.5 118 MET B CA 1
ATOM 2955 C C . MET B 1 118 ? 2.182 -3.258 -0.121 1 98.5 118 MET B C 1
ATOM 2957 O O . MET B 1 118 ? 2.666 -3.506 0.984 1 98.5 118 MET B O 1
ATOM 2961 N N . LEU B 1 119 ? 2.74 -3.535 -1.299 1 98.56 119 LEU B N 1
ATOM 2962 C CA . LEU B 1 119 ? 4.031 -4.211 -1.328 1 98.56 119 LEU B CA 1
ATOM 2963 C C . LEU B 1 119 ? 5.109 -3.357 -0.672 1 98.56 119 LEU B C 1
ATOM 2965 O O . LEU B 1 119 ? 5.977 -3.877 0.035 1 98.56 119 LEU B O 1
ATOM 2969 N N . ALA B 1 120 ? 5.086 -2.088 -0.914 1 98.62 120 ALA B N 1
ATOM 2970 C CA . ALA B 1 120 ? 6.082 -1.181 -0.353 1 98.62 120 ALA B CA 1
ATOM 2971 C C . ALA B 1 120 ? 6.09 -1.25 1.171 1 98.62 120 ALA B C 1
ATOM 2973 O O . ALA B 1 120 ? 7.152 -1.37 1.787 1 98.62 120 ALA B O 1
ATOM 2974 N N . LEU B 1 121 ? 4.902 -1.206 1.726 1 98.75 121 LEU B N 1
ATOM 2975 C CA . LEU B 1 121 ? 4.836 -1.254 3.182 1 98.75 121 LEU B CA 1
ATOM 2976 C C . LEU B 1 121 ? 5.211 -2.639 3.699 1 98.75 121 LEU B C 1
ATOM 2978 O O . LEU B 1 121 ? 5.922 -2.762 4.699 1 98.75 121 LEU B O 1
ATOM 2982 N N . ALA B 1 122 ? 4.711 -3.695 3.027 1 98.62 122 ALA B N 1
ATOM 2983 C CA . ALA B 1 122 ? 5.023 -5.059 3.445 1 98.62 122 ALA B CA 1
ATOM 2984 C C . ALA B 1 122 ? 6.531 -5.285 3.492 1 98.62 122 ALA B C 1
ATOM 2986 O O . ALA B 1 122 ? 7.055 -5.828 4.465 1 98.62 122 ALA B O 1
ATOM 2987 N N . TYR B 1 123 ? 7.184 -4.863 2.447 1 98.5 123 TYR B N 1
ATOM 2988 C CA . TYR B 1 123 ? 8.633 -5.051 2.363 1 98.5 123 TYR B CA 1
ATOM 2989 C C . TYR B 1 123 ? 9.344 -4.27 3.455 1 98.5 123 TYR B C 1
ATOM 2991 O O . TYR B 1 123 ? 10.234 -4.797 4.125 1 98.5 123 TYR B O 1
ATOM 2999 N N . LEU B 1 124 ? 8.977 -3.021 3.633 1 98.25 124 LEU B N 1
ATOM 3000 C CA . LEU B 1 124 ? 9.594 -2.186 4.66 1 98.25 124 LEU B CA 1
ATOM 3001 C C . LEU B 1 124 ? 9.461 -2.828 6.035 1 98.25 124 LEU B C 1
ATOM 3003 O O . LEU B 1 124 ? 10.445 -2.955 6.762 1 98.25 124 LEU B O 1
ATOM 3007 N N . LEU B 1 125 ? 8.25 -3.248 6.332 1 97.31 125 LEU B N 1
ATOM 3008 C CA . LEU B 1 125 ? 7.984 -3.766 7.672 1 97.31 125 LEU B CA 1
ATOM 3009 C C . LEU B 1 125 ? 8.672 -5.109 7.879 1 97.31 125 LEU B C 1
ATOM 3011 O O . LEU B 1 125 ? 9.125 -5.414 8.984 1 97.31 125 LEU B O 1
ATOM 3015 N N . ARG B 1 126 ? 8.75 -5.895 6.848 1 96.81 126 ARG B N 1
ATOM 3016 C CA . ARG B 1 126 ? 9.312 -7.23 7 1 96.81 126 ARG B CA 1
ATOM 3017 C C . ARG B 1 126 ? 10.836 -7.188 7.023 1 96.81 126 ARG B C 1
ATOM 3019 O O . ARG B 1 126 ? 11.469 -7.867 7.828 1 96.81 126 ARG B O 1
ATOM 3026 N N . GLU B 1 127 ? 11.391 -6.422 6.086 1 96.38 127 GLU B N 1
ATOM 3027 C CA . GLU B 1 127 ? 12.836 -6.449 5.887 1 96.38 127 GLU B CA 1
ATOM 3028 C C . GLU B 1 127 ? 13.523 -5.324 6.656 1 96.38 127 GLU B C 1
ATOM 3030 O O . GLU B 1 127 ? 14.742 -5.344 6.836 1 96.38 127 GLU B O 1
ATOM 3035 N N . GLY B 1 128 ? 12.789 -4.309 7.062 1 94.69 128 GLY B N 1
ATOM 3036 C CA . GLY B 1 128 ? 13.359 -3.195 7.797 1 94.69 128 GLY B CA 1
ATOM 3037 C C . GLY B 1 128 ? 14.109 -2.215 6.914 1 94.69 128 GLY B C 1
ATOM 3038 O O . GLY B 1 128 ? 14.898 -1.403 7.402 1 94.69 128 GLY B O 1
ATOM 3039 N N . ARG B 1 129 ? 13.922 -2.326 5.645 1 96 129 ARG B N 1
ATOM 3040 C CA . ARG B 1 129 ? 14.57 -1.418 4.699 1 96 129 ARG B CA 1
ATOM 3041 C C . ARG B 1 129 ? 13.625 -1.066 3.551 1 96 129 ARG B C 1
ATOM 3043 O O . ARG B 1 129 ? 12.648 -1.771 3.307 1 96 129 ARG B O 1
ATOM 3050 N N . ALA B 1 130 ? 13.891 0.014 2.838 1 97.75 130 ALA B N 1
ATOM 3051 C CA . ALA B 1 130 ? 13.07 0.497 1.733 1 97.75 130 ALA B CA 1
ATOM 3052 C C . ALA B 1 130 ? 13.18 -0.424 0.522 1 97.75 130 ALA B C 1
ATOM 3054 O O . ALA B 1 130 ? 14.25 -0.963 0.24 1 97.75 130 ALA B O 1
ATOM 3055 N N . PRO B 1 131 ? 12.109 -0.595 -0.157 1 97.94 131 PRO B N 1
ATOM 3056 C CA . PRO B 1 131 ? 12.172 -1.359 -1.404 1 97.94 131 PRO B CA 1
ATOM 3057 C C . PRO B 1 131 ? 12.844 -0.583 -2.537 1 97.94 131 PRO B C 1
ATOM 3059 O O . PRO B 1 131 ? 12.156 0.069 -3.33 1 97.94 131 PRO B O 1
ATOM 3062 N N . ASP B 1 132 ? 14.047 -0.802 -2.746 1 95.25 132 ASP B N 1
ATOM 3063 C CA . ASP B 1 132 ? 14.844 -0.06 -3.721 1 95.25 132 ASP B CA 1
ATOM 3064 C C . ASP B 1 132 ? 14.508 -0.497 -5.145 1 95.25 132 ASP B C 1
ATOM 3066 O O . ASP B 1 132 ? 14.93 0.147 -6.109 1 95.25 132 ASP B O 1
ATOM 3070 N N . PHE B 1 133 ? 13.742 -1.583 -5.25 1 95.94 133 PHE B N 1
ATOM 3071 C CA . PHE B 1 133 ? 13.414 -2.152 -6.551 1 95.94 133 PHE B CA 1
ATOM 3072 C C . PHE B 1 133 ? 12.125 -1.545 -7.098 1 95.94 133 PHE B C 1
ATOM 3074 O O . PHE B 1 133 ? 11.719 -1.845 -8.219 1 95.94 133 PHE B O 1
ATOM 3081 N N . LEU B 1 134 ? 11.453 -0.654 -6.348 1 96.62 134 LEU B N 1
ATOM 3082 C CA . LEU B 1 134 ? 10.188 -0.085 -6.789 1 96.62 134 LEU B CA 1
ATOM 3083 C C . LEU B 1 134 ? 10.414 1.155 -7.645 1 96.62 134 LEU B C 1
ATOM 3085 O O . LEU B 1 134 ? 9.641 2.115 -7.574 1 96.62 134 LEU B O 1
ATOM 3089 N N . THR B 1 135 ? 11.438 1.222 -8.414 1 94.88 135 THR B N 1
ATOM 3090 C CA . THR B 1 135 ? 11.68 2.273 -9.398 1 94.88 135 THR B CA 1
ATOM 3091 C C . THR B 1 135 ? 11.273 1.816 -10.797 1 94.88 135 THR B C 1
ATOM 3093 O O . THR B 1 135 ? 11.297 0.62 -11.094 1 94.88 135 THR B O 1
ATOM 3096 N N . PRO B 1 136 ? 10.906 2.801 -11.641 1 92.5 136 PRO B N 1
ATOM 3097 C CA . PRO B 1 136 ? 10.562 2.43 -13.016 1 92.5 136 PRO B CA 1
ATOM 3098 C C . PRO B 1 136 ? 11.68 1.65 -13.711 1 92.5 136 PRO B C 1
ATOM 3100 O O . PRO B 1 136 ? 11.406 0.688 -14.438 1 92.5 136 PRO B O 1
ATOM 3103 N N . LYS B 1 137 ? 12.875 2.006 -13.43 1 92.44 137 LYS B N 1
ATOM 3104 C CA . LYS B 1 137 ? 14.023 1.347 -14.039 1 92.44 137 LYS B CA 1
ATOM 3105 C C . LYS B 1 137 ? 14.156 -0.093 -13.547 1 92.44 137 LYS B C 1
ATOM 3107 O O . LYS B 1 137 ? 14.328 -1.014 -14.352 1 92.44 137 LYS B O 1
ATOM 3112 N N . ALA B 1 138 ? 14.031 -0.302 -12.289 1 93 138 ALA B N 1
ATOM 3113 C CA . ALA B 1 138 ? 14.195 -1.63 -11.703 1 93 138 ALA B CA 1
ATOM 3114 C C . ALA B 1 138 ? 13.047 -2.551 -12.102 1 93 138 ALA B C 1
ATOM 3116 O O . ALA B 1 138 ? 13.25 -3.75 -12.312 1 93 138 ALA B O 1
ATOM 3117 N N . LEU B 1 139 ? 11.852 -2.02 -12.32 1 94.62 139 LEU B N 1
ATOM 3118 C CA . LEU B 1 139 ? 10.664 -2.807 -12.641 1 94.62 139 LEU B CA 1
ATOM 3119 C C . LEU B 1 139 ? 10.516 -2.977 -14.148 1 94.62 139 LEU B C 1
ATOM 3121 O O . LEU B 1 139 ? 9.75 -3.824 -14.609 1 94.62 139 LEU B O 1
ATOM 3125 N N . GLY B 1 140 ? 11.234 -2.18 -14.914 1 94.06 140 GLY B N 1
ATOM 3126 C CA . GLY B 1 140 ? 11.07 -2.182 -16.359 1 94.06 140 GLY B CA 1
ATOM 3127 C C . GLY B 1 140 ? 9.711 -1.685 -16.812 1 94.06 140 GLY B C 1
ATOM 3128 O O . GLY B 1 140 ? 9.18 -2.141 -17.828 1 94.06 140 GLY B O 1
ATOM 3129 N N . SER B 1 141 ? 9.125 -0.78 -16.062 1 93.81 141 SER B N 1
ATOM 3130 C CA . SER B 1 141 ? 7.746 -0.375 -16.297 1 93.81 141 SER B CA 1
ATOM 3131 C C . SER B 1 141 ? 7.613 0.406 -17.594 1 93.81 141 SER B C 1
ATOM 3133 O O . SER B 1 141 ? 6.598 0.3 -18.297 1 93.81 141 SER B O 1
ATOM 3135 N N . ASP B 1 142 ? 8.609 1.196 -17.922 1 94.5 142 ASP B N 1
ATOM 3136 C CA . ASP B 1 142 ? 8.555 1.945 -19.172 1 94.5 142 ASP B CA 1
ATOM 3137 C C . ASP B 1 142 ? 8.523 1.004 -20.375 1 94.5 142 ASP B C 1
ATOM 3139 O O . ASP B 1 142 ? 7.734 1.196 -21.312 1 94.5 142 ASP B O 1
ATOM 3143 N N . PHE B 1 143 ? 9.414 0.038 -20.359 1 96.88 143 PHE B N 1
ATOM 3144 C CA . PHE B 1 143 ? 9.461 -0.946 -21.438 1 96.88 143 PHE B CA 1
ATOM 3145 C C . PHE B 1 143 ? 8.133 -1.69 -21.547 1 96.88 143 PHE B C 1
ATOM 3147 O O . PHE B 1 143 ? 7.57 -1.809 -22.625 1 96.88 143 PHE B O 1
ATOM 3154 N N . ARG B 1 144 ? 7.664 -2.125 -20.453 1 96.31 144 ARG B N 1
ATOM 3155 C CA . ARG B 1 144 ? 6.398 -2.854 -20.406 1 96.31 144 ARG B CA 1
ATOM 3156 C C . ARG B 1 144 ? 5.262 -2.014 -20.969 1 96.31 144 ARG B C 1
ATOM 3158 O O . ARG B 1 144 ? 4.484 -2.49 -21.797 1 96.31 144 ARG B O 1
ATOM 3165 N N . ASN B 1 145 ? 5.168 -0.771 -20.594 1 94.69 145 ASN B N 1
ATOM 3166 C CA . ASN B 1 145 ? 4.117 0.128 -21.047 1 94.69 145 ASN B CA 1
ATOM 3167 C C . ASN B 1 145 ? 4.211 0.375 -22.547 1 94.69 145 ASN B C 1
ATOM 3169 O O . ASN B 1 145 ? 3.191 0.452 -23.234 1 94.69 145 ASN B O 1
ATOM 3173 N N . ARG B 1 146 ? 5.402 0.53 -23.016 1 96.44 146 ARG B N 1
ATOM 3174 C CA . ARG B 1 146 ? 5.605 0.723 -24.438 1 96.44 146 ARG B CA 1
ATOM 3175 C C . ARG B 1 146 ? 5.102 -0.48 -25.234 1 96.44 146 ARG B C 1
ATOM 3177 O O . ARG B 1 146 ? 4.465 -0.322 -26.281 1 96.44 146 ARG B O 1
ATOM 3184 N N . VAL B 1 147 ? 5.328 -1.62 -24.703 1 97.19 147 VAL B N 1
ATOM 3185 C CA . VAL B 1 147 ? 4.996 -2.846 -25.422 1 97.19 147 VAL B CA 1
ATOM 3186 C C . VAL B 1 147 ? 3.496 -3.117 -25.312 1 97.19 147 VAL B C 1
ATOM 3188 O O . VAL B 1 147 ? 2.826 -3.336 -26.328 1 97.19 147 VAL B O 1
ATOM 3191 N N . ILE B 1 148 ? 2.949 -3.039 -24.188 1 95.31 148 ILE B N 1
ATOM 3192 C CA . ILE B 1 148 ? 1.587 -3.48 -23.922 1 95.31 148 ILE B CA 1
ATOM 3193 C C . ILE B 1 148 ? 0.602 -2.369 -24.266 1 95.31 148 ILE B C 1
ATOM 3195 O O . ILE B 1 148 ? -0.458 -2.631 -24.844 1 95.31 148 ILE B O 1
ATOM 3199 N N . HIS B 1 149 ? 0.887 -1.099 -24.031 1 92.75 149 HIS B N 1
ATOM 3200 C CA . HIS B 1 149 ? -0.087 -0.019 -24.141 1 92.75 149 HIS B CA 1
ATOM 3201 C C . HIS B 1 149 ? 0.135 0.796 -25.406 1 92.75 149 HIS B C 1
ATOM 3203 O O . HIS B 1 149 ? -0.818 1.325 -25.984 1 92.75 149 HIS B O 1
ATOM 3209 N N . ARG B 1 150 ? 1.41 0.859 -25.891 1 95 150 ARG B N 1
ATOM 3210 C CA . ARG B 1 150 ? 1.698 1.753 -27.016 1 95 150 ARG B CA 1
ATOM 3211 C C . ARG B 1 150 ? 1.968 0.964 -28.281 1 95 150 ARG B C 1
ATOM 3213 O O . ARG B 1 150 ? 2.357 1.537 -29.312 1 95 150 ARG B O 1
ATOM 3220 N N . GLY B 1 151 ? 1.962 -0.33 -28.172 1 94.31 151 GLY B N 1
ATOM 3221 C CA . GLY B 1 151 ? 2.023 -1.177 -29.344 1 94.31 151 GLY B CA 1
ATOM 3222 C C . GLY B 1 151 ? 3.432 -1.355 -29.875 1 94.31 151 GLY B C 1
ATOM 3223 O O . GLY B 1 151 ? 3.619 -1.798 -31.016 1 94.31 151 GLY B O 1
ATOM 3224 N N . TYR B 1 152 ? 4.406 -1.043 -29.062 1 96.5 152 TYR B N 1
ATOM 3225 C CA . TYR B 1 152 ? 5.801 -1.244 -29.438 1 96.5 152 TYR B CA 1
ATOM 3226 C C . TYR B 1 152 ? 6.094 -2.721 -29.688 1 96.5 152 TYR B C 1
ATOM 3228 O O . TYR B 1 152 ? 5.641 -3.58 -28.922 1 96.5 152 TYR B O 1
ATOM 3236 N N . LEU B 1 153 ? 6.758 -2.996 -30.75 1 96.69 153 LEU B N 1
ATOM 3237 C CA . LEU B 1 153 ? 7.199 -4.348 -31.078 1 96.69 153 LEU B CA 1
ATOM 3238 C C . LEU B 1 153 ? 8.664 -4.543 -30.719 1 96.69 153 LEU B C 1
ATOM 3240 O O . LEU B 1 153 ? 9.555 -4.145 -31.469 1 96.69 153 LEU B O 1
ATOM 3244 N N . PRO B 1 154 ? 8.852 -5.227 -29.625 1 97 154 PRO B N 1
ATOM 3245 C CA . PRO B 1 154 ? 10.234 -5.316 -29.156 1 97 154 PRO B CA 1
ATOM 3246 C C . PRO B 1 154 ? 11.039 -6.395 -29.875 1 97 154 PRO B C 1
ATOM 3248 O O . PRO B 1 154 ? 10.469 -7.363 -30.375 1 97 154 PRO B O 1
ATOM 3251 N N . ARG B 1 155 ? 12.359 -6.102 -29.891 1 93.81 155 ARG B N 1
ATOM 3252 C CA . ARG B 1 155 ? 13.281 -7.152 -30.312 1 93.81 155 ARG B CA 1
ATOM 3253 C C . ARG B 1 155 ? 13.391 -8.242 -29.25 1 93.81 155 ARG B C 1
ATOM 3255 O O . ARG B 1 155 ? 13.156 -7.992 -28.062 1 93.81 155 ARG B O 1
ATOM 3262 N N . ARG B 1 156 ? 13.789 -9.43 -29.641 1 91.38 156 ARG B N 1
ATOM 3263 C CA . ARG B 1 156 ? 13.914 -10.57 -28.75 1 91.38 156 ARG B CA 1
ATOM 3264 C C . ARG B 1 156 ? 14.859 -10.258 -27.594 1 91.38 156 ARG B C 1
ATOM 3266 O O . ARG B 1 156 ? 14.57 -10.609 -26.438 1 91.38 156 ARG B O 1
ATOM 3273 N N . GLU B 1 157 ? 15.93 -9.594 -27.859 1 91.75 157 GLU B N 1
ATOM 3274 C CA . GLU B 1 157 ? 16.922 -9.289 -26.844 1 91.75 157 GLU B CA 1
ATOM 3275 C C . GLU B 1 157 ? 16.344 -8.391 -25.75 1 91.75 157 GLU B C 1
ATOM 3277 O O . GLU B 1 157 ? 16.703 -8.516 -24.578 1 91.75 157 GLU B O 1
ATOM 3282 N N . GLU B 1 158 ? 15.469 -7.547 -26.172 1 95.62 158 GLU B N 1
ATOM 3283 C CA . GLU B 1 158 ? 14.812 -6.664 -25.203 1 95.62 158 GLU B CA 1
ATOM 3284 C C . GLU B 1 158 ? 13.898 -7.453 -24.266 1 95.62 158 GLU B C 1
ATOM 3286 O O . GLU B 1 158 ? 13.859 -7.191 -23.062 1 95.62 158 GLU B O 1
ATOM 3291 N N . VAL B 1 159 ? 13.242 -8.383 -24.859 1 95.56 159 VAL B N 1
ATOM 3292 C CA . VAL B 1 159 ? 12.32 -9.203 -24.078 1 95.56 159 VAL B CA 1
ATOM 3293 C C . VAL B 1 159 ? 13.117 -10.094 -23.109 1 95.56 159 VAL B C 1
ATOM 3295 O O . VAL B 1 159 ? 12.734 -10.25 -21.953 1 95.56 159 VAL B O 1
ATOM 3298 N N . GLU B 1 160 ? 14.203 -10.594 -23.594 1 91.69 160 GLU B N 1
ATOM 3299 C CA . GLU B 1 160 ? 15.062 -11.43 -22.75 1 91.69 160 GLU B CA 1
ATOM 3300 C C . GLU B 1 160 ? 15.633 -10.633 -21.578 1 91.69 160 GLU B C 1
ATOM 3302 O O . GLU B 1 160 ? 15.703 -11.133 -20.453 1 91.69 160 GLU B O 1
ATOM 3307 N N . ALA B 1 161 ? 16.016 -9.453 -21.875 1 92.62 161 ALA B N 1
ATOM 3308 C CA . ALA B 1 161 ? 16.547 -8.594 -20.812 1 92.62 161 ALA B CA 1
ATOM 3309 C C . ALA B 1 161 ? 15.469 -8.297 -19.766 1 92.62 161 ALA B C 1
ATOM 3311 O O . ALA B 1 161 ? 15.742 -8.289 -18.562 1 92.62 161 ALA B O 1
ATOM 3312 N N . TYR B 1 162 ? 14.289 -8.031 -20.25 1 95.62 162 TYR B N 1
ATOM 3313 C CA . TYR B 1 162 ? 13.164 -7.793 -19.359 1 95.62 162 TYR B CA 1
ATOM 3314 C C . TYR B 1 162 ? 12.859 -9.031 -18.516 1 95.62 162 TYR B C 1
ATOM 3316 O O . TYR B 1 162 ? 12.664 -8.945 -17.312 1 95.62 162 TYR B O 1
ATOM 3324 N N . ALA B 1 163 ? 12.844 -10.156 -19.172 1 93 163 ALA B N 1
ATOM 3325 C CA . ALA B 1 163 ? 12.602 -11.422 -18.484 1 93 163 ALA B CA 1
ATOM 3326 C C . ALA B 1 163 ? 13.641 -11.664 -17.391 1 93 163 ALA B C 1
ATOM 3328 O O . ALA B 1 163 ? 13.297 -12.07 -16.281 1 93 163 ALA B O 1
ATOM 3329 N N . ALA B 1 164 ? 14.852 -11.414 -17.719 1 91.56 164 ALA B N 1
ATOM 3330 C CA . ALA B 1 164 ? 15.945 -11.609 -16.781 1 91.56 164 ALA B CA 1
ATOM 3331 C C . ALA B 1 164 ? 15.781 -10.711 -15.555 1 91.56 164 ALA B C 1
ATOM 3333 O O . ALA B 1 164 ? 16.047 -11.125 -14.422 1 91.56 164 ALA B O 1
ATOM 3334 N N . ARG B 1 165 ? 15.383 -9.547 -15.805 1 92.81 165 ARG B N 1
ATOM 3335 C CA . ARG B 1 165 ? 15.164 -8.586 -14.727 1 92.81 165 ARG B CA 1
ATOM 3336 C C . ARG B 1 165 ? 14.047 -9.047 -13.805 1 92.81 165 ARG B C 1
ATOM 3338 O O . ARG B 1 165 ? 14.195 -9.023 -12.578 1 92.81 165 ARG B O 1
ATOM 3345 N N . VAL B 1 166 ? 12.938 -9.445 -14.383 1 94.56 166 VAL B N 1
ATOM 3346 C CA . VAL B 1 166 ? 11.789 -9.906 -13.609 1 94.56 166 VAL B CA 1
ATOM 3347 C C . VAL B 1 166 ? 12.164 -11.164 -12.828 1 94.56 166 VAL B C 1
ATOM 3349 O O . VAL B 1 166 ? 11.859 -11.273 -11.633 1 94.56 166 VAL B O 1
ATOM 3352 N N . PHE B 1 167 ? 12.883 -12.031 -13.469 1 91.25 167 PHE B N 1
ATOM 3353 C CA . PHE B 1 167 ? 13.32 -13.266 -12.828 1 91.25 167 PHE B CA 1
ATOM 3354 C C . PHE B 1 167 ? 14.211 -12.969 -11.625 1 91.25 167 PHE B C 1
ATOM 3356 O O . PHE B 1 167 ? 14 -13.516 -10.539 1 91.25 167 PHE B O 1
ATOM 3363 N N . ALA B 1 168 ? 15.156 -12.172 -11.82 1 90.38 168 ALA B N 1
ATOM 3364 C CA . ALA B 1 168 ? 16.125 -11.852 -10.773 1 90.38 168 ALA B CA 1
ATOM 3365 C C . ALA B 1 168 ? 15.422 -11.219 -9.57 1 90.38 168 ALA B C 1
ATOM 3367 O O . ALA B 1 168 ? 15.758 -11.523 -8.422 1 90.38 168 ALA B O 1
ATOM 3368 N N . LEU B 1 169 ? 14.523 -10.391 -9.852 1 94.12 169 LEU B N 1
ATOM 3369 C CA . LEU B 1 169 ? 13.812 -9.711 -8.766 1 94.12 169 LEU B CA 1
ATOM 3370 C C . LEU B 1 169 ? 12.961 -10.695 -7.977 1 94.12 169 LEU B C 1
ATOM 3372 O O . LEU B 1 169 ? 13 -10.703 -6.742 1 94.12 169 LEU B O 1
ATOM 3376 N N . ILE B 1 170 ? 12.188 -11.508 -8.672 1 94.25 170 ILE B N 1
ATOM 3377 C CA . ILE B 1 170 ? 11.352 -12.508 -8.008 1 94.25 170 ILE B CA 1
ATOM 3378 C C . ILE B 1 170 ? 12.227 -13.453 -7.188 1 94.25 170 ILE B C 1
ATOM 3380 O O . ILE B 1 170 ? 11.914 -13.75 -6.031 1 94.25 170 ILE B O 1
ATOM 3384 N N . ASP B 1 171 ? 13.305 -13.805 -7.777 1 90.19 171 ASP B N 1
ATOM 3385 C CA . ASP B 1 171 ? 14.219 -14.719 -7.105 1 90.19 171 ASP B CA 1
ATOM 3386 C C . ASP B 1 171 ? 14.797 -14.094 -5.84 1 90.19 171 ASP B C 1
ATOM 3388 O O . ASP B 1 171 ? 14.836 -14.734 -4.785 1 90.19 171 ASP B O 1
ATOM 3392 N N . ARG B 1 172 ? 15.234 -12.953 -5.945 1 91.25 172 ARG B N 1
ATOM 3393 C CA . ARG B 1 172 ? 15.766 -12.227 -4.797 1 91.25 172 ARG B CA 1
ATOM 3394 C C . ARG B 1 172 ? 14.734 -12.133 -3.678 1 91.25 172 ARG B C 1
ATOM 3396 O O . ARG B 1 172 ? 15.023 -12.461 -2.527 1 91.25 172 ARG B O 1
ATOM 3403 N N . LEU B 1 173 ? 13.57 -11.727 -3.994 1 95.69 173 LEU B N 1
ATOM 3404 C CA . LEU B 1 173 ? 12.539 -11.5 -2.992 1 95.69 173 LEU B CA 1
ATOM 3405 C C . LEU B 1 173 ? 12.062 -12.812 -2.387 1 95.69 173 LEU B C 1
ATOM 3407 O O . LEU B 1 173 ? 11.719 -12.867 -1.204 1 95.69 173 LEU B O 1
ATOM 3411 N N . LEU B 1 174 ? 12.039 -13.844 -3.203 1 91.88 174 LEU B N 1
ATOM 3412 C CA . LEU B 1 174 ? 11.734 -15.164 -2.668 1 91.88 174 LEU B CA 1
ATOM 3413 C C . LEU B 1 174 ? 12.797 -15.602 -1.666 1 91.88 174 LEU B C 1
ATOM 3415 O O . LEU B 1 174 ? 12.477 -16.188 -0.626 1 91.88 174 LEU B O 1
ATOM 3419 N N . GLY B 1 175 ? 14.023 -15.344 -2.078 1 90.44 175 GLY B N 1
ATOM 3420 C CA . GLY B 1 175 ? 15.109 -15.641 -1.162 1 90.44 175 GLY B CA 1
ATOM 3421 C C . GLY B 1 175 ? 15 -14.898 0.155 1 90.44 175 GLY B C 1
ATOM 3422 O O . GLY B 1 175 ? 15.203 -15.484 1.223 1 90.44 175 GLY B O 1
ATOM 3423 N N . GLU B 1 176 ? 14.633 -13.688 0.097 1 93.81 176 GLU B N 1
ATOM 3424 C CA . GLU B 1 176 ? 14.469 -12.875 1.295 1 93.81 176 GLU B CA 1
ATOM 3425 C C . GLU B 1 176 ? 13.297 -13.367 2.143 1 93.81 176 GLU B C 1
ATOM 3427 O O . GLU B 1 176 ? 13.375 -13.367 3.373 1 93.81 176 GLU B O 1
ATOM 3432 N N . LEU B 1 177 ? 12.227 -13.773 1.531 1 94 177 LEU B N 1
ATOM 3433 C CA . LEU B 1 177 ? 11.055 -14.281 2.23 1 94 177 LEU B CA 1
ATOM 3434 C C . LEU B 1 177 ? 11.391 -15.547 3.006 1 94 177 LEU B C 1
ATOM 3436 O O . LEU B 1 177 ? 10.883 -15.766 4.109 1 94 177 LEU B O 1
ATOM 3440 N N . GLY B 1 178 ? 12.227 -16.422 2.361 1 90.19 178 GLY B N 1
ATOM 3441 C CA . GLY B 1 178 ? 12.641 -17.656 3.014 1 90.19 178 GLY B CA 1
ATOM 3442 C C . GLY B 1 178 ? 11.477 -18.484 3.512 1 90.19 178 GLY B C 1
ATOM 3443 O O . GLY B 1 178 ? 10.555 -18.797 2.75 1 90.19 178 GLY B O 1
ATOM 3444 N N . GLU B 1 179 ? 11.43 -18.766 4.777 1 86.44 179 GLU B N 1
ATOM 3445 C CA . GLU B 1 179 ? 10.398 -19.609 5.383 1 86.44 179 GLU B CA 1
ATOM 3446 C C . GLU B 1 179 ? 9.062 -18.875 5.43 1 86.44 179 GLU B C 1
ATOM 3448 O O . GLU B 1 179 ? 8.008 -19.516 5.562 1 86.44 179 GLU B O 1
ATOM 3453 N N . GLY B 1 180 ? 9.148 -17.594 5.254 1 90.56 180 GLY B N 1
ATOM 3454 C CA . GLY B 1 180 ? 7.91 -16.812 5.266 1 90.56 180 GLY B CA 1
ATOM 3455 C C . GLY B 1 180 ? 6.98 -17.172 4.121 1 90.56 180 GLY B C 1
ATOM 3456 O O . GLY B 1 180 ? 5.766 -16.969 4.219 1 90.56 180 GLY B O 1
ATOM 3457 N N . ALA B 1 181 ? 7.559 -17.75 3.059 1 91.19 181 ALA B N 1
ATOM 3458 C CA . ALA B 1 181 ? 6.773 -18.125 1.884 1 91.19 181 ALA B CA 1
ATOM 3459 C C . ALA B 1 181 ? 5.762 -19.219 2.229 1 91.19 181 ALA B C 1
ATOM 3461 O O . ALA B 1 181 ? 4.707 -19.312 1.601 1 91.19 181 ALA B O 1
ATOM 3462 N N . ALA B 1 182 ? 6.031 -19.938 3.277 1 87.75 182 ALA B N 1
ATOM 3463 C CA . ALA B 1 182 ? 5.195 -21.078 3.662 1 87.75 182 ALA B CA 1
ATOM 3464 C C . ALA B 1 182 ? 3.805 -20.609 4.082 1 87.75 182 ALA B C 1
ATOM 3466 O O . ALA B 1 182 ? 2.824 -21.344 3.91 1 87.75 182 ALA B O 1
ATOM 3467 N N . HIS B 1 183 ? 3.75 -19.422 4.586 1 89.25 183 HIS B N 1
ATOM 3468 C CA . HIS B 1 183 ? 2.469 -18.922 5.059 1 89.25 183 HIS B CA 1
ATOM 3469 C C . HIS B 1 183 ? 1.501 -18.703 3.902 1 89.25 183 HIS B C 1
ATOM 3471 O O . HIS B 1 183 ? 0.299 -18.938 4.039 1 89.25 183 HIS B O 1
ATOM 3477 N N . ALA B 1 184 ? 2.035 -18.234 2.816 1 90.62 184 ALA B N 1
ATOM 3478 C CA . ALA B 1 184 ? 1.207 -18.109 1.62 1 90.62 184 ALA B CA 1
ATOM 3479 C C . ALA B 1 184 ? 0.932 -19.469 0.99 1 90.62 184 ALA B C 1
ATOM 3481 O O . ALA B 1 184 ? -0.15 -19.703 0.444 1 90.62 184 ALA B O 1
ATOM 3482 N N . GLU B 1 185 ? 1.883 -20.328 1.104 1 87.25 185 GLU B N 1
ATOM 3483 C CA . GLU B 1 185 ? 1.731 -21.688 0.556 1 87.25 185 GLU B CA 1
ATOM 3484 C C . GLU B 1 185 ? 0.659 -22.469 1.307 1 87.25 185 GLU B C 1
ATOM 3486 O O . GLU B 1 185 ? -0.052 -23.281 0.714 1 87.25 185 GLU B O 1
ATOM 3491 N N . LEU B 1 186 ? 0.55 -22.188 2.57 1 88.5 186 LEU B N 1
ATOM 3492 C CA . LEU B 1 186 ? -0.447 -22.859 3.398 1 88.5 186 LEU B CA 1
ATOM 3493 C C . LEU B 1 186 ? -1.857 -22.547 2.914 1 88.5 186 LEU B C 1
ATOM 3495 O O . LEU B 1 186 ? -2.756 -23.375 3.012 1 88.5 186 LEU B O 1
ATOM 3499 N N . VAL B 1 187 ? -2.037 -21.375 2.387 1 89.81 187 VAL B N 1
ATOM 3500 C CA . VAL B 1 187 ? -3.34 -20.984 1.858 1 89.81 187 VAL B CA 1
ATOM 3501 C C . VAL B 1 187 ? -3.748 -21.938 0.736 1 89.81 187 VAL B C 1
ATOM 3503 O O . VAL B 1 187 ? -4.895 -22.391 0.682 1 89.81 187 VAL B O 1
ATOM 3506 N N . GLN B 1 188 ? -2.82 -22.219 -0.157 1 87.81 188 GLN B N 1
ATOM 3507 C CA . GLN B 1 188 ? -3.08 -23.141 -1.262 1 87.81 188 GLN B CA 1
ATOM 3508 C C . GLN B 1 188 ? -3.408 -24.531 -0.75 1 87.81 188 GLN B C 1
ATOM 3510 O O . GLN B 1 188 ? -4.348 -25.172 -1.227 1 87.81 188 GLN B O 1
ATOM 3515 N N . GLU B 1 189 ? -2.656 -24.922 0.254 1 85.25 189 GLU B N 1
ATOM 3516 C CA . GLU B 1 189 ? -2.893 -26.25 0.828 1 85.25 189 GLU B CA 1
ATOM 3517 C C . GLU B 1 189 ? -4.281 -26.344 1.454 1 85.25 189 GLU B C 1
ATOM 3519 O O . GLU B 1 189 ? -4.949 -27.375 1.349 1 85.25 189 GLU B O 1
ATOM 3524 N N . GLU B 1 190 ? -4.652 -25.281 2.088 1 84.06 190 GLU B N 1
ATOM 3525 C CA . GLU B 1 190 ? -5.984 -25.25 2.684 1 84.06 190 GLU B CA 1
ATOM 3526 C C . GLU B 1 190 ? -7.07 -25.312 1.612 1 84.06 190 GLU B C 1
ATOM 3528 O O . GLU B 1 190 ? -8.102 -25.969 1.804 1 84.06 190 GLU B O 1
ATOM 3533 N N . THR B 1 191 ? -6.84 -24.625 0.551 1 88.19 191 THR B N 1
ATOM 3534 C CA . THR B 1 191 ? -7.777 -24.672 -0.567 1 88.19 191 THR B CA 1
ATOM 3535 C C . THR B 1 191 ? -7.887 -26.078 -1.124 1 88.19 191 THR B C 1
ATOM 3537 O O . THR B 1 191 ? -8.984 -26.547 -1.43 1 88.19 191 THR B O 1
ATOM 3540 N N . PHE B 1 192 ? -6.742 -26.734 -1.257 1 87.19 192 PHE B N 1
ATOM 3541 C CA . PHE B 1 192 ? -6.723 -28.109 -1.723 1 87.19 192 PHE B CA 1
ATOM 3542 C C . PHE B 1 192 ? -7.5 -29.016 -0.774 1 87.19 192 PHE B C 1
ATOM 3544 O O . PHE B 1 192 ? -8.328 -29.828 -1.211 1 87.19 192 PHE B O 1
ATOM 3551 N N . ALA B 1 193 ? -7.254 -28.781 0.501 1 86.12 193 ALA B N 1
ATOM 3552 C CA . ALA B 1 193 ? -7.902 -29.609 1.516 1 86.12 193 ALA B CA 1
ATOM 3553 C C . ALA B 1 193 ? -9.422 -29.422 1.489 1 86.12 193 ALA B C 1
ATOM 3555 O O . ALA B 1 193 ? -10.172 -30.406 1.583 1 86.12 193 ALA B O 1
ATOM 3556 N N . ALA B 1 194 ? -9.82 -28.25 1.386 1 87.5 194 ALA B N 1
ATOM 3557 C CA . ALA B 1 194 ? -11.242 -27.953 1.344 1 87.5 194 ALA B CA 1
ATOM 3558 C C . ALA B 1 194 ? -11.906 -28.594 0.126 1 87.5 194 ALA B C 1
ATOM 3560 O O . ALA B 1 194 ? -13.008 -29.141 0.223 1 87.5 194 ALA B O 1
ATOM 3561 N N . HIS B 1 195 ? -11.242 -28.516 -1.005 1 91 195 HIS B N 1
ATOM 3562 C CA . HIS B 1 195 ? -11.781 -29.125 -2.219 1 91 195 HIS B CA 1
ATOM 3563 C C . HIS B 1 195 ? -11.789 -30.641 -2.123 1 91 195 HIS B C 1
ATOM 3565 O O . HIS B 1 195 ? -12.758 -31.297 -2.535 1 91 195 HIS B O 1
ATOM 3571 N N . LEU B 1 196 ? -10.734 -31.141 -1.596 1 87.38 196 LEU B N 1
ATOM 3572 C CA . LEU B 1 196 ? -10.602 -32.562 -1.426 1 87.38 196 LEU B CA 1
ATOM 3573 C C . LEU B 1 196 ? -11.758 -33.125 -0.603 1 87.38 196 LEU B C 1
ATOM 3575 O O . LEU B 1 196 ? -12.266 -34.219 -0.897 1 87.38 196 LEU B O 1
ATOM 3579 N N . ALA B 1 197 ? -12.18 -32.375 0.37 1 88.06 197 ALA B N 1
ATOM 3580 C CA . ALA B 1 197 ? -13.242 -32.781 1.272 1 88.06 197 ALA B CA 1
ATOM 3581 C C . ALA B 1 197 ? -14.586 -32.875 0.544 1 88.06 197 ALA B C 1
ATOM 3583 O O . ALA B 1 197 ? -15.508 -33.531 0.991 1 88.06 197 ALA B O 1
ATOM 3584 N N . THR B 1 198 ? -14.672 -32.219 -0.572 1 90.94 198 THR B N 1
ATOM 3585 C CA . THR B 1 198 ? -15.945 -32.156 -1.273 1 90.94 198 THR B CA 1
ATOM 3586 C C . THR B 1 198 ? -15.984 -33.156 -2.432 1 90.94 198 THR B C 1
ATOM 3588 O O . THR B 1 198 ? -17.016 -33.281 -3.094 1 90.94 198 THR B O 1
ATOM 3591 N N . LEU B 1 199 ? -14.867 -33.812 -2.674 1 89.12 199 LEU B N 1
ATOM 3592 C CA . LEU B 1 199 ? -14.781 -34.688 -3.836 1 89.12 199 LEU B CA 1
ATOM 3593 C C . LEU B 1 199 ? -15.742 -35.875 -3.699 1 89.12 199 LEU B C 1
ATOM 3595 O O . LEU B 1 199 ? -15.836 -36.469 -2.629 1 89.12 199 LEU B O 1
ATOM 3599 N N . PRO B 1 200 ? -16.578 -36.062 -4.727 1 88.69 200 PRO B N 1
ATOM 3600 C CA . PRO B 1 200 ? -17.438 -37.25 -4.684 1 88.69 200 PRO B CA 1
ATOM 3601 C C . PRO B 1 200 ? -16.656 -38.531 -4.539 1 88.69 200 PRO B C 1
ATOM 3603 O O . PRO B 1 200 ? -15.445 -38.562 -4.805 1 88.69 200 PRO B O 1
ATOM 3606 N N . GLU B 1 201 ? -17.422 -39.562 -4.086 1 83.44 201 GLU B N 1
ATOM 3607 C CA . GLU B 1 201 ? -16.828 -40.875 -3.998 1 83.44 201 GLU B CA 1
ATOM 3608 C C . GLU B 1 201 ? -16.375 -41.375 -5.371 1 83.44 201 GLU B C 1
ATOM 3610 O O . GLU B 1 201 ? -17.047 -41.125 -6.375 1 83.44 201 GLU B O 1
ATOM 3615 N N . GLY B 1 202 ? -15.195 -41.969 -5.492 1 80.5 202 GLY B N 1
ATOM 3616 C CA . GLY B 1 202 ? -14.734 -42.562 -6.73 1 80.5 202 GLY B CA 1
ATOM 3617 C C . GLY B 1 202 ? -13.812 -41.656 -7.531 1 80.5 202 GLY B C 1
ATOM 3618 O O . GLY B 1 202 ? -13.172 -42.125 -8.484 1 80.5 202 GLY B O 1
ATOM 3619 N N . VAL B 1 203 ? -13.859 -40.344 -7.199 1 89.5 203 VAL B N 1
ATOM 3620 C CA . VAL B 1 203 ? -12.977 -39.438 -7.91 1 89.5 203 VAL B CA 1
ATOM 3621 C C . VAL B 1 203 ? -11.594 -39.438 -7.258 1 89.5 203 VAL B C 1
ATOM 3623 O O . VAL B 1 203 ? -11.477 -39.219 -6.047 1 89.5 203 VAL B O 1
ATOM 3626 N N . THR B 1 204 ? -10.562 -39.719 -8.047 1 91.12 204 THR B N 1
ATOM 3627 C CA . THR B 1 204 ? -9.195 -39.781 -7.535 1 91.12 204 THR B CA 1
ATOM 3628 C C . THR B 1 204 ? -8.555 -38.406 -7.547 1 91.12 204 THR B C 1
ATOM 3630 O O . THR B 1 204 ? -8.711 -37.656 -8.508 1 91.12 204 THR B O 1
ATOM 3633 N N . ALA B 1 205 ? -7.895 -38.062 -6.438 1 91.06 205 ALA B N 1
ATOM 3634 C CA . ALA B 1 205 ? -7.141 -36.812 -6.336 1 91.06 205 ALA B CA 1
ATOM 3635 C C . ALA B 1 205 ? -5.656 -37.031 -6.582 1 91.06 205 ALA B C 1
ATOM 3637 O O . ALA B 1 205 ? -5.07 -37.969 -6.043 1 91.06 205 ALA B O 1
ATOM 3638 N N . ILE B 1 206 ? -5.105 -36.219 -7.512 1 89.88 206 ILE B N 1
ATOM 3639 C CA . ILE B 1 206 ? -3.68 -36.312 -7.809 1 89.88 206 ILE B CA 1
ATOM 3640 C C . ILE B 1 206 ? -3.01 -34.969 -7.484 1 89.88 206 ILE B C 1
ATOM 3642 O O . ILE B 1 206 ? -3.52 -33.906 -7.844 1 89.88 206 ILE B O 1
ATOM 3646 N N . PHE B 1 207 ? -1.904 -35.062 -6.703 1 86.25 207 PHE B N 1
ATOM 3647 C CA . PHE B 1 207 ? -1.104 -33.875 -6.418 1 86.25 207 PHE B CA 1
ATOM 3648 C C . PHE B 1 207 ? 0.155 -33.844 -7.273 1 86.25 207 PHE B C 1
ATOM 3650 O O . PHE B 1 207 ? 0.881 -34.844 -7.348 1 86.25 207 PHE B O 1
ATOM 3657 N N . GLU B 1 208 ? 0.28 -32.812 -7.973 1 79.88 208 GLU B N 1
ATOM 3658 C CA . GLU B 1 208 ? 1.452 -32.656 -8.828 1 79.88 208 GLU B CA 1
ATOM 3659 C C . GLU B 1 208 ? 2.336 -31.516 -8.344 1 79.88 208 GLU B C 1
ATOM 3661 O O . GLU B 1 208 ? 1.851 -30.406 -8.125 1 79.88 208 GLU B O 1
ATOM 3666 N N . GLU B 1 209 ? 3.604 -31.922 -8.039 1 73.81 209 GLU B N 1
ATOM 3667 C CA . GLU B 1 209 ? 4.602 -30.891 -7.758 1 73.81 209 GLU B CA 1
ATOM 3668 C C . GLU B 1 209 ? 5.262 -30.391 -9.047 1 73.81 209 GLU B C 1
ATOM 3670 O O . GLU B 1 209 ? 5.75 -31.188 -9.844 1 73.81 209 GLU B O 1
ATOM 3675 N N . HIS B 1 210 ? 4.934 -29.297 -9.43 1 62.28 210 HIS B N 1
ATOM 3676 C CA . HIS B 1 210 ? 5.52 -28.828 -10.68 1 62.28 210 HIS B CA 1
ATOM 3677 C C . HIS B 1 210 ? 6.84 -28.109 -10.422 1 62.28 210 HIS B C 1
ATOM 3679 O O . HIS B 1 210 ? 6.906 -27.203 -9.586 1 62.28 210 HIS B O 1
ATOM 3685 N N . PRO B 1 211 ? 7.926 -28.797 -11.086 1 57 211 PRO B N 1
ATOM 3686 C CA . PRO B 1 211 ? 9.203 -28.078 -10.984 1 57 211 PRO B CA 1
ATOM 3687 C C . PRO B 1 211 ? 9.156 -26.688 -11.578 1 57 211 PRO B C 1
ATOM 3689 O O . PRO B 1 211 ? 8.453 -26.453 -12.562 1 57 211 PRO B O 1
ATOM 3692 N N . GLY B 1 212 ? 9.023 -25.656 -10.828 1 58.56 212 GLY B N 1
ATOM 3693 C CA . GLY B 1 212 ? 9.031 -24.344 -11.438 1 58.56 212 GLY B CA 1
ATOM 3694 C C . GLY B 1 212 ? 10.375 -23.641 -11.328 1 58.56 212 GLY B C 1
ATOM 3695 O O . GLY B 1 212 ? 11.312 -24.172 -10.734 1 58.56 212 GLY B O 1
ATOM 3696 N N . MET B 1 213 ? 10.5 -22.625 -12.234 1 57.12 213 MET B N 1
ATOM 3697 C CA . MET B 1 213 ? 11.742 -21.875 -12.328 1 57.12 213 MET B CA 1
ATOM 3698 C C . MET B 1 213 ? 12.195 -21.406 -10.953 1 57.12 213 MET B C 1
ATOM 3700 O O . MET B 1 213 ? 13.398 -21.281 -10.695 1 57.12 213 MET B O 1
ATOM 3704 N N . PHE B 1 214 ? 11.266 -21.25 -10.07 1 66.81 214 PHE B N 1
ATOM 3705 C CA . PHE B 1 214 ? 11.617 -20.656 -8.789 1 66.81 214 PHE B CA 1
ATOM 3706 C C . PHE B 1 214 ? 11.719 -21.719 -7.703 1 66.81 214 PHE B C 1
ATOM 3708 O O . PHE B 1 214 ? 12.391 -21.516 -6.688 1 66.81 214 PHE B O 1
ATOM 3715 N N . ARG B 1 215 ? 11.07 -22.859 -7.77 1 54.81 215 ARG B N 1
ATOM 3716 C CA . ARG B 1 215 ? 10.961 -23.859 -6.711 1 54.81 215 ARG B CA 1
ATOM 3717 C C . ARG B 1 215 ? 12.312 -24.5 -6.43 1 54.81 215 ARG B C 1
ATOM 3719 O O . ARG B 1 215 ? 12.617 -24.844 -5.285 1 54.81 215 ARG B O 1
ATOM 3726 N N . ALA B 1 216 ? 13.094 -24.766 -7.484 1 45.56 216 ALA B N 1
ATOM 3727 C CA . ALA B 1 216 ? 14.273 -25.594 -7.234 1 45.56 216 ALA B CA 1
ATOM 3728 C C . ALA B 1 216 ? 15.164 -24.969 -6.168 1 45.56 216 ALA B C 1
ATOM 3730 O O . ALA B 1 216 ? 15.805 -25.672 -5.387 1 45.56 216 ALA B O 1
ATOM 3731 N N . ARG B 1 217 ? 15.289 -23.734 -6.242 1 44.34 217 ARG B N 1
ATOM 3732 C CA . ARG B 1 217 ? 16.25 -23.188 -5.289 1 44.34 217 ARG B CA 1
ATOM 3733 C C . ARG B 1 217 ? 15.75 -23.359 -3.857 1 44.34 217 ARG B C 1
ATOM 3735 O O . ARG B 1 217 ? 16.562 -23.547 -2.939 1 44.34 217 ARG B O 1
ATOM 3742 N N . ARG B 1 218 ? 14.516 -23.188 -3.725 1 43.78 218 ARG B N 1
ATOM 3743 C CA . ARG B 1 218 ? 14.016 -23.219 -2.354 1 43.78 218 ARG B CA 1
ATOM 3744 C C . ARG B 1 218 ? 14.102 -24.641 -1.784 1 43.78 218 ARG B C 1
ATOM 3746 O O . ARG B 1 218 ? 14.352 -24.812 -0.591 1 43.78 218 ARG B O 1
ATOM 3753 N N . PHE B 1 219 ? 13.773 -25.609 -2.713 1 41.66 219 PHE B N 1
ATOM 3754 C CA . PHE B 1 219 ? 13.805 -26.984 -2.26 1 41.66 219 PHE B CA 1
ATOM 3755 C C . PHE B 1 219 ? 15.086 -27.688 -2.717 1 41.66 219 PHE B C 1
ATOM 3757 O O . PHE B 1 219 ? 15.344 -28.828 -2.35 1 41.66 219 PHE B O 1
ATOM 3764 N N . GLY B 1 220 ? 15.719 -27.094 -3.703 1 39.12 220 GLY B N 1
ATOM 3765 C CA . GLY B 1 220 ? 16.891 -27.75 -4.27 1 39.12 220 GLY B CA 1
ATOM 3766 C C . GLY B 1 220 ? 18.031 -27.891 -3.279 1 39.12 220 GLY B C 1
ATOM 3767 O O . GLY B 1 220 ? 19.156 -28.203 -3.666 1 39.12 220 GLY B O 1
ATOM 3768 N N . GLY B 1 221 ? 17.922 -27.531 -2.115 1 36.44 221 GLY B N 1
ATOM 3769 C CA . GLY B 1 221 ? 19.047 -27.953 -1.299 1 36.44 221 GLY B CA 1
ATOM 3770 C C . GLY B 1 221 ? 19.375 -29.422 -1.444 1 36.44 221 GLY B C 1
ATOM 3771 O O . GLY B 1 221 ? 20.375 -29.906 -0.909 1 36.44 221 GLY B O 1
ATOM 3772 N N . THR B 1 222 ? 18.375 -30.266 -1.731 1 33.69 222 THR B N 1
ATOM 3773 C CA . THR B 1 222 ? 18.797 -31.656 -1.602 1 33.69 222 THR B CA 1
ATOM 3774 C C . THR B 1 222 ? 19.5 -32.125 -2.871 1 33.69 222 THR B C 1
ATOM 3776 O O . THR B 1 222 ? 19.734 -33.312 -3.049 1 33.69 222 THR B O 1
ATOM 3779 N N . LEU B 1 223 ? 19.438 -31.516 -4.074 1 32.53 223 LEU B N 1
ATOM 3780 C CA . LEU B 1 223 ? 20.359 -32.125 -5.039 1 32.53 223 LEU B CA 1
ATOM 3781 C C . LEU B 1 223 ? 21.797 -32.031 -4.543 1 32.53 223 LEU B C 1
ATOM 3783 O O . LEU B 1 223 ? 22.234 -30.969 -4.062 1 32.53 223 LEU B O 1
ATOM 3787 N N . LYS B 1 224 ? 22.422 -33.125 -4.227 1 32.28 224 LYS B N 1
ATOM 3788 C CA . LYS B 1 224 ? 23.828 -33.375 -3.898 1 32.28 224 LYS B CA 1
ATOM 3789 C C . LYS B 1 224 ? 24.734 -32.438 -4.691 1 32.28 224 LYS B C 1
ATOM 3791 O O . LYS B 1 224 ? 24.859 -32.594 -5.91 1 32.28 224 LYS B O 1
ATOM 3796 N N . GLU B 1 225 ? 24.922 -31.266 -4.547 1 31.88 225 GLU B N 1
ATOM 3797 C CA . GLU B 1 225 ? 26.125 -30.656 -5.082 1 31.88 225 GLU B CA 1
ATOM 3798 C C . GLU B 1 225 ? 27.312 -31.625 -4.988 1 31.88 225 GLU B C 1
ATOM 3800 O O . GLU B 1 225 ? 27.688 -32.031 -3.891 1 31.88 225 GLU B O 1
ATOM 3805 N N . LYS B 1 226 ? 27.516 -32.469 -5.93 1 33.56 226 LYS B N 1
ATOM 3806 C CA . LYS B 1 226 ? 28.891 -32.969 -5.945 1 33.56 226 LYS B CA 1
ATOM 3807 C C . LYS B 1 226 ? 29.859 -31.953 -5.371 1 33.56 226 LYS B C 1
ATOM 3809 O O . LYS B 1 226 ? 29.766 -30.75 -5.668 1 33.56 226 LYS B O 1
ATOM 3814 N N . ALA B 1 227 ? 30.594 -32.125 -4.305 1 34.12 227 ALA B N 1
ATOM 3815 C CA . ALA B 1 227 ? 31.734 -31.469 -3.664 1 34.12 227 ALA B CA 1
ATOM 3816 C C . ALA B 1 227 ? 32.625 -30.766 -4.691 1 34.12 227 ALA B C 1
ATOM 3818 O O . ALA B 1 227 ? 33.438 -31.406 -5.34 1 34.12 227 ALA B O 1
ATOM 3819 N N . VAL B 1 228 ? 32.125 -29.875 -5.492 1 33.72 228 VAL B N 1
ATOM 3820 C CA . VAL B 1 228 ? 33.25 -29.266 -6.168 1 33.72 228 VAL B CA 1
ATOM 3821 C C . VAL B 1 228 ? 34.25 -28.703 -5.137 1 33.72 228 VAL B C 1
ATOM 3823 O O . VAL B 1 228 ? 33.812 -28.156 -4.113 1 33.72 228 VAL B O 1
ATOM 3826 N N . PRO B 1 229 ? 35.438 -29.047 -5.18 1 33.62 229 PRO B N 1
ATOM 3827 C CA . PRO B 1 229 ? 36.469 -28.562 -4.246 1 33.62 229 PRO B CA 1
ATOM 3828 C C . PRO B 1 229 ? 36.375 -27.062 -3.967 1 33.62 229 PRO B C 1
ATOM 3830 O O . PRO B 1 229 ? 35.875 -26.312 -4.805 1 33.62 229 PRO B O 1
ATOM 3833 N N . PRO B 1 230 ? 36.531 -26.562 -2.715 1 34.94 230 PRO B N 1
ATOM 3834 C CA . PRO B 1 230 ? 36.562 -25.188 -2.195 1 34.94 230 PRO B CA 1
ATOM 3835 C C . PRO B 1 230 ? 37.188 -24.203 -3.178 1 34.94 230 PRO B C 1
ATOM 3837 O O . PRO B 1 230 ? 37.469 -23.062 -2.805 1 34.94 230 PRO B O 1
ATOM 3840 N N . GLY B 1 231 ? 37.688 -24.625 -4.348 1 33.03 231 GLY B N 1
ATOM 3841 C CA . GLY B 1 231 ? 38.469 -23.547 -4.934 1 33.03 231 GLY B CA 1
ATOM 3842 C C . GLY B 1 231 ? 37.688 -22.266 -5.121 1 33.03 231 GLY B C 1
ATOM 3843 O O . GLY B 1 231 ? 37 -21.797 -4.203 1 33.03 231 GLY B O 1
ATOM 3844 N N . LYS B 1 232 ? 37.844 -21.516 -6.48 1 37.09 232 LYS B N 1
ATOM 3845 C CA . LYS B 1 232 ? 37.625 -20.125 -6.84 1 37.09 232 LYS B CA 1
ATOM 3846 C C . LYS B 1 232 ? 36.125 -19.781 -6.816 1 37.09 232 LYS B C 1
ATOM 3848 O O . LYS B 1 232 ? 35.312 -20.531 -7.352 1 37.09 232 LYS B O 1
ATOM 3853 N N . THR B 1 233 ? 35.562 -19.031 -5.809 1 37.16 233 THR B N 1
ATOM 3854 C CA . THR B 1 233 ? 34.312 -18.297 -5.578 1 37.16 233 THR B CA 1
ATOM 3855 C C . THR B 1 233 ? 33.688 -17.875 -6.898 1 37.16 233 THR B C 1
ATOM 3857 O O . THR B 1 233 ? 34.219 -17.047 -7.621 1 37.16 233 THR B O 1
ATOM 3860 N N . ALA B 1 234 ? 33.031 -18.719 -7.566 1 42.81 234 ALA B N 1
ATOM 3861 C CA . ALA B 1 234 ? 32.438 -18.312 -8.836 1 42.81 234 ALA B CA 1
ATOM 3862 C C . ALA B 1 234 ? 31.656 -17 -8.688 1 42.81 234 ALA B C 1
ATOM 3864 O O . ALA B 1 234 ? 31 -16.766 -7.664 1 42.81 234 ALA B O 1
ATOM 3865 N N . PRO B 1 235 ? 32.031 -15.906 -9.406 1 48.72 235 PRO B N 1
ATOM 3866 C CA . PRO B 1 235 ? 31.344 -14.609 -9.312 1 48.72 235 PRO B CA 1
ATOM 3867 C C . PRO B 1 235 ? 29.812 -14.734 -9.398 1 48.72 235 PRO B C 1
ATOM 3869 O O . PRO B 1 235 ? 29.312 -15.656 -10.039 1 48.72 235 PRO B O 1
ATOM 3872 N N . PRO B 1 236 ? 29.094 -14.148 -8.508 1 54.78 236 PRO B N 1
ATOM 3873 C CA . PRO B 1 236 ? 27.625 -14.133 -8.508 1 54.78 236 PRO B CA 1
ATOM 3874 C C . PRO B 1 236 ? 27.047 -13.852 -9.891 1 54.78 236 PRO B C 1
ATOM 3876 O O . PRO B 1 236 ? 27.562 -13.016 -10.633 1 54.78 236 PRO B O 1
ATOM 3879 N N . LEU B 1 237 ? 26.266 -14.773 -10.391 1 58.62 237 LEU B N 1
ATOM 3880 C CA . LEU B 1 237 ? 25.641 -14.617 -11.695 1 58.62 237 LEU B CA 1
ATOM 3881 C C . LEU B 1 237 ? 24.859 -13.312 -11.773 1 58.62 237 LEU B C 1
ATOM 3883 O O . LEU B 1 237 ? 24.234 -12.898 -10.797 1 58.62 237 LEU B O 1
ATOM 3887 N N . ASN B 1 238 ? 25.109 -12.5 -12.883 1 60.44 238 ASN B N 1
ATOM 3888 C CA . ASN B 1 238 ? 24.219 -11.367 -13.094 1 60.44 238 ASN B CA 1
ATOM 3889 C C . ASN B 1 238 ? 22.812 -11.82 -13.484 1 60.44 238 ASN B C 1
ATOM 3891 O O . ASN B 1 238 ? 22.562 -13.023 -13.633 1 60.44 238 ASN B O 1
ATOM 3895 N N . ASP B 1 239 ? 21.906 -11 -13.625 1 60.19 239 ASP B N 1
ATOM 3896 C CA . ASP B 1 239 ? 20.484 -11.312 -13.852 1 60.19 239 ASP B CA 1
ATOM 3897 C C . ASP B 1 239 ? 20.312 -12.125 -15.133 1 60.19 239 ASP B C 1
ATOM 3899 O O . ASP B 1 239 ? 19.547 -13.102 -15.148 1 60.19 239 ASP B O 1
ATOM 3903 N N . ALA B 1 240 ? 20.953 -11.734 -16.125 1 64.5 240 ALA B N 1
ATOM 3904 C CA . ALA B 1 240 ? 20.844 -12.414 -17.422 1 64.5 240 ALA B CA 1
ATOM 3905 C C . ALA B 1 240 ? 21.359 -13.852 -17.328 1 64.5 240 ALA B C 1
ATOM 3907 O O . ALA B 1 240 ? 20.734 -14.766 -17.875 1 64.5 240 ALA B O 1
ATOM 3908 N N . GLN B 1 241 ? 22.422 -13.953 -16.672 1 61.78 241 GLN B N 1
ATOM 3909 C CA . GLN B 1 241 ? 23.031 -15.273 -16.516 1 61.78 241 GLN B CA 1
ATOM 3910 C C . GLN B 1 241 ? 22.141 -16.188 -15.68 1 61.78 241 GLN B C 1
ATOM 3912 O O . GLN B 1 241 ? 21.953 -17.359 -16.016 1 61.78 241 GLN B O 1
ATOM 3917 N N . ALA B 1 242 ? 21.625 -15.57 -14.711 1 58.59 242 ALA B N 1
ATOM 3918 C CA . ALA B 1 242 ? 20.75 -16.344 -13.844 1 58.59 242 ALA B CA 1
ATOM 3919 C C . ALA B 1 242 ? 19.5 -16.812 -14.594 1 58.59 242 ALA B C 1
ATOM 3921 O O . ALA B 1 242 ? 19.094 -17.969 -14.469 1 58.59 242 ALA B O 1
ATOM 3922 N N . PHE B 1 243 ? 19.016 -15.977 -15.375 1 64.12 243 PHE B N 1
ATOM 3923 C CA . PHE B 1 243 ? 17.844 -16.328 -16.172 1 64.12 243 PHE B CA 1
ATOM 3924 C C . PHE B 1 243 ? 18.203 -17.359 -17.234 1 64.12 243 PHE B C 1
ATOM 3926 O O . PHE B 1 243 ? 17.469 -18.328 -17.438 1 64.12 243 PHE B O 1
ATOM 3933 N N . ALA B 1 244 ? 19.297 -17.094 -17.875 1 66.5 244 ALA B N 1
ATOM 3934 C CA . ALA B 1 244 ? 19.75 -18.031 -18.891 1 66.5 244 ALA B CA 1
ATOM 3935 C C . ALA B 1 244 ? 19.938 -19.422 -18.312 1 66.5 244 ALA B C 1
ATOM 3937 O O . ALA B 1 244 ? 19.547 -20.422 -18.938 1 66.5 244 ALA B O 1
ATOM 3938 N N . ARG B 1 245 ? 20.484 -19.438 -17.172 1 60.91 245 ARG B N 1
ATOM 3939 C CA . ARG B 1 245 ? 20.672 -20.719 -16.5 1 60.91 245 ARG B CA 1
ATOM 3940 C C . ARG B 1 245 ? 19.344 -21.375 -16.172 1 60.91 245 ARG B C 1
ATOM 3942 O O . ARG B 1 245 ? 19.141 -22.562 -16.406 1 60.91 245 ARG B O 1
ATOM 3949 N N . ALA B 1 246 ? 18.484 -20.578 -15.695 1 59.69 246 ALA B N 1
ATOM 3950 C CA . ALA B 1 246 ? 17.156 -21.078 -15.375 1 59.69 246 ALA B CA 1
ATOM 3951 C C . ALA B 1 246 ? 16.453 -21.578 -16.641 1 59.69 246 ALA B C 1
ATOM 3953 O O . ALA B 1 246 ? 15.797 -22.625 -16.609 1 59.69 246 ALA B O 1
ATOM 3954 N N . LEU B 1 247 ? 16.641 -20.875 -17.641 1 64.94 247 LEU B N 1
ATOM 3955 C CA . LEU B 1 247 ? 16.047 -21.266 -18.922 1 64.94 247 LEU B CA 1
ATOM 3956 C C . LEU B 1 247 ? 16.641 -22.594 -19.406 1 64.94 247 LEU B C 1
ATOM 3958 O O . LEU B 1 247 ? 15.914 -23.453 -19.906 1 64.94 247 LEU B O 1
ATOM 3962 N N . ALA B 1 248 ? 17.922 -22.625 -19.281 1 61.19 248 ALA B N 1
ATOM 3963 C CA . ALA B 1 248 ? 18.609 -23.844 -19.719 1 61.19 248 ALA B CA 1
ATOM 3964 C C . ALA B 1 248 ? 18.156 -25.047 -18.891 1 61.19 248 ALA B C 1
ATOM 3966 O O . ALA B 1 248 ? 18.016 -26.141 -19.422 1 61.19 248 ALA B O 1
ATOM 3967 N N . GLU B 1 249 ? 17.969 -24.812 -17.609 1 55.22 249 GLU B N 1
ATOM 3968 C CA . GLU B 1 249 ? 17.641 -25.891 -16.688 1 55.22 249 GLU B CA 1
ATOM 3969 C C . GLU B 1 249 ? 16.172 -26.281 -16.812 1 55.22 249 GLU B C 1
ATOM 3971 O O . GLU B 1 249 ? 15.828 -27.469 -16.75 1 55.22 249 GLU B O 1
ATOM 3976 N N . ARG B 1 250 ? 15.469 -25.344 -17.109 1 54.94 250 ARG B N 1
ATOM 3977 C CA . ARG B 1 250 ? 14.047 -25.641 -16.969 1 54.94 250 ARG B CA 1
ATOM 3978 C C . ARG B 1 250 ? 13.312 -25.453 -18.297 1 54.94 250 ARG B C 1
ATOM 3980 O O . ARG B 1 250 ? 12.156 -25.859 -18.438 1 54.94 250 ARG B O 1
ATOM 3987 N N . GLY B 1 251 ? 13.969 -24.828 -19.234 1 52.66 251 GLY B N 1
ATOM 3988 C CA . GLY B 1 251 ? 13.406 -24.609 -20.562 1 52.66 251 GLY B CA 1
ATOM 3989 C C . GLY B 1 251 ? 12.891 -25.891 -21.203 1 52.66 251 GLY B C 1
ATOM 3990 O O . GLY B 1 251 ? 11.75 -25.938 -21.672 1 52.66 251 GLY B O 1
ATOM 3991 N N . PRO B 1 252 ? 13.805 -26.844 -21.156 1 52.19 252 PRO B N 1
ATOM 3992 C CA . PRO B 1 252 ? 13.352 -28.094 -21.75 1 52.19 252 PRO B CA 1
ATOM 3993 C C . PRO B 1 252 ? 12.078 -28.641 -21.125 1 52.19 252 PRO B C 1
ATOM 3995 O O . PRO B 1 252 ? 11.242 -29.234 -21.812 1 52.19 252 PRO B O 1
ATOM 3998 N N . GLY B 1 253 ? 11.969 -28.422 -19.891 1 50.28 253 GLY B N 1
ATOM 3999 C CA . GLY B 1 253 ? 10.742 -28.844 -19.219 1 50.28 253 GLY B CA 1
ATOM 4000 C C . GLY B 1 253 ? 9.516 -28.078 -19.672 1 50.28 253 GLY B C 1
ATOM 4001 O O . GLY B 1 253 ? 8.398 -28.594 -19.609 1 50.28 253 GLY B O 1
ATOM 4002 N N . LEU B 1 254 ? 9.781 -26.938 -20.125 1 52.41 254 LEU B N 1
ATOM 4003 C CA . LEU B 1 254 ? 8.688 -26.125 -20.641 1 52.41 254 LEU B CA 1
ATOM 4004 C C . LEU B 1 254 ? 8.281 -26.594 -22.047 1 52.41 254 LEU B C 1
ATOM 4006 O O . LEU B 1 254 ? 7.148 -26.344 -22.469 1 52.41 254 LEU B O 1
ATOM 4010 N N . GLU B 1 255 ? 9.25 -27.156 -22.766 1 50 255 GLU B N 1
ATOM 4011 C CA . GLU B 1 255 ? 8.93 -27.734 -24.078 1 50 255 GLU B CA 1
ATOM 4012 C C . GLU B 1 255 ? 7.922 -28.859 -23.953 1 50 255 GLU B C 1
ATOM 4014 O O . GLU B 1 255 ? 7.152 -29.125 -24.875 1 50 255 GLU B O 1
ATOM 4019 N N . LEU B 1 256 ? 8.078 -29.453 -22.844 1 44.31 256 LEU B N 1
ATOM 4020 C CA . LEU B 1 256 ? 7.105 -30.516 -22.609 1 44.31 256 LEU B CA 1
ATOM 4021 C C . LEU B 1 256 ? 5.688 -29.969 -22.578 1 44.31 256 LEU B C 1
ATOM 4023 O O . LEU B 1 256 ? 4.719 -30.719 -22.75 1 44.31 256 LEU B O 1
ATOM 4027 N N . PHE B 1 257 ? 5.648 -28.719 -22.406 1 43.06 257 PHE B N 1
ATOM 4028 C CA . PHE B 1 257 ? 4.34 -28.094 -22.438 1 43.06 257 PHE B CA 1
ATOM 4029 C C . PHE B 1 257 ? 3.893 -27.844 -23.875 1 43.06 257 PHE B C 1
ATOM 4031 O O . PHE B 1 257 ? 2.764 -27.422 -24.109 1 43.06 257 PHE B O 1
ATOM 4038 N N . ARG B 1 258 ? 4.766 -28.047 -24.953 1 41.22 258 ARG B N 1
ATOM 4039 C CA . ARG B 1 258 ? 4.488 -27.891 -26.375 1 41.22 258 ARG B CA 1
ATOM 4040 C C . ARG B 1 258 ? 3.723 -29.078 -26.922 1 41.22 258 ARG B C 1
ATOM 4042 O O . ARG B 1 258 ? 3.055 -28.969 -27.953 1 41.22 258 ARG B O 1
ATOM 4049 N N . ARG B 1 259 ? 3.895 -30.234 -26.406 1 37.19 259 ARG B N 1
ATOM 4050 C CA . ARG B 1 259 ? 3.455 -31.344 -27.266 1 37.19 259 ARG B CA 1
ATOM 4051 C C . ARG B 1 259 ? 1.939 -31.344 -27.422 1 37.19 259 ARG B C 1
ATOM 4053 O O . ARG B 1 259 ? 1.21 -31.562 -26.453 1 37.19 259 ARG B O 1
ATOM 4060 N N . ARG B 1 260 ? 1.35 -30.344 -28.156 1 33.12 260 ARG B N 1
ATOM 4061 C CA . ARG B 1 260 ? 0.286 -30.922 -28.984 1 33.12 260 ARG B CA 1
ATOM 4062 C C . ARG B 1 260 ? 0.86 -31.797 -30.094 1 33.12 260 ARG B C 1
ATOM 4064 O O . ARG B 1 260 ? 1.895 -31.469 -30.672 1 33.12 260 ARG B O 1
#

Radius of gyration: 28.8 Å; Cα contacts (8 Å, |Δi|>4): 678; chains: 2; bounding box: 68×93×68 Å

Organism: Deinococcus geothermalis (strain DSM 11300 / CIP 105573 / AG-3a) (NCBI:txid319795)

Nearest PDB structures (foldseek):
  6f09-assembly3_S-4  TM=1.582E-01  e=4.820E-01  Homo sapiens
  2luh-assembly1_A  TM=2.348E-01  e=3.056E+00  Saccharomyces cerevisiae S288C
  5ulo-assembly1_B  TM=2.180E-01  e=1.855E+00  Homo sapiens
  6y40-assembly1_A-2  TM=2.245E-01  e=3.550E+00  Homo sapiens
  2luh-assembly1_A  TM=2.169E-01  e=3.383E+00  Saccharomyces cerevisiae S288C

Foldseek 3Di:
DWDWDADPPPRDIDTDDDDPDQWDWDQDPPPRATAIERELDFPLLVLQLQLLVCLVVPNLLSNLVSLLVSLLSLLVLLLQLLQQVVCVVVVHDNVVSVVVVVVVCVVPVVPSVSSVVSSQVSCCVLVVDGDPCPDCVLQVVVVSCCVHPVVDDDDSVVSLVNSLSSLVVSQVSCVVCQVSSVSSSVVSVVVVVVVVVVDDPPHYYHYDYDPTLRVCVNVVPPPPPPCPDPDDPPPDDDSSRSVVVSCVVCVVVSVSSVDD/DWDWDADPPPRDIDTDDDDPDQWDWDQDPPPRATAIERELDFPLLVLLLQLLVCLVVPNLLSNLVSLLVSLLSLLVLLLQLLQQVVCVVVVHDNVVSVVVVVVVCVVPVVPSVVSVVSSQVSCCVLVVDGDPCPDCVLQVVVVSCCVHPVVDDDDSVVSLVNSLSSLVVSQVSCVVCQVSSVSSSVVSVVVVVVVVVVDDPRHYYHYDYDDTLRPCVNVVPPPPPPCPDPDDPPPDDDSSRSVVVSCVVCVVVSVSSVDD

Solvent-accessible surface area (backbone atoms only — not comparable to full-atom values): 28719 Å² total; per-residue (Å²): 107,39,44,79,42,67,39,88,83,78,66,43,80,41,81,39,68,72,56,99,52,48,65,40,83,42,65,38,87,85,78,63,46,53,34,35,41,37,43,58,60,54,68,26,55,53,28,36,50,50,12,50,50,26,47,76,73,65,36,50,64,58,13,51,53,23,38,53,49,12,52,54,43,41,46,51,48,52,38,45,7,51,54,44,40,52,35,51,76,70,66,49,58,64,69,60,47,49,52,27,49,53,58,36,42,67,68,29,69,89,35,70,54,12,44,51,17,26,34,45,47,44,41,25,72,71,71,67,38,44,56,81,57,69,37,58,75,64,64,41,46,64,61,50,43,36,35,74,74,67,66,45,81,71,56,70,68,57,49,50,52,48,47,10,46,53,47,41,51,53,51,50,52,50,60,72,44,48,76,38,47,51,46,40,50,46,54,55,50,50,53,50,51,57,51,59,73,67,54,57,88,88,53,49,80,41,80,40,80,54,89,38,89,68,48,46,71,78,65,50,65,72,66,73,68,71,80,67,71,87,65,86,78,72,76,80,70,52,43,58,52,47,37,50,49,43,39,67,71,42,38,64,64,52,50,63,35,59,72,126,106,37,44,79,41,66,39,88,83,78,67,43,78,40,81,39,69,72,58,99,52,48,66,41,84,43,66,37,87,85,78,62,45,53,35,35,39,37,43,58,59,53,68,26,55,53,29,36,50,50,11,51,49,26,46,76,72,67,35,52,64,57,12,51,52,24,40,52,49,12,52,55,42,39,45,51,48,51,37,45,6,51,54,43,40,51,35,52,75,69,68,49,58,65,69,60,48,49,50,26,51,52,57,37,41,67,69,29,70,89,36,70,54,14,45,52,17,27,34,46,47,45,42,25,71,72,71,69,38,44,56,81,58,69,38,58,76,64,62,40,46,62,61,50,43,37,36,75,74,66,65,46,80,70,56,68,68,57,50,50,52,50,48,11,44,52,47,43,51,53,50,49,53,50,59,71,42,51,76,38,46,50,45,39,49,46,51,55,51,50,51,49,50,56,51,58,72,65,54,58,88,88,52,48,79,42,80,40,79,55,89,40,91,67,49,45,71,78,62,40,72,69,61,76,70,72,81,67,75,84,68,86,78,72,74,80,71,52,42,58,53,47,37,50,49,41,40,66,71,42,39,64,63,53,49,63,36,55,75,119

pLDDT: mean 83.88, std 18.77, range [30.95, 98.75]

Secondary structure (DSSP, 8-state):
-EEEEE-TTT--EEEEE--SSSEEEEE-TTT--EEEEEEE--HHHHHHHHHHHHHHHT-HHHHHHHHHHHHHHHHHHHHHHHHHHHHHHTT--HHHHHHHHHHHHTTTTT-HHHHHHHHHHHHHHHHSS--TT-SHHHHTHHHHHHHHTS-----HHHHHHHHHHHHHHHHHHHHHHGGGHHHHHHHHHHHHHHHHTTPPTTPEEEEEE---TTHHHHHTT-S------S--------HHHHHHHHHHHHHHHHHTTT--/-EEEEE-TTT--EEEEE--SSSEEEEE-TTT--EEEEEEE--HHHHHHHHHHHHHHHT-HHHHHHHHHHHHHHHHHHHHHHHHHHHHHHTT--HHHHHHHHHHHHTTTTT-HHHHHHHHHHHHHHHHSS--TT-SHHHHTHHHHHHHHTS-----HHHHHHHHHHHHHHHHHHHHHHGGGHHHHHHHHHHHHHHHHTTPPTTPEEEEEE---TTHHHHHGGGS------S-S------HHHHHHHHHHHHHHHHHTTT--

Sequence (520 aa):
MHFPTICPACAREVQVEFADSAVHDVVCPCCGGRYVVYVRKHKFEVLFDLGTKALLDGYAREAVASFAAALERFFEFYVRAYALERAARRGGDFGEALAALDATWRHVASQSERQLGMLALAYLLREGRAPDFLTPKALGSDFRNRVIHRGYLPRREEVEAYAARVFALIDRLLGELGEGAAHAELVQEETFAAHLATLPEGVTAIFEEHPGMFRARRFGGTLKEKAVPPGKTAPPLNDAQAFARALAERGPGLELFRRRMHFPTICPACAREVQVEFADSAVHDVVCPCCGGRYVVYVRKHKFEVLFDLGTKALLDGYAREAVASFAAALERFFEFYVRAYALERAARRGGDFGEALAALDATWRHVASQSERQLGMLALAYLLREGRAPDFLTPKALGSDFRNRVIHRGYLPRREEVEAYAARVFALIDRLLGELGEGAAHAELVQEETFAAHLATLPEGVTAIFEEHPGMFRARRFGGTLKEKAVPPGKTAPPLNDAQAFARALAERGPGLELFRRR